Protein AF-0000000079301632 (afdb_homodimer)

Organism: Thermus brockianus (NCBI:txid56956)

Foldseek 3Di:
DEEEEEQDDPDVLSVVLQVVLQVVLCVVVVDHYHYAHCDDDPPHLLNRLLVCLVVQEAEYAYADAFCDPCNVPVNVVSNVVSCVVRVQHDYFYFDYLQLAVLVLVVVLVQCVVVVHEQLAEEEEEAADDPGVRRVVSQQVNQVSSCVSNVYHYHYAHQDDDDDHLVVRVVVCVVSVGQAYEYAHQDQADDPSVVVSVVPPPPGHYHYDGYDRPPCSSSVSRSLRRLQSVQVPCVPDNPPPPSDDLDPPPVHNQVSCLVVCQVCCCPVVNPDDSLRQEKEKEWEPEPQQVVLASVQQVVLLCVLCVVVPPSYHYDYDYHPPPHPFDRWMAIPPQQWIFGSDHSVCNVVCCVCPVVVVHDPPVGTDGHD/DEEEEEQDDPDVLSVVLQVVLQVVLCVVVVDHYHYAHCDDDPPHLLNRLLVCLVVQEAEYAYADAFCDPCNVPVNVVSNVVSCVVRVQHDYFYFDYLQLAVLVLVVVLVQCVVVVDEQLAEEEEEAADDPGVRRVVSQQVNQVSSCVSNVYHYHYAHQDDDDDHLVNRVVVCVVSVGQAYEYAHQDQADDPSVVVSVVPPPPHHYHYDGYDRPPCSSSVSRSLRRVCSVVVPCVVPNPPPPPPDLDPPPPHNQVVCLVVVCVCCCPVVNPDDSLRQEKEKEWEPEPQQVVLPSVQQLVLLCVLCVVVPPSYHYDYDYHPPPHPFDRWMAIPPQQWIFGSDHSVCNVVCCVCPVVVVHDPPVGTDGRD

Sequence (734 aa):
MILLVAHGSPDLRAQALAQGLRKGLARRLGVEVLLGFIEHQRPTLLESALALGERGGGVVLPLLLLGAGHLKADLPLALEAAQVRYPEARFLLARPLGTHPALVGLWAERLRRRGAGAEDGAILVLRGGTDPGANAEGAALARLLEERAGLPVVPAYAAKARPTPKEALLRLAGLRPKRVFLLPHLFFRGVVEERLLGRVQGLSLEVLPPLMGHPALLEALADRYREALEGGHAPCDTCRFRFPIGRFAPRREAQIAGLRALRHALFAPGRHPHGPFTHLLLCTGEACREGGALAFLRALEEGLRDLAPLVQLTPTPCLGRCGKGPILVAYPEGVVYGGLGPGDVLPLRRTHLEGGEVFTPKLLEVIMILLVAHGSPDLRAQALAQGLRKGLARRLGVEVLLGFIEHQRPTLLESALALGERGGGVVLPLLLLGAGHLKADLPLALEAAQVRYPEARFLLARPLGTHPALVGLWAERLRRRGAGAEDGAILVLRGGTDPGANAEGAALARLLEERAGLPVVPAYAAKARPTPKEALLRLAGLRPKRVFLLPHLFFRGVVEERLLGRVQGLSLEVLPPLMGHPALLEALADRYREALEGGHAPCDTCRFRFPIGRFAPRREAQIAGLRALRHALFAPGRHPHGPFTHLLLCTGEACREGGALAFLRALEEGLRDLAPLVQLTPTPCLGRCGKGPILVAYPEGVVYGGLGPGDVLPLRRTHLEGGEVFTPKLLEVI

Solvent-accessible surface area (backbone atoms only — not comparable to full-atom values): 36638 Å² total; per-residue (Å²): 77,32,37,38,33,34,56,53,49,88,46,66,64,56,51,50,49,53,51,48,49,37,53,50,48,22,67,73,68,72,40,59,53,44,61,17,12,74,37,84,38,81,50,32,35,49,58,34,31,36,53,35,17,75,68,47,23,29,37,34,38,44,63,35,63,51,64,33,63,56,62,69,48,55,50,53,51,29,47,47,53,17,25,65,76,22,13,46,17,15,47,27,74,26,62,48,46,54,50,33,63,43,58,44,49,48,53,34,49,53,40,49,77,70,65,57,42,65,59,26,32,33,36,36,34,33,58,48,43,88,39,57,23,23,48,12,47,46,29,17,36,20,41,43,34,19,66,73,49,50,25,55,39,36,42,16,14,67,35,75,42,78,43,33,59,67,56,29,47,31,24,46,50,42,67,61,44,72,36,36,35,37,40,39,66,33,62,58,90,52,72,54,61,59,54,52,64,71,67,55,80,88,58,57,70,45,77,50,78,39,51,56,91,43,65,42,58,56,51,42,51,50,48,30,50,50,32,42,74,66,63,53,69,47,64,55,61,52,40,81,69,54,71,75,77,59,67,90,39,76,69,64,66,55,48,56,49,50,55,54,41,49,54,28,16,47,73,34,20,36,29,29,68,57,57,76,50,34,41,34,40,34,23,55,18,74,63,13,40,75,48,37,22,62,60,24,48,54,37,44,56,64,74,44,54,83,42,53,81,23,41,43,82,41,66,26,50,67,78,81,59,78,91,42,30,13,36,36,34,34,31,61,54,26,37,29,31,29,58,54,42,56,82,43,43,63,59,37,40,53,33,26,69,71,57,71,33,82,49,63,96,32,56,68,48,21,98,79,32,38,39,35,32,56,54,50,86,48,65,64,56,52,50,49,53,50,49,50,39,53,50,48,23,67,74,69,71,40,58,54,46,62,17,12,73,38,83,40,82,52,32,36,49,59,34,33,38,54,35,16,76,69,45,24,29,39,34,39,45,63,34,62,50,63,32,64,57,62,68,47,54,49,54,52,29,47,47,53,18,27,68,76,23,22,51,19,10,51,20,74,28,63,47,46,54,48,32,61,41,58,44,48,49,53,35,49,54,38,49,78,70,64,59,44,63,57,25,33,34,36,38,34,31,57,49,44,87,37,58,24,24,49,12,47,46,31,18,36,22,42,42,34,20,66,73,49,50,26,56,39,37,41,17,16,66,36,75,41,78,42,33,60,67,55,30,48,31,25,47,50,41,66,61,43,72,36,36,36,39,39,39,66,33,63,58,87,52,73,55,61,58,54,51,64,71,66,55,78,89,59,56,71,45,76,51,79,38,52,55,91,44,66,42,56,56,51,42,51,52,49,30,51,52,33,34,73,66,52,55,71,64,63,58,55,52,40,77,84,60,65,73,83,57,72,89,46,75,68,67,64,55,56,55,47,48,54,52,43,49,54,30,19,64,67,24,16,25,32,39,68,58,57,76,52,33,42,34,38,32,23,54,18,73,64,13,40,77,48,37,22,62,61,23,48,55,37,42,55,64,74,43,53,85,42,57,82,22,41,43,82,41,68,26,52,66,77,82,60,79,92,43,32,12,36,36,34,34,32,61,64,26,37,28,31,29,57,55,43,55,83,42,42,64,58,38,39,54,34,27,70,69,56,70,34,82,48,64,95,31,55,70,48,34,99

Secondary structure (DSSP, 8-state):
-EEEEE---S-HHHHHHHHHHHHHHHHHHTS-EEEEESSSSSSBHHHHHHHHHHTTEEEEEEE-SS--HHHHTHHHHHHHHHHHH-TT-EEEEPP-STT-HHHHHHHHHHHHHTT--TT-EEEEEE---S-HHHHHHHHHHHHHHHHHHTS-EEEEESSSSSS-HHHHHHHHHTT--S-EEEEE-SSS--HHHHHHHHH--SS-EEEPP-STT-HHHHHHHHHHHHHHHHT-----TTSGGG----S-SSSHHHHHHHHHHHHHHHHSTTS---SS-EEEEEE-SHHHHHTTHHHHHHHHHHHTGGGTTTEEEEEES--S-TTSPSEEEEETTTEEEES--GGGHHHHIIIIIIT-S--GGGEEEE-/-EEEEE---S-HHHHHHHHHHHHHHHHHHTS-EEEEESSSSSSBHHHHHHHHHHTTEEEEEEE-SS--HHHHTHHHHHHHHHHHH-TT-EEEEPP-STT-HHHHHHHHHHHHHTT--TT-EEEEEE---S-HHHHHHHHHHHHHHHHHHTS-EEEEESSSSSS-HHHHHHHHHTT--S-EEEEE-SSS--HHHHHHHHH--SS-EEEPP-STT-HHHHHHHHHHHHHHHHT-----TTSSTT----S-SSSHHHHHHHHHHHHHHHHSTTS---SS-EEEEEE-SHHHHHTTHHHHHHHHHHHTGGGTTTEEEEEES--S-TTS-SEEEEETTTEEEES--GGGHHHHIIIIIIT-S--GGGEEEE-

Radius of gyration: 27.81 Å; Cα contacts (8 Å, |Δi|>4): 1573; chains: 2; bounding box: 55×85×60 Å

InterPro domains:
  IPR002762 Sirohydrochlorin cobaltochelatase CbiX-like [PF01903] (7-108)
  IPR002762 Sirohydrochlorin cobaltochelatase CbiX-like [PF01903] (127-221)
  IPR036249 Thioredoxin-like superfamily [SSF52833] (279-361)
  IPR050963 Sirohydrochlorin Cobaltochelatase/CbiX [PTHR33542] (2-231)

Nearest PDB structures (foldseek):
  5zta-assembly2_B  TM=8.804E-01  e=2.119E-14  Bacillus subtilis subsp. subtilis str. 168
  1f37-assembly1_B  TM=9.466E-01  e=3.932E-08  Aquifex aeolicus
  7p5h-assembly1_b  TM=7.061E-01  e=7.931E-05  Thermotoga maritima MSB8
  7p92-assembly1_B  TM=7.845E-01  e=3.181E-04  Thermotoga maritima MSB8
  2o20-assembly3_E  TM=4.662E-01  e=1.518E-02  Lactococcus lactis

Structure (mmCIF, N/CA/C/O backbone):
data_AF-0000000079301632-model_v1
#
loop_
_entity.id
_entity.type
_entity.pdbx_description
1 polymer 'Cobalamin biosynthesis protein CbiX'
#
loop_
_atom_site.group_PDB
_atom_site.id
_atom_site.type_symbol
_atom_site.label_atom_id
_atom_site.label_alt_id
_atom_site.label_comp_id
_atom_site.label_asym_id
_atom_site.label_entity_id
_atom_site.label_seq_id
_atom_site.pdbx_PDB_ins_code
_atom_site.Cartn_x
_atom_site.Cartn_y
_atom_site.Cartn_z
_atom_site.occupancy
_atom_site.B_iso_or_equiv
_atom_site.auth_seq_id
_atom_site.auth_comp_id
_atom_site.auth_asym_id
_atom_site.auth_atom_id
_atom_site.pdbx_PDB_model_num
ATOM 1 N N . MET A 1 1 ? -16.812 -17.484 1.86 1 92.69 1 MET A N 1
ATOM 2 C CA . MET A 1 1 ? -17 -17.219 3.281 1 92.69 1 MET A CA 1
ATOM 3 C C . MET A 1 1 ? -16.078 -16.078 3.734 1 92.69 1 MET A C 1
ATOM 5 O O . MET A 1 1 ? -15.07 -15.797 3.092 1 92.69 1 MET A O 1
ATOM 9 N N . ILE A 1 2 ? -16.547 -15.477 4.734 1 96.06 2 ILE A N 1
ATOM 10 C CA . ILE A 1 2 ? -15.805 -14.344 5.27 1 96.06 2 ILE A CA 1
ATOM 11 C C . ILE A 1 2 ? -15.508 -14.578 6.75 1 96.06 2 ILE A C 1
ATOM 13 O O . ILE A 1 2 ? -16.359 -15.086 7.488 1 96.06 2 ILE A O 1
ATOM 17 N N . LEU A 1 3 ? -14.336 -14.281 7.105 1 95.19 3 LEU A N 1
ATOM 18 C CA . LEU A 1 3 ? -14.023 -14.07 8.516 1 95.19 3 LEU A CA 1
ATOM 19 C C . LEU A 1 3 ? -13.852 -12.586 8.82 1 95.19 3 LEU A C 1
ATOM 21 O O . LEU A 1 3 ? -12.883 -11.969 8.375 1 95.19 3 LEU A O 1
ATOM 25 N N . LEU A 1 4 ? -14.812 -12.039 9.469 1 96.06 4 LEU A N 1
ATOM 26 C CA . LEU A 1 4 ? -14.719 -10.664 9.961 1 96.06 4 LEU A CA 1
ATOM 27 C C . LEU A 1 4 ? -13.961 -10.609 11.281 1 96.06 4 LEU A C 1
ATOM 29 O O . LEU A 1 4 ? -14.367 -11.234 12.266 1 96.06 4 LEU A O 1
ATOM 33 N N . VAL A 1 5 ? -12.867 -9.867 11.266 1 90.81 5 VAL A N 1
ATOM 34 C CA . VAL A 1 5 ? -11.992 -9.859 12.438 1 90.81 5 VAL A CA 1
ATOM 35 C C . VAL A 1 5 ? -12.102 -8.508 13.148 1 90.81 5 VAL A C 1
ATOM 37 O O . VAL A 1 5 ? -11.789 -7.469 12.562 1 90.81 5 VAL A O 1
ATOM 40 N N . ALA A 1 6 ? -12.523 -8.547 14.336 1 90 6 ALA A N 1
ATOM 41 C CA . ALA A 1 6 ? -12.633 -7.352 15.164 1 90 6 ALA A CA 1
ATOM 42 C C . ALA A 1 6 ? -11.648 -7.398 16.328 1 90 6 ALA A C 1
ATOM 44 O O . ALA A 1 6 ? -11.18 -8.477 16.703 1 90 6 ALA A O 1
ATOM 45 N N . HIS A 1 7 ? -11.281 -6.301 16.781 1 82.62 7 HIS A N 1
ATOM 46 C CA . HIS A 1 7 ? -10.344 -6.242 17.906 1 82.62 7 HIS A CA 1
ATOM 47 C C . HIS A 1 7 ? -10.914 -6.926 19.141 1 82.62 7 HIS A C 1
ATOM 49 O O . HIS A 1 7 ? -10.211 -7.656 19.828 1 82.62 7 HIS A O 1
ATOM 55 N N . GLY A 1 8 ? -12.148 -6.801 19.422 1 79.44 8 GLY A N 1
ATOM 56 C CA . GLY A 1 8 ? -12.805 -7.207 20.641 1 79.44 8 GLY A CA 1
ATOM 57 C C . GLY A 1 8 ? -12.789 -6.133 21.719 1 79.44 8 GLY A C 1
ATOM 58 O O . GLY A 1 8 ? -11.945 -5.23 21.688 1 79.44 8 GLY A O 1
ATOM 59 N N . SER A 1 9 ? -13.828 -6.09 22.547 1 80.25 9 SER A N 1
ATOM 60 C CA . SER A 1 9 ? -14 -5.109 23.609 1 80.25 9 SER A CA 1
ATOM 61 C C . SER A 1 9 ? -14.93 -5.637 24.703 1 80.25 9 SER A C 1
ATOM 63 O O . SER A 1 9 ? -15.875 -6.371 24.422 1 80.25 9 SER A O 1
ATOM 65 N N . PRO A 1 10 ? -14.547 -5.285 25.938 1 77.5 10 PRO A N 1
ATOM 66 C CA . PRO A 1 10 ? -15.508 -5.637 26.969 1 77.5 10 PRO A CA 1
ATOM 67 C C . PRO A 1 10 ? -16.828 -4.871 26.844 1 77.5 10 PRO A C 1
ATOM 69 O O . PRO A 1 10 ? -17.828 -5.238 27.469 1 77.5 10 PRO A O 1
ATOM 72 N N . ASP A 1 11 ? -16.828 -3.854 26 1 80.38 11 ASP A N 1
ATOM 73 C CA . ASP A 1 11 ? -18.016 -3.051 25.75 1 80.38 11 ASP A CA 1
ATOM 74 C C . ASP A 1 11 ? -19.016 -3.801 24.875 1 80.38 11 ASP A C 1
ATOM 76 O O . ASP A 1 11 ? -18.703 -4.148 23.734 1 80.38 11 ASP A O 1
ATOM 80 N N . LEU A 1 12 ? -20.25 -3.967 25.375 1 80.94 12 LEU A N 1
ATOM 81 C CA . LEU A 1 12 ? -21.281 -4.723 24.688 1 80.94 12 LEU A CA 1
ATOM 82 C C . LEU A 1 12 ? -21.672 -4.047 23.375 1 80.94 12 LEU A C 1
ATOM 84 O O . LEU A 1 12 ? -22.109 -4.715 22.438 1 80.94 12 LEU A O 1
ATOM 88 N N . ARG A 1 13 ? -21.516 -2.855 23.281 1 82.62 13 ARG A N 1
ATOM 89 C CA . ARG A 1 13 ? -21.844 -2.127 22.062 1 82.62 13 ARG A CA 1
ATOM 90 C C . ARG A 1 13 ? -20.922 -2.545 20.906 1 82.62 13 ARG A C 1
ATOM 92 O O . ARG A 1 13 ? -21.359 -2.625 19.766 1 82.62 13 ARG A O 1
ATOM 99 N N . ALA A 1 14 ? -19.688 -2.707 21.328 1 81.44 14 ALA A N 1
ATOM 100 C CA . ALA A 1 14 ? -18.719 -3.154 20.328 1 81.44 14 ALA A CA 1
ATOM 101 C C . ALA A 1 14 ? -19.094 -4.523 19.766 1 81.44 14 ALA A C 1
ATOM 103 O O . ALA A 1 14 ? -18.938 -4.777 18.578 1 81.44 14 ALA A O 1
ATOM 104 N N . GLN A 1 15 ? -19.547 -5.355 20.656 1 82.25 15 GLN A N 1
ATOM 105 C CA . GLN A 1 15 ? -19.969 -6.68 20.219 1 82.25 15 GLN A CA 1
ATOM 106 C C . GLN A 1 15 ? -21.172 -6.59 19.297 1 82.25 15 GLN A C 1
ATOM 108 O O . GLN A 1 15 ? -21.25 -7.301 18.297 1 82.25 15 GLN A O 1
ATOM 113 N N . ALA A 1 16 ? -22.109 -5.777 19.672 1 87.12 16 ALA A N 1
ATOM 114 C CA . ALA A 1 16 ? -23.297 -5.586 18.859 1 87.12 16 ALA A CA 1
ATOM 115 C C . ALA A 1 16 ? -22.938 -5.055 17.469 1 87.12 16 ALA A C 1
ATOM 117 O O . ALA A 1 16 ? -23.531 -5.473 16.469 1 87.12 16 ALA A O 1
ATOM 118 N N . LEU A 1 17 ? -22.047 -4.117 17.469 1 87.12 17 LEU A N 1
ATOM 119 C CA . LEU A 1 17 ? -21.609 -3.57 16.188 1 87.12 17 LEU A CA 1
ATOM 120 C C . LEU A 1 17 ? -21.031 -4.668 15.297 1 87.12 17 LEU A C 1
ATOM 122 O O . LEU A 1 17 ? -21.406 -4.785 14.133 1 87.12 17 LEU A O 1
ATOM 126 N N . ALA A 1 18 ? -20.125 -5.465 15.883 1 90.81 18 ALA A N 1
ATOM 127 C CA . ALA A 1 18 ? -19.5 -6.535 15.109 1 90.81 18 ALA A CA 1
ATOM 128 C C . ALA A 1 18 ? -20.547 -7.516 14.578 1 90.81 18 ALA A C 1
ATOM 130 O O . ALA A 1 18 ? -20.484 -7.91 13.414 1 90.81 18 ALA A O 1
ATOM 131 N N . GLN A 1 19 ? -21.484 -7.805 15.422 1 91.5 19 GLN A N 1
ATOM 132 C CA . GLN A 1 19 ? -22.547 -8.727 15.023 1 91.5 19 GLN A CA 1
ATOM 133 C C . GLN A 1 19 ? -23.438 -8.109 13.945 1 91.5 19 GLN A C 1
ATOM 135 O O . GLN A 1 19 ? -23.859 -8.789 13.008 1 91.5 19 GLN A O 1
ATOM 140 N N . GLY A 1 20 ? -23.75 -6.887 14.125 1 91.94 20 GLY A N 1
ATOM 141 C CA . GLY A 1 20 ? -24.531 -6.184 13.117 1 91.94 20 GLY A CA 1
ATOM 142 C C . GLY A 1 20 ? -23.859 -6.141 11.766 1 91.94 20 GLY A C 1
ATOM 143 O O . GLY A 1 20 ? -24.5 -6.375 10.734 1 91.94 20 GLY A O 1
ATOM 144 N N . LEU A 1 21 ? -22.594 -5.809 11.773 1 93.75 21 LEU A N 1
ATOM 145 C CA . LEU A 1 21 ? -21.844 -5.758 10.523 1 93.75 21 LEU A CA 1
ATOM 146 C C . LEU A 1 21 ? -21.734 -7.145 9.898 1 93.75 21 LEU A C 1
ATOM 148 O O . LEU A 1 21 ? -21.812 -7.281 8.672 1 93.75 21 LEU A O 1
ATOM 152 N N . ARG A 1 22 ? -21.531 -8.125 10.766 1 94.94 22 ARG A N 1
ATOM 153 C CA . ARG A 1 22 ? -21.516 -9.5 10.273 1 94.94 22 ARG A CA 1
ATOM 154 C C . ARG A 1 22 ? -22.812 -9.82 9.516 1 94.94 22 ARG A C 1
ATOM 156 O O . ARG A 1 22 ? -22.766 -10.312 8.383 1 94.94 22 ARG A O 1
ATOM 163 N N . LYS A 1 23 ? -23.938 -9.578 10.117 1 94.44 23 LYS A N 1
ATOM 164 C CA . LYS A 1 23 ? -25.234 -9.859 9.508 1 94.44 23 LYS A CA 1
ATOM 165 C C . LYS A 1 23 ? -25.453 -9.031 8.25 1 94.44 23 LYS A C 1
ATOM 167 O O . LYS A 1 23 ? -25.953 -9.531 7.246 1 94.44 23 LYS A O 1
ATOM 172 N N . GLY A 1 24 ? -25.078 -7.816 8.336 1 93.56 24 GLY A N 1
ATOM 173 C CA . GLY A 1 24 ? -25.203 -6.941 7.176 1 93.56 24 GLY A CA 1
ATOM 174 C C . GLY A 1 24 ? -24.375 -7.414 5.988 1 93.56 24 GLY A C 1
ATOM 175 O O . GLY A 1 24 ? -24.859 -7.395 4.852 1 93.56 24 GLY A O 1
ATOM 176 N N . LEU A 1 25 ? -23.141 -7.785 6.258 1 95.12 25 LEU A N 1
ATOM 177 C CA . LEU A 1 25 ? -22.266 -8.281 5.203 1 95.12 25 LEU A CA 1
ATOM 178 C C . LEU A 1 25 ? -22.828 -9.562 4.59 1 95.12 25 LEU A C 1
ATOM 180 O O . LEU A 1 25 ? -22.828 -9.719 3.367 1 95.12 25 LEU A O 1
ATOM 184 N N . ALA A 1 26 ? -23.312 -10.445 5.453 1 95.25 26 ALA A N 1
ATOM 185 C CA . ALA A 1 26 ? -23.891 -11.695 4.98 1 95.25 26 ALA A CA 1
ATOM 186 C C . ALA A 1 26 ? -25.062 -11.445 4.051 1 95.25 26 ALA A C 1
ATOM 188 O O . ALA A 1 26 ? -25.188 -12.07 2.994 1 95.25 26 ALA A O 1
ATOM 189 N N . ARG A 1 27 ? -25.891 -10.5 4.426 1 92.19 27 ARG A N 1
ATOM 190 C CA . ARG A 1 27 ? -27.078 -10.164 3.635 1 92.19 27 ARG A CA 1
ATOM 191 C C . ARG A 1 27 ? -26.672 -9.508 2.314 1 92.19 27 ARG A C 1
ATOM 193 O O . ARG A 1 27 ? -27.219 -9.859 1.261 1 92.19 27 ARG A O 1
ATOM 200 N N . ARG A 1 28 ? -25.719 -8.656 2.377 1 88.62 28 ARG A N 1
ATOM 201 C CA . ARG A 1 28 ? -25.328 -7.867 1.217 1 88.62 28 ARG A CA 1
ATOM 202 C C . ARG A 1 28 ? -24.562 -8.719 0.202 1 88.62 28 ARG A C 1
ATOM 204 O O . ARG A 1 28 ? -24.75 -8.555 -1.007 1 88.62 28 ARG A O 1
ATOM 211 N N . LEU A 1 29 ? -23.781 -9.594 0.735 1 92.44 29 LEU A N 1
ATOM 212 C CA . LEU A 1 29 ? -22.875 -10.312 -0.155 1 92.44 29 LEU A CA 1
ATOM 213 C C . LEU A 1 29 ? -23.375 -11.727 -0.416 1 92.44 29 LEU A C 1
ATOM 215 O O . LEU A 1 29 ? -22.891 -12.398 -1.334 1 92.44 29 LEU A O 1
ATOM 219 N N . GLY A 1 30 ? -24.344 -12.164 0.357 1 91.06 30 GLY A N 1
ATOM 220 C CA . GLY A 1 30 ? -24.891 -13.492 0.187 1 91.06 30 GLY A CA 1
ATOM 221 C C . GLY A 1 30 ? -23.906 -14.594 0.553 1 91.06 30 GLY A C 1
ATOM 222 O O . GLY A 1 30 ? -23.875 -15.641 -0.098 1 91.06 30 GLY A O 1
ATOM 223 N N . VAL A 1 31 ? -23.062 -14.289 1.485 1 93.31 31 VAL A N 1
ATOM 224 C CA . VAL A 1 31 ? -22.062 -15.266 1.91 1 93.31 31 VAL A CA 1
ATOM 225 C C . VAL A 1 31 ? -22.078 -15.398 3.432 1 93.31 31 VAL A C 1
ATOM 227 O O . VAL A 1 31 ? -22.562 -14.508 4.133 1 93.31 31 VAL A O 1
ATOM 230 N N . GLU A 1 32 ? -21.656 -16.5 3.912 1 95.75 32 GLU A N 1
ATOM 231 C CA . GLU A 1 32 ? -21.531 -16.703 5.355 1 95.75 32 GLU A CA 1
ATOM 232 C C . GLU A 1 32 ? -20.375 -15.883 5.93 1 95.75 32 GLU A C 1
ATOM 234 O O . GLU A 1 32 ? -19.312 -15.797 5.332 1 95.75 32 GLU A O 1
ATOM 239 N N . VAL A 1 33 ? -20.672 -15.289 7.094 1 97.44 33 VAL A N 1
ATOM 240 C CA . VAL A 1 33 ? -19.672 -14.453 7.742 1 97.44 33 VAL A CA 1
ATOM 241 C C . VAL A 1 33 ? -19.422 -14.945 9.164 1 97.44 33 VAL A C 1
ATOM 243 O O . VAL A 1 33 ? -20.359 -14.984 9.984 1 97.44 33 VAL A O 1
ATOM 246 N N . LEU A 1 34 ? -18.219 -15.367 9.406 1 96.94 34 LEU A N 1
ATOM 247 C CA . LEU A 1 34 ? -17.781 -15.68 10.766 1 96.94 34 LEU A CA 1
ATOM 248 C C . LEU A 1 34 ? -17.234 -14.438 11.453 1 96.94 34 LEU A C 1
ATOM 250 O O . LEU A 1 34 ? -16.828 -13.484 10.797 1 96.94 34 LEU A O 1
ATOM 254 N N . LEU A 1 35 ? -17.344 -14.492 12.758 1 95.88 35 LEU A N 1
ATOM 255 C CA . LEU A 1 35 ? -16.75 -13.43 13.562 1 95.88 35 LEU A CA 1
ATOM 256 C C . LEU A 1 35 ? -15.562 -13.961 14.367 1 95.88 35 LEU A C 1
ATOM 258 O O . LEU A 1 35 ? -15.617 -15.07 14.898 1 95.88 35 LEU A O 1
ATOM 262 N N . GLY A 1 36 ? -14.484 -13.258 14.344 1 91.88 36 GLY A N 1
ATOM 263 C CA . GLY A 1 36 ? -13.336 -13.531 15.188 1 91.88 36 GLY A CA 1
ATOM 264 C C . GLY A 1 36 ? -12.82 -12.305 15.906 1 91.88 36 GLY A C 1
ATOM 265 O O . GLY A 1 36 ? -12.797 -11.203 15.344 1 91.88 36 GLY A O 1
ATOM 266 N N . PHE A 1 37 ? -12.414 -12.508 17.172 1 86.75 37 PHE A N 1
ATOM 267 C CA . PHE A 1 37 ? -11.938 -11.391 17.984 1 86.75 37 PHE A CA 1
ATOM 268 C C . PHE A 1 37 ? -10.469 -11.562 18.344 1 86.75 37 PHE A C 1
ATOM 270 O O . PHE A 1 37 ? -10.031 -12.672 18.672 1 86.75 37 PHE A O 1
ATOM 277 N N . ILE A 1 38 ? -9.727 -10.508 18.203 1 77.44 38 ILE A N 1
ATOM 278 C CA . ILE A 1 38 ? -8.297 -10.539 18.5 1 77.44 38 ILE A CA 1
ATOM 279 C C . ILE A 1 38 ? -8.086 -10.68 20 1 77.44 38 ILE A C 1
ATOM 281 O O . ILE A 1 38 ? -7.223 -11.438 20.453 1 77.44 38 ILE A O 1
ATOM 285 N N . GLU A 1 39 ? -8.953 -9.914 20.766 1 75 39 GLU A N 1
ATOM 286 C CA . GLU A 1 39 ? -8.836 -9.953 22.219 1 75 39 GLU A CA 1
ATOM 287 C C . GLU A 1 39 ? -10.195 -9.75 22.891 1 75 39 GLU A C 1
ATOM 289 O O . GLU A 1 39 ? -11.148 -9.305 22.25 1 75 39 GLU A O 1
ATOM 294 N N . HIS A 1 40 ? -10.422 -10.219 24.141 1 76.56 40 HIS A N 1
ATOM 295 C CA . HIS A 1 40 ? -11.461 -9.859 25.094 1 76.56 40 HIS A CA 1
ATOM 296 C C . HIS A 1 40 ? -12.711 -10.711 24.891 1 76.56 40 HIS A C 1
ATOM 298 O O . HIS A 1 40 ? -13.531 -10.844 25.797 1 76.56 40 HIS A O 1
ATOM 304 N N . GLN A 1 41 ? -12.82 -11.188 23.625 1 82.38 41 GLN A N 1
ATOM 305 C CA . GLN A 1 41 ? -14.086 -11.859 23.344 1 82.38 41 GLN A CA 1
ATOM 306 C C . GLN A 1 41 ? -13.859 -13.148 22.562 1 82.38 41 GLN A C 1
ATOM 308 O O . GLN A 1 41 ? -12.773 -13.375 22.016 1 82.38 41 GLN A O 1
ATOM 313 N N . ARG A 1 42 ? -14.844 -14.023 22.703 1 85.5 42 ARG A N 1
ATOM 314 C CA . ARG A 1 42 ? -14.906 -15.219 21.875 1 85.5 42 ARG A CA 1
ATOM 315 C C . ARG A 1 42 ? -15.953 -15.07 20.781 1 85.5 42 ARG A C 1
ATOM 317 O O . ARG A 1 42 ? -16.922 -14.312 20.938 1 85.5 42 ARG A O 1
ATOM 324 N N . PRO A 1 43 ? -15.859 -15.781 19.641 1 91.19 43 PRO A N 1
ATOM 325 C CA . PRO A 1 43 ? -14.742 -16.672 19.312 1 91.19 43 PRO A CA 1
ATOM 326 C C . PRO A 1 43 ? -13.438 -15.906 19.062 1 91.19 43 PRO A C 1
ATOM 328 O O . PRO A 1 43 ? -13.461 -14.797 18.531 1 91.19 43 PRO A O 1
ATOM 331 N N . THR A 1 44 ? -12.344 -16.531 19.484 1 83.12 44 THR A N 1
ATOM 332 C CA . THR A 1 44 ? -11.039 -15.922 19.25 1 83.12 44 THR A CA 1
ATOM 333 C C . THR A 1 44 ? -10.688 -15.953 17.766 1 83.12 44 THR A C 1
ATOM 335 O O . THR A 1 44 ? -11.242 -16.75 17.016 1 83.12 44 THR A O 1
ATOM 338 N N . LEU A 1 45 ? -9.812 -15.039 17.422 1 84.31 45 LEU A N 1
ATOM 339 C CA . LEU A 1 45 ? -9.312 -15 16.047 1 84.31 45 LEU A CA 1
ATOM 340 C C . LEU A 1 45 ? -8.836 -16.375 15.602 1 84.31 45 LEU A C 1
ATOM 342 O O . LEU A 1 45 ? -9.164 -16.828 14.508 1 84.31 45 LEU A O 1
ATOM 346 N N . LEU A 1 46 ? -8.07 -17.031 16.5 1 81.69 46 LEU A N 1
ATOM 347 C CA . LEU A 1 46 ? -7.535 -18.344 16.141 1 81.69 46 LEU A CA 1
ATOM 348 C C . LEU A 1 46 ? -8.656 -19.359 15.945 1 81.69 46 LEU A C 1
ATOM 350 O O . LEU A 1 46 ? -8.672 -20.094 14.961 1 81.69 46 LEU A O 1
ATOM 354 N N . GLU A 1 47 ? -9.609 -19.438 16.844 1 82.31 47 GLU A N 1
ATOM 355 C CA . GLU A 1 47 ? -10.742 -20.344 16.734 1 82.31 47 GLU A CA 1
ATOM 356 C C . GLU A 1 47 ? -11.484 -20.141 15.422 1 82.31 47 GLU A C 1
ATOM 358 O O . GLU A 1 47 ? -11.805 -21.109 14.727 1 82.31 47 GLU A O 1
ATOM 363 N N . SER A 1 48 ? -11.734 -18.906 15.102 1 92.88 48 SER A N 1
ATOM 364 C CA . SER A 1 48 ? -12.484 -18.578 13.891 1 92.88 48 SER A CA 1
ATOM 365 C C . SER A 1 48 ? -11.648 -18.859 12.641 1 92.88 48 SER A C 1
ATOM 367 O O . SER A 1 48 ? -12.18 -19.266 11.609 1 92.88 48 SER A O 1
ATOM 369 N N . ALA A 1 49 ? -10.359 -18.594 12.727 1 85.38 49 ALA A N 1
ATOM 370 C CA . ALA A 1 49 ? -9.469 -18.906 11.617 1 85.38 49 ALA A CA 1
ATOM 371 C C . ALA A 1 49 ? -9.461 -20.406 11.328 1 85.38 49 ALA A C 1
ATOM 373 O O . ALA A 1 49 ? -9.5 -20.828 10.172 1 85.38 49 ALA A O 1
ATOM 374 N N . LEU A 1 50 ? -9.398 -21.188 12.391 1 85.38 50 LEU A N 1
ATOM 375 C CA . LEU A 1 50 ? -9.43 -22.641 12.25 1 85.38 50 LEU A CA 1
ATOM 376 C C . LEU A 1 50 ? -10.758 -23.094 11.664 1 85.38 50 LEU A C 1
ATOM 378 O O . LEU A 1 50 ? -10.789 -23.969 10.789 1 85.38 50 LEU A O 1
ATOM 382 N N . ALA A 1 51 ? -11.836 -22.531 12.164 1 92.12 51 ALA A N 1
ATOM 383 C CA . ALA A 1 51 ? -13.156 -22.859 11.633 1 92.12 51 ALA A CA 1
ATOM 384 C C . ALA A 1 51 ? -13.242 -22.531 10.148 1 92.12 51 ALA A C 1
ATOM 386 O O . ALA A 1 51 ? -13.82 -23.297 9.367 1 92.12 51 ALA A O 1
ATOM 387 N N . LEU A 1 52 ? -12.734 -21.391 9.766 1 94.06 52 LEU A N 1
ATOM 388 C CA . LEU A 1 52 ? -12.695 -20.984 8.367 1 94.06 52 LEU A CA 1
ATOM 389 C C . LEU A 1 52 ? -11.875 -21.953 7.539 1 94.06 52 LEU A C 1
ATOM 391 O O . LEU A 1 52 ? -12.273 -22.344 6.438 1 94.06 52 LEU A O 1
ATOM 395 N N . GLY A 1 53 ? -10.82 -22.297 8.141 1 87.81 53 GLY A N 1
ATOM 396 C CA . GLY A 1 53 ? -9.969 -23.266 7.484 1 87.81 53 GLY A CA 1
ATOM 397 C C . GLY A 1 53 ? -10.641 -24.609 7.27 1 87.81 53 GLY A C 1
ATOM 398 O O . GLY A 1 53 ? -10.492 -25.219 6.215 1 87.81 53 GLY A O 1
ATOM 399 N N . GLU A 1 54 ? -11.273 -25.016 8.328 1 90.81 54 GLU A N 1
ATOM 400 C CA . GLU A 1 54 ? -12 -26.281 8.258 1 90.81 54 GLU A CA 1
ATOM 401 C C . GLU A 1 54 ? -13 -26.281 7.109 1 90.81 54 GLU A C 1
ATOM 403 O O . GLU A 1 54 ? -13.266 -27.328 6.512 1 90.81 54 GLU A O 1
ATOM 408 N N . ARG A 1 55 ? -13.484 -25.125 6.797 1 93.12 55 ARG A N 1
ATOM 409 C CA . ARG A 1 55 ? -14.5 -24.969 5.762 1 93.12 55 ARG A CA 1
ATOM 410 C C . ARG A 1 55 ? -13.859 -24.656 4.414 1 93.12 55 ARG A C 1
ATOM 412 O O . ARG A 1 55 ? -14.555 -24.297 3.459 1 93.12 55 ARG A O 1
ATOM 419 N N . GLY A 1 56 ? -12.617 -24.656 4.348 1 90.75 56 GLY A N 1
ATOM 420 C CA . GLY A 1 56 ? -11.922 -24.484 3.08 1 90.75 56 GLY A CA 1
ATOM 421 C C . GLY A 1 56 ? -11.336 -23.109 2.9 1 90.75 56 GLY A C 1
ATOM 422 O O . GLY A 1 56 ? -10.781 -22.797 1.844 1 90.75 56 GLY A O 1
ATOM 423 N N . GLY A 1 57 ? -11.555 -22.281 3.783 1 90.5 57 GLY A N 1
ATOM 424 C CA . GLY A 1 57 ? -10.977 -20.953 3.723 1 90.5 57 GLY A CA 1
ATOM 425 C C . GLY A 1 57 ? -11.984 -19.875 3.369 1 90.5 57 GLY A C 1
ATOM 426 O O . GLY A 1 57 ? -13.195 -20.094 3.467 1 90.5 57 GLY A O 1
ATOM 427 N N . GLY A 1 58 ? -11.422 -18.688 3.088 1 88.62 58 GLY A N 1
ATOM 428 C CA . GLY A 1 58 ? -12.266 -17.547 2.764 1 88.62 58 GLY A CA 1
ATOM 429 C C . GLY A 1 58 ? -11.531 -16.219 2.877 1 88.62 58 GLY A C 1
ATOM 430 O O . GLY A 1 58 ? -10.305 -16.188 2.938 1 88.62 58 GLY A O 1
ATOM 431 N N . VAL A 1 59 ? -12.258 -15.156 2.748 1 87.62 59 VAL A N 1
ATOM 432 C CA . VAL A 1 59 ? -11.703 -13.812 2.859 1 87.62 59 VAL A CA 1
ATOM 433 C C . VAL A 1 59 ? -11.688 -13.383 4.324 1 87.62 59 VAL A C 1
ATOM 435 O O . VAL A 1 59 ? -12.68 -13.539 5.039 1 87.62 59 VAL A O 1
ATOM 438 N N . VAL A 1 60 ? -10.492 -12.961 4.715 1 87.69 60 VAL A N 1
ATOM 439 C CA . VAL A 1 60 ? -10.359 -12.406 6.059 1 87.69 60 VAL A CA 1
ATOM 440 C C . VAL A 1 60 ? -10.445 -10.883 6.004 1 87.69 60 VAL A C 1
ATOM 442 O O . VAL A 1 60 ? -9.594 -10.234 5.391 1 87.69 60 VAL A O 1
ATOM 445 N N . LEU A 1 61 ? -11.445 -10.375 6.602 1 91.12 61 LEU A N 1
ATOM 446 C CA . LEU A 1 61 ? -11.742 -8.945 6.555 1 91.12 61 LEU A CA 1
ATOM 447 C C . LEU A 1 61 ? -11.484 -8.289 7.91 1 91.12 61 LEU A C 1
ATOM 449 O O . LEU A 1 61 ? -12.25 -8.492 8.852 1 91.12 61 LEU A O 1
ATOM 453 N N . PRO A 1 62 ? -10.453 -7.48 7.93 1 87.81 62 PRO A N 1
ATOM 454 C CA . PRO A 1 62 ? -10.203 -6.793 9.195 1 87.81 62 PRO A CA 1
ATOM 455 C C . PRO A 1 62 ? -11.18 -5.645 9.445 1 87.81 62 PRO A C 1
ATOM 457 O O . PRO A 1 62 ? -11.305 -4.742 8.617 1 87.81 62 PRO A O 1
ATOM 460 N N . LEU A 1 63 ? -11.898 -5.73 10.539 1 90.94 63 LEU A N 1
ATOM 461 C CA . LEU A 1 63 ? -12.68 -4.594 11.016 1 90.94 63 LEU A CA 1
ATOM 462 C C . LEU A 1 63 ? -11.82 -3.666 11.867 1 90.94 63 LEU A C 1
ATOM 464 O O . LEU A 1 63 ? -12.055 -3.529 13.07 1 90.94 63 LEU A O 1
ATOM 468 N N . LEU A 1 64 ? -10.82 -3.141 11.227 1 83.38 64 LEU A N 1
ATOM 469 C CA . LEU A 1 64 ? -9.867 -2.207 11.82 1 83.38 64 LEU A CA 1
ATOM 470 C C . LEU A 1 64 ? -9.797 -0.917 11.016 1 83.38 64 LEU A C 1
ATOM 472 O O . LEU A 1 64 ? -9.711 -0.956 9.781 1 83.38 64 LEU A O 1
ATOM 476 N N . LEU A 1 65 ? -9.883 0.158 11.672 1 87.81 65 LEU A N 1
ATOM 477 C CA . LEU A 1 65 ? -9.914 1.44 10.977 1 87.81 65 LEU A CA 1
ATOM 478 C C . LEU A 1 65 ? -8.562 1.759 10.359 1 87.81 65 LEU A C 1
ATOM 480 O O . LEU A 1 65 ? -8.492 2.182 9.203 1 87.81 65 LEU A O 1
ATOM 484 N N . LEU A 1 66 ? -7.473 1.576 11.109 1 82.38 66 LEU A N 1
ATOM 485 C CA . LEU A 1 66 ? -6.125 1.807 10.602 1 82.38 66 LEU A CA 1
ATOM 486 C C . LEU A 1 66 ? -5.246 0.579 10.812 1 82.38 66 LEU A C 1
ATOM 488 O O . LEU A 1 66 ? -5.484 -0.208 11.734 1 82.38 66 LEU A O 1
ATOM 492 N N . GLY A 1 67 ? -4.348 0.359 9.844 1 65.69 67 GLY A N 1
ATOM 493 C CA . GLY A 1 67 ? -3.508 -0.83 9.852 1 65.69 67 GLY A CA 1
ATOM 494 C C . GLY A 1 67 ? -2.469 -0.821 10.953 1 65.69 67 GLY A C 1
ATOM 495 O O . GLY A 1 67 ? -1.327 -0.41 10.734 1 65.69 67 GLY A O 1
ATOM 496 N N . ALA A 1 68 ? -2.809 -1.104 12.18 1 61 68 ALA A N 1
ATOM 497 C CA . ALA A 1 68 ? -1.878 -1.088 13.305 1 61 68 ALA A CA 1
ATOM 498 C C . ALA A 1 68 ? -1.327 -2.484 13.586 1 61 68 ALA A C 1
ATOM 500 O O . ALA A 1 68 ? -1.528 -3.404 12.789 1 61 68 ALA A O 1
ATOM 501 N N . GLY A 1 69 ? -0.542 -2.557 14.578 1 51.44 69 GLY A N 1
ATOM 502 C CA . GLY A 1 69 ? 0.22 -3.723 15 1 51.44 69 GLY A CA 1
ATOM 503 C C . GLY A 1 69 ? -0.591 -5.004 14.977 1 51.44 69 GLY A C 1
ATOM 504 O O . GLY A 1 69 ? -0.114 -6.039 14.508 1 51.44 69 GLY A O 1
ATOM 505 N N . HIS A 1 70 ? -1.869 -4.98 15.32 1 52.34 70 HIS A N 1
ATOM 506 C CA . HIS A 1 70 ? -2.695 -6.18 15.352 1 52.34 70 HIS A CA 1
ATOM 507 C C . HIS A 1 70 ? -2.881 -6.754 13.945 1 52.34 70 HIS A C 1
ATOM 509 O O . HIS A 1 70 ? -2.891 -7.973 13.766 1 52.34 70 HIS A O 1
ATOM 515 N N . LEU A 1 71 ? -3.1 -5.887 13.078 1 56.59 71 LEU A N 1
ATOM 516 C CA . LEU A 1 71 ? -3.264 -6.312 11.695 1 56.59 71 LEU A CA 1
ATOM 517 C C . LEU A 1 71 ? -1.973 -6.922 11.156 1 56.59 71 LEU A C 1
ATOM 519 O O . LEU A 1 71 ? -2.008 -7.875 10.375 1 56.59 71 LEU A O 1
ATOM 523 N N . LYS A 1 72 ? -0.994 -6.426 11.711 1 50.97 72 LYS A N 1
ATOM 524 C CA . LYS A 1 72 ? 0.285 -6.762 11.086 1 50.97 72 LYS A CA 1
ATOM 525 C C . LYS A 1 72 ? 0.884 -8.023 11.703 1 50.97 72 LYS A C 1
ATOM 527 O O . LYS A 1 72 ? 1.652 -8.734 11.055 1 50.97 72 LYS A O 1
ATOM 532 N N . ALA A 1 73 ? 0.521 -8.305 12.922 1 52.62 73 ALA A N 1
ATOM 533 C CA . ALA A 1 73 ? 1.165 -9.43 13.602 1 52.62 73 ALA A CA 1
ATOM 534 C C . ALA A 1 73 ? 0.153 -10.523 13.938 1 52.62 73 ALA A C 1
ATOM 536 O O . ALA A 1 73 ? 0.302 -11.672 13.508 1 52.62 73 ALA A O 1
ATOM 537 N N . ASP A 1 74 ? -1 -10.219 14.523 1 59.19 74 ASP A N 1
ATOM 538 C CA . ASP A 1 74 ? -1.921 -11.211 15.07 1 59.19 74 ASP A CA 1
ATOM 539 C C . ASP A 1 74 ? -2.67 -11.938 13.961 1 59.19 74 ASP A C 1
ATOM 541 O O . ASP A 1 74 ? -2.816 -13.164 14 1 59.19 74 ASP A O 1
ATOM 545 N N . LEU A 1 75 ? -3.066 -11.172 13.023 1 69.31 75 LEU A N 1
ATOM 546 C CA . LEU A 1 75 ? -3.895 -11.742 11.961 1 69.31 75 LEU A CA 1
ATOM 547 C C . LEU A 1 75 ? -3.088 -12.711 11.102 1 69.31 75 LEU A C 1
ATOM 549 O O . LEU A 1 75 ? -3.486 -13.859 10.914 1 69.31 75 LEU A O 1
ATOM 553 N N . PRO A 1 76 ? -1.935 -12.289 10.711 1 61.81 76 PRO A N 1
ATOM 554 C CA . PRO A 1 76 ? -1.14 -13.234 9.914 1 61.81 76 PRO A CA 1
ATOM 555 C C . PRO A 1 76 ? -0.771 -14.492 10.688 1 61.81 76 PRO A C 1
ATOM 557 O O . PRO A 1 76 ? -0.771 -15.594 10.125 1 61.81 76 PRO A O 1
ATOM 560 N N . LEU A 1 77 ? -0.486 -14.367 11.969 1 59.12 77 LEU A N 1
ATOM 561 C CA . LEU A 1 77 ? -0.105 -15.516 12.789 1 59.12 77 LEU A CA 1
ATOM 562 C C . LEU A 1 77 ? -1.263 -16.5 12.914 1 59.12 77 LEU A C 1
ATOM 564 O O . LEU A 1 77 ? -1.066 -17.719 12.797 1 59.12 77 LEU A O 1
ATOM 568 N N . ALA A 1 78 ? -2.445 -16.031 13.203 1 69.25 78 ALA A N 1
ATOM 569 C CA . ALA A 1 78 ? -3.623 -16.891 13.305 1 69.25 78 ALA A CA 1
ATOM 570 C C . ALA A 1 78 ? -3.912 -17.578 11.977 1 69.25 78 ALA A C 1
ATOM 572 O O . ALA A 1 78 ? -4.266 -18.766 11.961 1 69.25 78 ALA A O 1
ATOM 573 N N . LEU A 1 79 ? -3.74 -16.828 10.93 1 72.25 79 LEU A N 1
ATOM 574 C CA . LEU A 1 79 ? -4.008 -17.391 9.609 1 72.25 79 LEU A CA 1
ATOM 575 C C . LEU A 1 79 ? -2.961 -18.438 9.242 1 72.25 79 LEU A C 1
ATOM 577 O O . LEU A 1 79 ? -3.281 -19.453 8.602 1 72.25 79 LEU A O 1
ATOM 581 N N . GLU A 1 80 ? -1.785 -18.156 9.711 1 64.31 80 GLU A N 1
ATOM 582 C CA . GLU A 1 80 ? -0.732 -19.141 9.492 1 64.31 80 GLU A CA 1
ATOM 583 C C . GLU A 1 80 ? -1.023 -20.422 10.258 1 64.31 80 GLU A C 1
ATOM 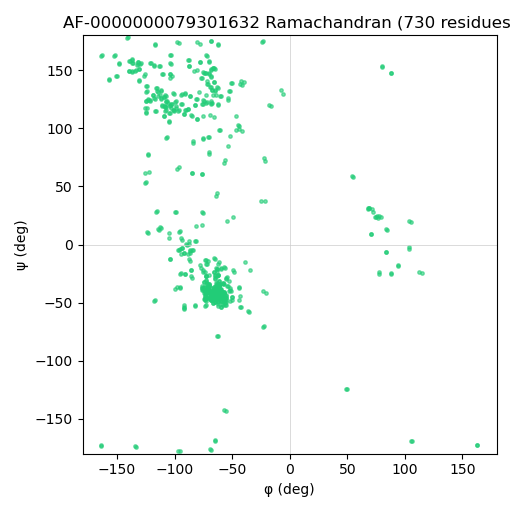585 O O . GLU A 1 80 ? -0.848 -21.531 9.719 1 64.31 80 GLU A O 1
ATOM 590 N N . ALA A 1 81 ? -1.398 -20.281 11.469 1 64.81 81 ALA A N 1
ATOM 591 C CA . ALA A 1 81 ? -1.757 -21.438 12.281 1 64.81 81 ALA A CA 1
ATOM 592 C C . ALA A 1 81 ? -2.885 -22.234 11.625 1 64.81 81 ALA A C 1
ATOM 594 O O . ALA A 1 81 ? -2.834 -23.469 11.57 1 64.81 81 ALA A O 1
ATOM 595 N N . ALA A 1 82 ? -3.875 -21.594 11.156 1 73.88 82 ALA A N 1
ATOM 596 C CA . ALA A 1 82 ? -4.992 -22.234 10.469 1 73.88 82 ALA A CA 1
ATOM 597 C C . ALA A 1 82 ? -4.527 -22.922 9.188 1 73.88 82 ALA A C 1
ATOM 599 O O . ALA A 1 82 ? -5 -24 8.844 1 73.88 82 ALA A O 1
ATOM 600 N N . GLN A 1 83 ? -3.584 -22.203 8.609 1 68.12 83 GLN A N 1
ATOM 601 C CA . GLN A 1 83 ? -3.057 -22.734 7.355 1 68.12 83 GLN A CA 1
ATOM 602 C C . GLN A 1 83 ? -2.291 -24.031 7.594 1 68.12 83 GLN A C 1
ATOM 604 O O . GLN A 1 83 ? -2.361 -24.953 6.785 1 68.12 83 GLN A O 1
ATOM 609 N N . VAL A 1 84 ? -1.591 -24.047 8.68 1 61.78 84 VAL A N 1
ATOM 610 C CA . VAL A 1 84 ? -0.849 -25.25 9.062 1 61.78 84 VAL A CA 1
ATOM 611 C C . VAL A 1 84 ? -1.819 -26.406 9.305 1 61.78 84 VAL A C 1
ATOM 613 O O . VAL A 1 84 ? -1.569 -27.531 8.883 1 61.78 84 VAL A O 1
ATOM 616 N N . ARG A 1 85 ? -2.854 -26.125 9.977 1 69.94 85 ARG A N 1
ATOM 617 C CA . ARG A 1 85 ? -3.836 -27.141 10.32 1 69.94 85 ARG A CA 1
ATOM 618 C C . ARG A 1 85 ? -4.645 -27.562 9.094 1 69.94 85 ARG A C 1
ATOM 620 O O . ARG A 1 85 ? -5.027 -28.719 8.961 1 69.94 85 ARG A O 1
ATOM 627 N N . TYR A 1 86 ? -4.941 -26.594 8.32 1 78.88 86 TYR A N 1
ATOM 628 C CA . TYR A 1 86 ? -5.727 -26.812 7.113 1 78.88 86 TYR A CA 1
ATOM 629 C C . TYR A 1 86 ? -4.98 -26.328 5.879 1 78.88 86 TYR A C 1
ATOM 631 O O . TYR A 1 86 ? -5.285 -25.25 5.344 1 78.88 86 TYR A O 1
ATOM 639 N N . PRO A 1 87 ? -4.117 -27 5.465 1 61.84 87 PRO A N 1
ATOM 640 C CA . PRO A 1 87 ? -3.199 -26.547 4.414 1 61.84 87 PRO A CA 1
ATOM 641 C C . PRO A 1 87 ? -3.912 -26.266 3.094 1 61.84 87 PRO A C 1
ATOM 643 O O . PRO A 1 87 ? -3.424 -25.469 2.287 1 61.84 87 PRO A O 1
ATOM 646 N N . GLU A 1 88 ? -5.086 -26.922 3.057 1 71.5 88 GLU A N 1
ATOM 647 C CA . GLU A 1 88 ? -5.812 -26.734 1.805 1 71.5 88 GLU A CA 1
ATOM 648 C C . GLU A 1 88 ? -6.691 -25.484 1.854 1 71.5 88 GLU A C 1
ATOM 650 O O . GLU A 1 88 ? -7.23 -25.062 0.833 1 71.5 88 GLU A O 1
ATOM 655 N N . ALA A 1 89 ? -6.848 -24.984 2.963 1 79.31 89 ALA A N 1
ATOM 656 C CA . ALA A 1 89 ? -7.684 -23.797 3.129 1 79.31 89 ALA A CA 1
ATOM 657 C C . ALA A 1 89 ? -7.027 -22.578 2.498 1 79.31 89 ALA A C 1
ATOM 659 O O . ALA A 1 89 ? -5.805 -22.438 2.523 1 79.31 89 ALA A O 1
ATOM 660 N N . ARG A 1 90 ? -7.824 -21.812 1.781 1 76.5 90 ARG A N 1
ATOM 661 C CA . ARG A 1 90 ? -7.344 -20.578 1.179 1 76.5 90 ARG A CA 1
ATOM 662 C C . ARG A 1 90 ? -7.832 -19.359 1.96 1 76.5 90 ARG A C 1
ATOM 664 O O . ARG A 1 90 ? -9.039 -19.125 2.049 1 76.5 90 ARG A O 1
ATOM 671 N N . PHE A 1 91 ? -6.812 -18.625 2.453 1 78.62 91 PHE A N 1
ATOM 672 C CA . PHE A 1 91 ? -7.145 -17.422 3.219 1 78.62 91 PHE A CA 1
ATOM 673 C C . PHE A 1 91 ? -6.75 -16.172 2.455 1 78.62 91 PHE A C 1
ATOM 675 O O . PHE A 1 91 ? -5.609 -16.047 1.999 1 78.62 91 PHE A O 1
ATOM 682 N N . LEU A 1 92 ? -7.633 -15.328 2.154 1 74.81 92 LEU A N 1
ATOM 683 C CA . LEU A 1 92 ? -7.379 -14.023 1.551 1 74.81 92 LEU A CA 1
ATOM 684 C C . LEU A 1 92 ? -7.535 -12.914 2.58 1 74.81 92 LEU A C 1
ATOM 686 O O . LEU A 1 92 ? -8.641 -12.656 3.068 1 74.81 92 LEU A O 1
ATOM 690 N N . LEU A 1 93 ? -6.375 -12.352 2.807 1 76.56 93 LEU A N 1
ATOM 691 C CA . LEU A 1 93 ? -6.434 -11.25 3.764 1 76.56 93 LEU A CA 1
ATOM 692 C C . LEU A 1 93 ? -6.734 -9.93 3.061 1 76.56 93 LEU A C 1
ATOM 694 O O . LEU A 1 93 ? -5.961 -9.484 2.213 1 76.56 93 LEU A O 1
ATOM 698 N N . ALA A 1 94 ? -7.836 -9.383 3.385 1 78.88 94 ALA A N 1
ATOM 699 C CA . ALA A 1 94 ? -8.219 -8.094 2.818 1 78.88 94 ALA A CA 1
ATOM 700 C C . ALA A 1 94 ? -7.48 -6.953 3.514 1 78.88 94 ALA A C 1
ATOM 702 O O . ALA A 1 94 ? -7.059 -7.086 4.664 1 78.88 94 ALA A O 1
ATOM 703 N N . ARG A 1 95 ? -7.359 -5.82 2.824 1 76.44 95 ARG A N 1
ATOM 704 C CA . ARG A 1 95 ? -6.82 -4.605 3.428 1 76.44 95 ARG A CA 1
ATOM 705 C C . ARG A 1 95 ? -7.754 -4.066 4.504 1 76.44 95 ARG A C 1
ATOM 707 O O . ARG A 1 95 ? -8.969 -4.262 4.434 1 76.44 95 ARG A O 1
ATOM 714 N N . PRO A 1 96 ? -7.16 -3.402 5.43 1 80.12 96 PRO A N 1
ATOM 715 C CA . PRO A 1 96 ? -8.031 -2.746 6.406 1 80.12 96 PRO A CA 1
ATOM 716 C C . PRO A 1 96 ? -8.836 -1.596 5.797 1 80.12 96 PRO A C 1
ATOM 718 O O . PRO A 1 96 ? -8.68 -1.293 4.609 1 80.12 96 PRO A O 1
ATOM 721 N N . LEU A 1 97 ? -9.711 -1.022 6.578 1 86.62 97 LEU A N 1
ATOM 722 C CA . LEU A 1 97 ? -10.547 0.066 6.086 1 86.62 97 LEU A CA 1
ATOM 723 C C . LEU A 1 97 ? -9.703 1.265 5.68 1 86.62 97 LEU A C 1
ATOM 725 O O . LEU A 1 97 ? -9.93 1.867 4.629 1 86.62 97 LEU A O 1
ATOM 729 N N . GLY A 1 98 ? -8.719 1.587 6.531 1 83.75 98 GLY A N 1
ATOM 730 C CA . GLY A 1 98 ? -7.715 2.58 6.184 1 83.75 98 GLY A CA 1
ATOM 731 C C . GLY A 1 98 ? -8.312 3.865 5.645 1 83.75 98 GLY A C 1
ATOM 732 O O . GLY A 1 98 ? -9.195 4.461 6.27 1 83.75 98 GLY A O 1
ATOM 733 N N . THR A 1 99 ? -7.871 4.266 4.434 1 84.88 99 THR A N 1
ATOM 734 C CA . THR A 1 99 ? -8.289 5.516 3.805 1 84.88 99 THR A CA 1
ATOM 735 C C . THR A 1 99 ? -9.391 5.262 2.779 1 84.88 99 THR A C 1
ATOM 737 O O . THR A 1 99 ? -9.516 5.996 1.798 1 84.88 99 THR A O 1
ATOM 740 N N . HIS A 1 100 ? -10.133 4.254 2.986 1 83.5 100 HIS A N 1
ATOM 741 C CA . HIS A 1 100 ? -11.172 3.885 2.035 1 83.5 100 HIS A CA 1
ATOM 742 C C . HIS A 1 100 ? -12.055 5.082 1.693 1 83.5 100 HIS A C 1
ATOM 744 O O . HIS A 1 100 ? -12.477 5.82 2.586 1 83.5 100 HIS A O 1
ATOM 750 N N . PRO A 1 101 ? -12.445 5.27 0.424 1 82.69 101 PRO A N 1
ATOM 751 C CA . PRO A 1 101 ? -13.203 6.441 -0.013 1 82.69 101 PRO A CA 1
ATOM 752 C C . PRO A 1 101 ? -14.562 6.559 0.674 1 82.69 101 PRO A C 1
ATOM 754 O O . PRO A 1 101 ? -15.055 7.668 0.896 1 82.69 101 PRO A O 1
ATOM 757 N N . ALA A 1 102 ? -15.148 5.418 1.009 1 83.12 102 ALA A N 1
ATOM 758 C CA . ALA A 1 102 ? -16.453 5.449 1.661 1 83.12 102 ALA A CA 1
ATOM 759 C C . ALA A 1 102 ? -16.391 6.172 3.004 1 83.12 102 ALA A C 1
ATOM 761 O O . ALA A 1 102 ? -17.328 6.852 3.404 1 83.12 102 ALA A O 1
ATOM 762 N N . LEU A 1 103 ? -15.273 6.027 3.689 1 90.19 103 LEU A N 1
ATOM 763 C CA . LEU A 1 103 ? -15.117 6.684 4.984 1 90.19 103 LEU A CA 1
ATOM 764 C C . LEU A 1 103 ? -14.836 8.172 4.809 1 90.19 103 LEU A C 1
ATOM 766 O O . LEU A 1 103 ? -15.312 8.992 5.59 1 90.19 103 LEU A O 1
ATOM 770 N N . VAL A 1 104 ? -14.023 8.5 3.75 1 89.19 104 VAL A N 1
ATOM 771 C CA . VAL A 1 104 ? -13.805 9.898 3.408 1 89.19 104 VAL A CA 1
ATOM 772 C C . VAL A 1 104 ? -15.141 10.562 3.061 1 89.19 104 VAL A C 1
ATOM 774 O O . VAL A 1 104 ? -15.438 11.656 3.539 1 89.19 104 VAL A O 1
ATOM 777 N N . GLY A 1 105 ? -15.93 9.812 2.268 1 86.81 105 GLY A N 1
ATOM 778 C CA . GLY A 1 105 ? -17.234 10.312 1.859 1 86.81 105 GLY A CA 1
ATOM 779 C C . GLY A 1 105 ? -18.188 10.523 3.023 1 86.81 105 GLY A C 1
ATOM 780 O O . GLY A 1 105 ? -18.938 11.5 3.051 1 86.81 105 GLY A O 1
ATOM 781 N N . LEU A 1 106 ? -18.141 9.641 3.943 1 92.12 106 LEU A N 1
ATOM 782 C CA . LEU A 1 106 ? -18.984 9.719 5.125 1 92.12 106 LEU A CA 1
ATOM 783 C C . LEU A 1 106 ? -18.75 11.023 5.883 1 92.12 106 LEU A C 1
ATOM 785 O O . LEU A 1 106 ? -19.688 11.75 6.199 1 92.12 106 LEU A O 1
ATOM 789 N N . TRP A 1 107 ? -17.562 11.328 6.184 1 95.75 107 TRP A N 1
ATOM 790 C CA . TRP A 1 107 ? -17.234 12.523 6.961 1 95.75 107 TRP A CA 1
ATOM 791 C C . TRP A 1 107 ? -17.531 13.789 6.168 1 95.75 107 TRP A C 1
ATOM 793 O O . TRP A 1 107 ? -18.047 14.773 6.719 1 95.75 107 TRP A O 1
ATOM 803 N N . ALA A 1 108 ? -17.188 13.758 4.832 1 92.69 108 ALA A N 1
ATOM 804 C CA . ALA A 1 108 ? -17.484 14.914 3.986 1 92.69 108 ALA A CA 1
ATOM 805 C C . ALA A 1 108 ? -18.984 15.211 3.975 1 92.69 108 ALA A C 1
ATOM 807 O O . ALA A 1 108 ? -19.391 16.375 4.059 1 92.69 108 ALA A O 1
ATOM 808 N N . GLU A 1 109 ? -19.781 14.164 3.908 1 93.56 109 GLU A N 1
ATOM 809 C CA . GLU A 1 109 ? -21.234 14.32 3.893 1 93.56 109 GLU A CA 1
ATOM 810 C C . GLU A 1 109 ? -21.734 14.859 5.223 1 93.56 109 GLU A C 1
ATOM 812 O O . GLU A 1 109 ? -22.609 15.742 5.25 1 93.56 109 GLU A O 1
ATOM 817 N N . ARG A 1 110 ? -21.219 14.359 6.305 1 96.69 110 ARG A N 1
ATOM 818 C CA . ARG A 1 110 ? -21.625 14.836 7.621 1 96.69 110 ARG A CA 1
ATOM 819 C C . ARG A 1 110 ? -21.297 16.312 7.793 1 96.69 110 ARG A C 1
ATOM 821 O O . ARG A 1 110 ? -22.109 17.078 8.328 1 96.69 110 ARG A O 1
ATOM 828 N N . LEU A 1 111 ? -20.141 16.688 7.367 1 97.5 111 LEU A N 1
ATOM 829 C CA . LEU A 1 111 ? -19.734 18.094 7.441 1 97.5 111 LEU A CA 1
ATOM 830 C C . LEU A 1 111 ? -20.641 18.969 6.59 1 97.5 111 LEU A C 1
ATOM 832 O O . LEU A 1 111 ? -21.078 20.031 7.031 1 97.5 111 LEU A O 1
ATOM 836 N N . ARG A 1 112 ? -20.953 18.469 5.406 1 95.69 112 ARG A N 1
ATOM 837 C CA . ARG A 1 112 ? -21.828 19.219 4.508 1 95.69 112 ARG A CA 1
ATOM 838 C C . ARG A 1 112 ? -23.203 19.406 5.125 1 95.69 112 ARG A C 1
ATOM 840 O O . ARG A 1 112 ? -23.781 20.5 5.062 1 95.69 112 ARG A O 1
ATOM 847 N N . ARG A 1 113 ? -23.75 18.391 5.695 1 96.19 113 ARG A N 1
ATOM 848 C CA . ARG A 1 113 ? -25.078 18.422 6.297 1 96.19 113 ARG A CA 1
ATOM 849 C C . ARG A 1 113 ? -25.125 19.422 7.457 1 96.19 113 ARG A C 1
ATOM 851 O O . ARG A 1 113 ? -26.188 19.969 7.77 1 96.19 113 ARG A O 1
ATOM 858 N N . ARG A 1 114 ? -23.922 19.656 8.078 1 96.25 114 ARG A N 1
ATOM 859 C CA . ARG A 1 114 ? -23.844 20.609 9.172 1 96.25 114 ARG A CA 1
ATOM 860 C C . ARG A 1 114 ? -23.547 22.016 8.656 1 96.25 114 ARG A C 1
ATOM 862 O O . ARG A 1 114 ? -23.359 22.953 9.445 1 96.25 114 ARG A O 1
ATOM 869 N N . GLY A 1 115 ? -23.406 22.156 7.355 1 96.19 115 GLY A N 1
ATOM 870 C CA . GLY A 1 115 ? -23.156 23.453 6.746 1 96.19 115 GLY A CA 1
ATOM 871 C C . GLY A 1 115 ? -21.719 23.922 6.879 1 96.19 115 GLY A C 1
ATOM 872 O O . GLY A 1 115 ? -21.453 25.125 6.918 1 96.19 115 GLY A O 1
ATOM 873 N N . ALA A 1 116 ? -20.781 23 7.039 1 96.38 116 ALA A N 1
ATOM 874 C CA . ALA A 1 116 ? -19.375 23.359 7.125 1 96.38 116 ALA A CA 1
ATOM 875 C C . ALA A 1 116 ? -18.875 23.953 5.809 1 96.38 116 ALA A C 1
ATOM 877 O O . ALA A 1 116 ? -19.25 23.484 4.73 1 96.38 116 ALA A O 1
ATOM 878 N N . GLY A 1 117 ? -18.047 25 5.914 1 94.81 117 GLY A N 1
ATOM 879 C CA . GLY A 1 117 ? -17.469 25.656 4.754 1 94.81 117 GLY A CA 1
ATOM 880 C C . GLY A 1 117 ? -15.984 25.922 4.906 1 94.81 117 GLY A C 1
ATOM 881 O O . GLY A 1 117 ? -15.375 25.516 5.898 1 94.81 117 GLY A O 1
ATOM 882 N N . ALA A 1 118 ? -15.438 26.625 3.967 1 94.31 118 ALA A N 1
ATOM 883 C CA . ALA A 1 118 ? -14 26.859 3.881 1 94.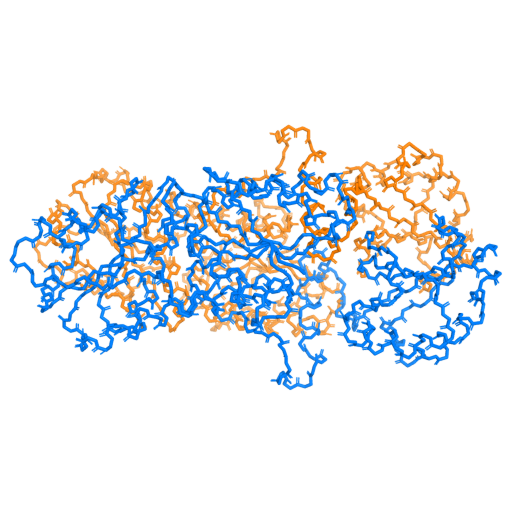31 118 ALA A CA 1
ATOM 884 C C . ALA A 1 118 ? -13.5 27.656 5.082 1 94.31 118 ALA A C 1
ATOM 886 O O . ALA A 1 118 ? -12.305 27.625 5.398 1 94.31 118 ALA A O 1
ATOM 887 N N . GLU A 1 119 ? -14.406 28.375 5.777 1 95.38 119 GLU A N 1
ATOM 888 C CA . GLU A 1 119 ? -14.031 29.203 6.91 1 95.38 119 GLU A CA 1
ATOM 889 C C . GLU A 1 119 ? -14.016 28.406 8.211 1 95.38 119 GLU A C 1
ATOM 891 O O . GLU A 1 119 ? -13.68 28.938 9.266 1 95.38 119 GLU A O 1
ATOM 896 N N . ASP A 1 120 ? -14.43 27.188 8.133 1 96.5 120 ASP A N 1
ATOM 897 C CA . ASP A 1 120 ? -14.438 26.297 9.289 1 96.5 120 ASP A CA 1
ATOM 898 C C . ASP A 1 120 ? -13.195 25.422 9.312 1 96.5 120 ASP A C 1
ATOM 900 O O . ASP A 1 120 ? -12.328 25.531 8.445 1 96.5 120 ASP A O 1
ATOM 904 N N . GLY A 1 121 ? -13.016 24.656 10.383 1 96 121 GLY A N 1
ATOM 905 C CA . GLY A 1 121 ? -11.977 23.641 10.516 1 96 121 GLY A CA 1
ATOM 906 C C . GLY A 1 121 ? -12.484 22.359 11.141 1 96 121 GLY A C 1
ATOM 907 O O . GLY A 1 121 ? -13.555 22.328 11.75 1 96 121 GLY A O 1
ATOM 908 N N . ALA A 1 122 ? -11.773 21.359 10.922 1 97.31 122 ALA A N 1
ATOM 909 C CA . ALA A 1 122 ? -12.156 20.078 11.508 1 97.31 122 ALA A CA 1
ATOM 910 C C . ALA A 1 122 ? -10.938 19.359 12.07 1 97.31 122 ALA A C 1
ATOM 912 O O . ALA A 1 122 ? -9.82 19.531 11.586 1 97.31 122 ALA A O 1
ATOM 913 N N . ILE A 1 123 ? -11.141 18.594 13.109 1 95 123 ILE A N 1
ATOM 914 C CA . ILE A 1 123 ? -10.141 17.719 13.703 1 95 123 ILE A CA 1
ATOM 915 C C . ILE A 1 123 ? -10.602 16.266 13.578 1 95 123 ILE A C 1
ATOM 917 O O . ILE A 1 123 ? -11.656 15.898 14.094 1 95 123 ILE A O 1
ATOM 921 N N . LEU A 1 124 ? -9.844 15.5 12.797 1 96.06 124 LEU A N 1
ATOM 922 C CA . LEU A 1 124 ? -10.086 14.07 12.711 1 96.06 124 LEU A CA 1
ATOM 923 C C . LEU A 1 124 ? -9.461 13.344 13.898 1 96.06 124 LEU A C 1
ATOM 925 O O . LEU A 1 124 ? -8.234 13.195 13.969 1 96.06 124 LEU A O 1
ATOM 929 N N . VAL A 1 125 ? -10.281 12.883 14.789 1 93.5 125 VAL A N 1
ATOM 930 C CA . VAL A 1 125 ? -9.781 12.273 16.016 1 93.5 125 VAL A CA 1
ATOM 931 C C . VAL A 1 125 ? -9.625 10.766 15.812 1 93.5 125 VAL A C 1
ATOM 933 O O . VAL A 1 125 ? -10.617 10.047 15.664 1 93.5 125 VAL A O 1
ATOM 936 N N . LEU A 1 126 ? -8.43 10.359 15.828 1 92.81 126 LEU A N 1
ATOM 937 C CA . LEU A 1 126 ? -8.055 8.961 15.656 1 92.81 126 LEU A CA 1
ATOM 938 C C . LEU A 1 126 ? -7.676 8.328 16.984 1 92.81 126 LEU A C 1
ATOM 940 O O . LEU A 1 126 ? -7.418 9.031 17.969 1 92.81 126 LEU A O 1
ATOM 944 N N . ARG A 1 127 ? -7.641 7.07 17.062 1 86.56 127 ARG A N 1
ATOM 945 C CA . ARG A 1 127 ? -7.281 6.398 18.312 1 86.56 127 ARG A CA 1
ATOM 946 C C . ARG A 1 127 ? -5.812 6.637 18.656 1 86.56 127 ARG A C 1
ATOM 948 O O . ARG A 1 127 ? -5.492 7.055 19.766 1 86.56 127 ARG A O 1
ATOM 955 N N . GLY A 1 128 ? -4.977 6.516 17.688 1 85.94 128 GLY A N 1
ATOM 956 C CA . GLY A 1 128 ? -3.541 6.594 17.906 1 85.94 128 GLY A CA 1
ATOM 957 C C . GLY A 1 128 ? -2.947 5.305 18.438 1 85.94 128 GLY A C 1
ATOM 958 O O . GLY A 1 128 ? -3.656 4.484 19.031 1 85.94 128 GLY A O 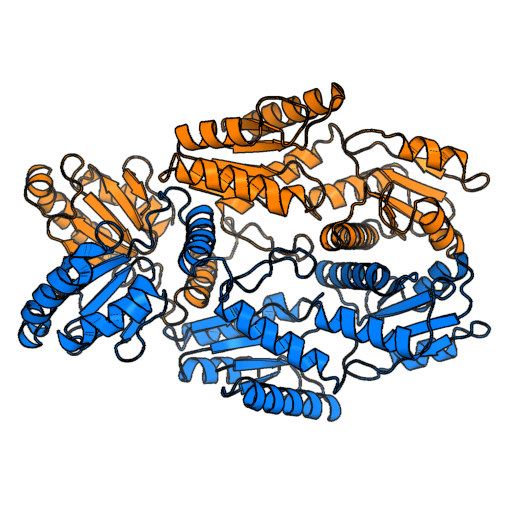1
ATOM 959 N N . GLY A 1 129 ? -1.723 5.066 18.188 1 77.12 129 GLY A N 1
ATOM 960 C CA . GLY A 1 129 ? -0.999 3.891 18.641 1 77.12 129 GLY A CA 1
ATOM 961 C C . GLY A 1 129 ? 0.507 4.035 18.531 1 77.12 129 GLY A C 1
ATOM 962 O O . GLY A 1 129 ? 1.013 5.129 18.266 1 77.12 129 GLY A O 1
ATOM 963 N N . THR A 1 130 ? 1.14 2.895 18.812 1 74.88 130 THR A N 1
ATOM 964 C CA . THR A 1 130 ? 2.598 2.908 18.781 1 74.88 130 THR A CA 1
ATOM 965 C C . THR A 1 130 ? 3.117 2.635 17.375 1 74.88 130 THR A C 1
ATOM 967 O O . THR A 1 130 ? 4.305 2.812 17.109 1 74.88 130 THR A O 1
ATOM 970 N N . ASP A 1 131 ? 2.258 2.301 16.484 1 73.88 131 ASP A N 1
ATOM 971 C CA . ASP A 1 131 ? 2.65 2.023 15.102 1 73.88 131 ASP A CA 1
ATOM 972 C C . ASP A 1 131 ? 2.713 3.309 14.281 1 73.88 131 ASP A C 1
ATOM 974 O O . ASP A 1 131 ? 1.678 3.902 13.969 1 73.88 131 ASP A O 1
ATOM 978 N N . PRO A 1 132 ? 3.873 3.746 13.875 1 78.88 132 PRO A N 1
ATOM 979 C CA . PRO A 1 132 ? 3.99 5.004 13.133 1 78.88 132 PRO A CA 1
ATOM 980 C C . PRO A 1 132 ? 3.279 4.957 11.781 1 78.88 132 PRO A C 1
ATOM 982 O O . PRO A 1 132 ? 2.771 5.977 11.312 1 78.88 132 PRO A O 1
ATOM 985 N N . GLY A 1 133 ? 3.324 3.791 11.172 1 79.81 133 GLY A N 1
ATOM 986 C CA . GLY A 1 133 ? 2.643 3.633 9.898 1 79.81 133 GLY A CA 1
ATOM 987 C C . GLY A 1 133 ? 1.147 3.867 9.992 1 79.81 133 GLY A C 1
ATOM 988 O O . GLY A 1 133 ? 0.564 4.531 9.133 1 79.81 133 GLY A O 1
ATOM 989 N N . ALA A 1 134 ? 0.549 3.303 11.031 1 80.75 134 ALA A N 1
ATOM 990 C CA . ALA A 1 134 ? -0.881 3.506 11.25 1 80.75 134 ALA A CA 1
ATOM 991 C C . ALA A 1 134 ? -1.192 4.977 11.516 1 80.75 134 ALA A C 1
ATOM 993 O O . ALA A 1 134 ? -2.176 5.512 10.992 1 80.75 134 ALA A O 1
ATOM 994 N N . ASN A 1 135 ? -0.381 5.641 12.344 1 86.75 135 ASN A N 1
ATOM 995 C CA . ASN A 1 135 ? -0.557 7.062 12.617 1 86.75 135 ASN A CA 1
ATOM 996 C C . ASN A 1 135 ? -0.425 7.898 11.344 1 86.75 135 ASN A C 1
ATOM 998 O O . ASN A 1 135 ? -1.181 8.852 11.141 1 86.75 135 ASN A O 1
ATOM 1002 N N . ALA A 1 136 ? 0.526 7.516 10.547 1 87.75 136 ALA A N 1
ATOM 1003 C CA . ALA A 1 136 ? 0.731 8.203 9.281 1 87.75 136 ALA A CA 1
ATOM 1004 C C . ALA A 1 136 ? -0.462 8.016 8.352 1 87.75 136 ALA A C 1
ATOM 1006 O O . ALA A 1 136 ? -0.846 8.93 7.621 1 87.75 136 ALA A O 1
ATOM 1007 N N . GLU A 1 137 ? -0.988 6.855 8.391 1 87.75 137 GLU A N 1
ATOM 1008 C CA . GLU A 1 137 ? -2.193 6.594 7.605 1 87.75 137 GLU A CA 1
ATOM 1009 C C . GLU A 1 137 ? -3.344 7.496 8.047 1 87.75 137 GLU A C 1
ATOM 1011 O O . GLU A 1 137 ? -4.137 7.949 7.219 1 87.75 137 GLU A O 1
ATOM 1016 N N . GLY A 1 138 ? -3.414 7.656 9.32 1 91.88 138 GLY A N 1
ATOM 1017 C CA . GLY A 1 138 ? -4.395 8.594 9.836 1 91.88 138 GLY A CA 1
ATOM 1018 C C . GLY A 1 138 ? -4.215 10 9.305 1 91.88 138 GLY A C 1
ATOM 1019 O O . GLY A 1 138 ? -5.191 10.672 8.961 1 91.88 138 GLY A O 1
ATOM 1020 N N . ALA A 1 139 ? -3.023 10.438 9.25 1 93.75 139 ALA A N 1
ATOM 1021 C CA . ALA A 1 139 ? -2.719 11.75 8.688 1 93.75 139 ALA A CA 1
ATOM 1022 C C . ALA A 1 139 ? -3.107 11.812 7.215 1 93.75 139 ALA A C 1
ATOM 1024 O O . ALA A 1 139 ? -3.627 12.836 6.75 1 93.75 139 ALA A O 1
ATOM 1025 N N . ALA A 1 140 ? -2.799 10.742 6.531 1 90.81 140 ALA A N 1
ATOM 1026 C CA . ALA A 1 140 ? -3.197 10.68 5.129 1 90.81 140 ALA A CA 1
ATOM 1027 C C . ALA A 1 140 ? -4.715 10.773 4.984 1 90.81 140 ALA A C 1
ATOM 1029 O O . ALA A 1 140 ? -5.215 11.461 4.086 1 90.81 140 ALA A O 1
ATOM 1030 N N . LEU A 1 141 ? -5.41 10.125 5.828 1 91.94 141 LEU A N 1
ATOM 1031 C CA . LEU A 1 141 ? -6.867 10.172 5.812 1 91.94 141 LEU A CA 1
ATOM 1032 C C . LEU A 1 141 ? -7.371 11.594 6.039 1 91.94 141 LEU A C 1
ATOM 1034 O O . LEU A 1 141 ? -8.273 12.055 5.34 1 91.94 141 LEU A O 1
ATOM 1038 N N . ALA A 1 142 ? -6.82 12.242 6.996 1 96.44 142 ALA A N 1
ATOM 1039 C CA . ALA A 1 142 ? -7.199 13.625 7.27 1 96.44 142 ALA A CA 1
ATOM 1040 C C . ALA A 1 142 ? -6.98 14.508 6.043 1 96.44 142 ALA A C 1
ATOM 1042 O O . ALA A 1 142 ? -7.812 15.367 5.734 1 96.44 142 ALA A O 1
ATOM 1043 N N . ARG A 1 143 ? -5.891 14.281 5.383 1 93.19 143 ARG A N 1
ATOM 1044 C CA . ARG A 1 143 ? -5.59 15.094 4.207 1 93.19 143 ARG A CA 1
ATOM 1045 C C . ARG A 1 143 ? -6.586 14.82 3.084 1 93.19 143 ARG A C 1
ATOM 1047 O O . ARG A 1 143 ? -6.98 15.734 2.359 1 93.19 143 ARG A O 1
ATOM 1054 N N . LEU A 1 144 ? -6.883 13.555 2.877 1 90.12 144 LEU A N 1
ATOM 1055 C CA . LEU A 1 144 ? -7.895 13.219 1.882 1 90.12 144 LEU A CA 1
ATOM 1056 C C . LEU A 1 144 ? -9.219 13.898 2.201 1 90.12 144 LEU A C 1
ATOM 1058 O O . LEU A 1 144 ? -9.891 14.406 1.303 1 90.12 144 LEU A O 1
ATOM 1062 N N . LEU A 1 145 ? -9.562 13.914 3.461 1 93.69 145 LEU A N 1
ATOM 1063 C CA . LEU A 1 145 ? -10.797 14.555 3.902 1 93.69 145 LEU A CA 1
ATOM 1064 C C . LEU A 1 145 ? -10.742 16.062 3.66 1 93.69 145 LEU A C 1
ATOM 1066 O O . LEU A 1 145 ? -11.742 16.656 3.248 1 93.69 145 LEU A O 1
ATOM 1070 N N . GLU A 1 146 ? -9.617 16.609 3.955 1 95.12 146 GLU A N 1
ATOM 1071 C CA . GLU A 1 146 ? -9.43 18.047 3.713 1 95.12 146 GLU A CA 1
ATOM 1072 C C . GLU A 1 146 ? -9.719 18.391 2.258 1 95.12 146 GLU A C 1
ATOM 1074 O O . GLU A 1 146 ? -10.391 19.391 1.98 1 95.12 146 GLU A O 1
ATOM 1079 N N . GLU A 1 147 ? -9.234 17.594 1.368 1 87.88 147 GLU A N 1
ATOM 1080 C CA . GLU A 1 147 ? -9.438 17.844 -0.057 1 87.88 147 GLU A CA 1
ATOM 1081 C C . GLU A 1 147 ? -10.898 17.656 -0.447 1 87.88 147 GLU A C 1
ATOM 1083 O O . GLU A 1 147 ? -11.453 18.469 -1.193 1 87.88 147 GLU A O 1
ATOM 1088 N N . ARG A 1 148 ? -11.516 16.688 0.046 1 88 148 ARG A N 1
ATOM 1089 C CA . ARG A 1 148 ? -12.898 16.359 -0.319 1 88 148 ARG A CA 1
ATOM 1090 C C . ARG A 1 148 ? -13.867 17.359 0.303 1 88 148 ARG A C 1
ATOM 1092 O O . ARG A 1 148 ? -14.836 17.781 -0.341 1 88 148 ARG A O 1
ATOM 1099 N N . ALA A 1 149 ? -13.656 17.766 1.557 1 93.56 149 ALA A N 1
ATOM 1100 C CA . ALA A 1 149 ? -14.586 18.609 2.309 1 93.56 149 ALA A CA 1
ATOM 1101 C C . ALA A 1 149 ? -14.344 20.078 2.023 1 93.56 149 ALA A C 1
ATOM 1103 O O . ALA A 1 149 ? -15.203 20.922 2.285 1 93.56 149 ALA A O 1
ATOM 1104 N N . GLY A 1 150 ? -13.141 20.406 1.568 1 92.31 150 GLY A N 1
ATOM 1105 C CA . GLY A 1 150 ? -12.844 21.781 1.202 1 92.31 150 GLY A CA 1
ATOM 1106 C C . GLY A 1 150 ? -12.609 22.688 2.4 1 92.31 150 GLY A C 1
ATOM 1107 O O . GLY A 1 150 ? -12.914 23.875 2.355 1 92.31 150 GLY A O 1
ATOM 1108 N N . LEU A 1 151 ? -12.25 22.188 3.506 1 96.38 151 LEU A N 1
ATOM 1109 C CA . LEU A 1 151 ? -11.875 22.922 4.707 1 96.38 151 LEU A CA 1
ATOM 1110 C C . LEU A 1 151 ? -10.672 22.281 5.387 1 96.38 151 LEU A C 1
ATOM 1112 O O . LEU A 1 151 ? -10.375 21.109 5.156 1 96.38 151 LEU A O 1
ATOM 1116 N N . PRO A 1 152 ? -9.922 23.047 6.215 1 96.94 152 PRO A N 1
ATOM 1117 C CA . PRO A 1 152 ? -8.766 22.469 6.906 1 96.94 152 PRO A CA 1
ATOM 1118 C C . PRO A 1 152 ? -9.148 21.312 7.832 1 96.94 152 PRO A C 1
ATOM 1120 O O . PRO A 1 152 ? -10.102 21.422 8.609 1 96.94 152 PRO A O 1
ATOM 1123 N N . VAL A 1 153 ? -8.484 20.219 7.672 1 97.38 153 VAL A N 1
ATOM 1124 C CA . VAL A 1 153 ? -8.656 19.062 8.547 1 97.38 153 VAL A CA 1
ATOM 1125 C C . VAL A 1 153 ? -7.309 18.656 9.141 1 97.38 153 VAL A C 1
ATOM 1127 O O . VAL A 1 153 ? -6.348 18.422 8.398 1 97.38 153 VAL A O 1
ATOM 1130 N N . VAL A 1 154 ? -7.227 18.609 10.43 1 96.75 154 VAL A N 1
ATOM 1131 C CA . VAL A 1 154 ? -6 18.234 11.117 1 96.75 154 VAL A CA 1
ATOM 1132 C C . VAL A 1 154 ? -6.215 16.922 11.875 1 96.75 154 VAL A C 1
ATOM 1134 O O . VAL A 1 154 ? -7.242 16.75 12.531 1 96.75 154 VAL A O 1
ATOM 1137 N N . PRO A 1 155 ? -5.242 15.969 11.688 1 96.56 155 PRO A N 1
ATOM 1138 C CA . PRO A 1 155 ? -5.367 14.742 12.484 1 96.56 155 PRO A CA 1
ATOM 1139 C C . PRO A 1 155 ? -5.02 14.953 13.953 1 96.56 155 PRO A C 1
ATOM 1141 O O . PRO A 1 155 ? -4.199 15.82 14.281 1 96.56 155 PRO A O 1
ATOM 1144 N N . ALA A 1 156 ? -5.652 14.242 14.812 1 94.25 156 ALA A N 1
ATOM 1145 C CA . ALA A 1 156 ? -5.348 14.164 16.234 1 94.25 156 ALA A CA 1
ATOM 1146 C C . ALA A 1 156 ? -5.469 12.727 16.75 1 94.25 156 ALA A C 1
ATOM 1148 O O . ALA A 1 156 ? -6.254 11.938 16.219 1 94.25 156 ALA A O 1
ATOM 1149 N N . TYR A 1 157 ? -4.711 12.422 17.703 1 91.81 157 TYR A N 1
ATOM 1150 C CA . TYR A 1 157 ? -4.688 11.078 18.25 1 91.81 157 TYR A CA 1
ATOM 1151 C C . TYR A 1 157 ? -5.09 11.078 19.719 1 91.81 157 TYR A C 1
ATOM 1153 O O . TYR A 1 157 ? -4.52 11.82 20.531 1 91.81 157 TYR A O 1
ATOM 1161 N N . ALA A 1 158 ? -6.008 10.25 20.016 1 88 158 ALA A N 1
ATOM 1162 C CA . ALA A 1 158 ? -6.594 10.203 21.359 1 88 158 ALA A CA 1
ATOM 1163 C C . ALA A 1 158 ? -5.617 9.602 22.359 1 88 158 ALA A C 1
ATOM 1165 O O . ALA A 1 158 ? -5.633 9.961 23.547 1 88 158 ALA A O 1
ATOM 1166 N N . ALA A 1 159 ? -4.828 8.711 21.844 1 82.88 159 ALA A N 1
ATOM 1167 C CA . ALA A 1 159 ? -3.91 8.055 22.766 1 82.88 159 ALA A CA 1
ATOM 1168 C C . ALA A 1 159 ? -2.623 7.641 22.062 1 82.88 159 ALA A C 1
ATOM 1170 O O . ALA A 1 159 ? -2.643 7.301 20.875 1 82.88 159 ALA A O 1
ATOM 1171 N N . LYS A 1 160 ? -1.542 7.707 22.734 1 82.88 160 LYS A N 1
ATOM 1172 C CA . LYS A 1 160 ? -0.269 7.051 22.453 1 82.88 160 LYS A CA 1
ATOM 1173 C C . LYS A 1 160 ? 0.407 7.672 21.234 1 82.88 160 LYS A C 1
ATOM 1175 O O . LYS A 1 160 ? 1.343 7.098 20.672 1 82.88 160 LYS A O 1
ATOM 1180 N N . ALA A 1 161 ? -0.117 8.789 20.734 1 87.75 161 ALA A N 1
ATOM 1181 C CA . ALA A 1 161 ? 0.507 9.477 19.594 1 87.75 161 ALA A CA 1
ATOM 1182 C C . ALA A 1 161 ? 0.193 10.969 19.625 1 87.75 161 ALA A C 1
ATOM 1184 O O . ALA A 1 161 ? -0.626 11.422 20.422 1 87.75 161 ALA A O 1
ATOM 1185 N N . ARG A 1 162 ? 0.92 11.703 18.938 1 91.31 162 ARG A N 1
ATOM 1186 C CA . ARG A 1 162 ? 0.73 13.141 18.75 1 91.31 162 ARG A CA 1
ATOM 1187 C C . ARG A 1 162 ? 0.473 13.461 17.281 1 91.31 162 ARG A C 1
ATOM 1189 O O . ARG A 1 162 ? 0.874 12.703 16.391 1 91.31 162 ARG A O 1
ATOM 1196 N N . PRO A 1 163 ? -0.231 14.602 16.984 1 93.5 163 PRO A N 1
ATOM 1197 C CA . PRO A 1 163 ? -0.712 15.609 17.938 1 93.5 163 PRO A CA 1
ATOM 1198 C C . PRO A 1 163 ? -1.924 15.133 18.734 1 93.5 163 PRO A C 1
ATOM 1200 O O . PRO A 1 163 ? -2.756 14.383 18.219 1 93.5 163 PRO A O 1
ATOM 1203 N N . THR A 1 164 ? -2.006 15.594 19.953 1 90.31 164 THR A N 1
ATOM 1204 C CA . THR A 1 164 ? -3.209 15.422 20.75 1 90.31 164 THR A CA 1
ATOM 1205 C C . THR A 1 164 ? -4.336 16.312 20.234 1 90.31 164 THR A C 1
ATOM 1207 O O . THR A 1 164 ? -4.094 17.25 19.469 1 90.31 164 THR A O 1
ATOM 1210 N N . PRO A 1 165 ? -5.59 16.031 20.609 1 89.12 165 PRO A N 1
ATOM 1211 C CA . PRO A 1 165 ? -6.688 16.922 20.203 1 89.12 165 PRO A CA 1
ATOM 1212 C C . PRO A 1 165 ? -6.438 18.375 20.594 1 89.12 165 PRO A C 1
ATOM 1214 O O . PRO A 1 165 ? -6.777 19.281 19.828 1 89.12 165 PRO A O 1
ATOM 1217 N N . LYS A 1 166 ? -5.82 18.594 21.719 1 86.88 166 LYS A N 1
ATOM 1218 C CA . LYS A 1 166 ? -5.484 19.953 22.125 1 86.88 166 LYS A CA 1
ATOM 1219 C C . LYS A 1 166 ? -4.477 20.578 21.172 1 86.88 166 LYS A C 1
ATOM 1221 O O . LYS A 1 166 ? -4.641 21.719 20.75 1 86.88 166 LYS A O 1
ATOM 1226 N N . GLU A 1 167 ? -3.396 19.844 20.891 1 89.62 167 GLU A N 1
ATOM 1227 C CA . GLU A 1 167 ? -2.383 20.344 19.953 1 89.62 167 GLU A CA 1
ATOM 1228 C C . GLU A 1 167 ? -2.979 20.594 18.578 1 89.62 167 GLU A C 1
ATOM 1230 O O . GLU A 1 167 ? -2.615 21.578 17.906 1 89.62 167 GLU A O 1
ATOM 1235 N N . ALA A 1 168 ? -3.879 19.688 18.141 1 93.19 168 ALA A N 1
ATOM 1236 C CA . ALA A 1 168 ? -4.551 19.875 16.844 1 93.19 168 ALA A CA 1
ATOM 1237 C C . ALA A 1 168 ? -5.402 21.141 16.844 1 93.19 168 ALA A C 1
ATOM 1239 O O . ALA A 1 168 ? -5.449 21.859 15.844 1 93.19 168 ALA A O 1
ATOM 1240 N N . LEU A 1 169 ? -6.086 21.391 17.922 1 90.62 169 LEU A N 1
ATOM 1241 C CA . LEU A 1 169 ? -6.883 22.609 18.062 1 90.62 169 LEU A CA 1
ATOM 1242 C C . LEU A 1 169 ? -6.004 23.859 17.953 1 90.62 169 LEU A C 1
ATOM 1244 O O . LEU A 1 169 ? -6.379 24.828 17.297 1 90.62 169 LEU A O 1
ATOM 1248 N N . LEU A 1 170 ? -4.867 23.859 18.641 1 89.88 170 LEU A N 1
ATOM 1249 C CA . LEU A 1 170 ? -3.936 24.969 18.562 1 89.88 170 LEU A CA 1
ATOM 1250 C C . LEU A 1 170 ? -3.443 25.188 17.141 1 89.88 170 LEU A C 1
ATOM 1252 O O . LEU A 1 170 ? -3.314 26.312 16.688 1 89.88 170 LEU A O 1
ATOM 1256 N N . ARG A 1 171 ? -3.209 24.094 16.422 1 92 171 ARG A N 1
ATOM 1257 C CA . ARG A 1 171 ? -2.779 24.172 15.023 1 92 171 ARG A CA 1
ATOM 1258 C C . ARG A 1 171 ? -3.855 24.828 14.156 1 92 171 ARG A C 1
ATOM 1260 O O . ARG A 1 171 ? -3.549 25.625 13.281 1 92 171 ARG A O 1
ATOM 1267 N N . LEU A 1 172 ? -5.082 24.453 14.445 1 92 172 LEU A N 1
ATOM 1268 C CA . LEU A 1 172 ? -6.188 24.984 13.656 1 92 172 LEU A CA 1
ATOM 1269 C C . LEU A 1 172 ? -6.469 26.438 14.031 1 92 172 LEU A C 1
ATOM 1271 O O . LEU A 1 172 ? -6.918 27.234 13.195 1 92 172 LEU A O 1
ATOM 1275 N N . ALA A 1 173 ? -6.246 26.766 15.305 1 88.69 173 ALA A N 1
ATOM 1276 C CA . ALA A 1 173 ? -6.559 28.094 15.82 1 88.69 173 ALA A CA 1
ATOM 1277 C C . ALA A 1 173 ? -5.82 29.172 15.031 1 88.69 173 ALA A C 1
ATOM 1279 O O . ALA A 1 173 ? -6.34 30.281 14.844 1 88.69 173 ALA A O 1
ATOM 1280 N N . GLY A 1 174 ? -4.586 28.797 14.578 1 86.5 174 GLY A N 1
ATOM 1281 C CA . GLY A 1 174 ? -3.809 29.75 13.797 1 86.5 174 GLY A CA 1
ATOM 1282 C C . GLY A 1 174 ? -4.508 30.188 12.523 1 86.5 174 GLY A C 1
ATOM 1283 O O . GLY A 1 174 ? -4.211 31.25 11.984 1 86.5 174 GLY A O 1
ATOM 1284 N N . LEU A 1 175 ? -5.469 29.359 12.086 1 91 175 LEU A N 1
ATOM 1285 C CA . LEU A 1 175 ? -6.211 29.672 10.867 1 91 175 LEU A CA 1
ATOM 1286 C C . LEU A 1 175 ? -7.469 30.469 11.188 1 91 175 LEU A C 1
ATOM 1288 O O . LEU A 1 175 ? -8.164 30.922 10.281 1 91 175 LEU A O 1
ATOM 1292 N N . ARG A 1 176 ? -7.766 30.625 12.469 1 90.75 176 ARG A N 1
ATOM 1293 C CA . ARG A 1 176 ? -8.914 31.391 12.961 1 90.75 176 ARG A CA 1
ATOM 1294 C C . ARG A 1 176 ? -10.211 30.891 12.336 1 90.75 176 ARG A C 1
ATOM 1296 O O . ARG A 1 176 ? -10.977 31.672 11.766 1 90.75 176 ARG A O 1
ATOM 1303 N N . PRO A 1 177 ? -10.523 29.625 12.508 1 93.06 177 PRO A N 1
ATOM 1304 C CA . PRO A 1 177 ? -11.766 29.078 11.953 1 93.06 177 PRO A CA 1
ATOM 1305 C C . PRO A 1 177 ? -13.008 29.641 12.641 1 93.06 177 PRO A C 1
ATOM 1307 O O . PRO A 1 177 ? -12.977 29.953 13.828 1 93.06 177 PRO A O 1
ATOM 1310 N N . LYS A 1 178 ? -14.117 29.719 11.922 1 93.25 178 LYS A N 1
ATOM 1311 C CA . LYS A 1 178 ? -15.398 30.125 12.492 1 93.25 178 LYS A CA 1
ATOM 1312 C C . LYS A 1 178 ? -15.938 29.062 13.453 1 93.25 178 LYS A C 1
ATOM 1314 O O . LYS A 1 178 ? -16.438 29.391 14.531 1 93.25 178 LYS A O 1
ATOM 1319 N N . ARG A 1 179 ? -15.922 27.922 13.078 1 94.31 179 ARG A N 1
ATOM 1320 C CA . ARG A 1 179 ? -16.312 26.75 13.859 1 94.31 179 ARG A CA 1
ATOM 1321 C C . ARG A 1 179 ? -15.297 25.625 13.703 1 94.31 179 ARG A C 1
ATOM 1323 O O . ARG A 1 179 ? -14.586 25.547 12.695 1 94.31 179 ARG A O 1
ATOM 1330 N N . VAL A 1 180 ? -15.172 24.844 14.727 1 93.75 180 VAL A N 1
ATOM 1331 C CA . VAL A 1 180 ? -14.328 23.656 14.672 1 93.75 180 VAL A CA 1
ATOM 1332 C C . VAL A 1 180 ? -15.18 22.406 14.883 1 93.75 180 VAL A C 1
ATOM 1334 O O . VAL A 1 180 ? -15.945 22.328 15.844 1 93.75 180 VAL A O 1
ATOM 1337 N N . PHE A 1 181 ? -15.094 21.484 13.984 1 94.31 181 PHE A N 1
ATOM 1338 C CA . PHE A 1 181 ? -15.797 20.219 14.078 1 94.31 181 PHE A CA 1
ATOM 1339 C C . PHE A 1 181 ? -14.859 19.109 14.539 1 94.31 181 PHE A C 1
ATOM 1341 O O . PHE A 1 181 ? -13.75 18.969 14.023 1 94.31 181 PHE A O 1
ATOM 1348 N N . LEU A 1 182 ? -15.258 18.359 15.523 1 92.81 182 LEU A N 1
ATOM 1349 C CA . LEU A 1 182 ? -14.539 17.141 15.914 1 92.81 182 LEU A CA 1
ATOM 1350 C C . LEU A 1 182 ? -15.148 15.922 15.242 1 92.81 182 LEU A C 1
ATOM 1352 O O . LEU A 1 182 ? -16.344 15.68 15.352 1 92.81 182 LEU A O 1
ATOM 1356 N N . LEU A 1 183 ? -14.367 15.234 14.492 1 94.94 183 LEU A N 1
ATOM 1357 C CA . LEU A 1 183 ? -14.766 14.031 13.766 1 94.94 183 LEU A CA 1
ATOM 1358 C C . LEU A 1 183 ? -14.18 12.789 14.414 1 94.94 183 LEU A C 1
ATOM 1360 O O . LEU A 1 183 ? -13.078 12.359 14.07 1 94.94 183 LEU A O 1
ATOM 1364 N N . PRO A 1 184 ? -14.93 12.156 15.344 1 92.94 184 PRO A N 1
ATOM 1365 C CA . PRO A 1 184 ? -14.406 10.945 15.977 1 92.94 184 PRO A CA 1
ATOM 1366 C C . PRO A 1 184 ? -14.367 9.75 15.031 1 92.94 184 PRO A C 1
ATOM 1368 O O . PRO A 1 184 ? -15.359 9.047 14.867 1 92.94 184 PRO A O 1
ATOM 1371 N N . HIS A 1 185 ? -13.195 9.617 14.398 1 93.25 185 HIS A N 1
ATOM 1372 C CA . HIS A 1 185 ? -12.977 8.453 13.547 1 93.25 185 HIS A CA 1
ATOM 1373 C C . HIS A 1 185 ? -12.711 7.207 14.375 1 93.25 185 HIS A C 1
ATOM 1375 O O . HIS A 1 185 ? -11.625 6.625 14.297 1 93.25 185 HIS A O 1
ATOM 1381 N N . LEU A 1 186 ? -13.664 6.879 15.148 1 89.69 186 LEU A N 1
ATOM 1382 C CA . LEU A 1 186 ? -13.758 5.773 16.094 1 89.69 186 LEU A CA 1
ATOM 1383 C C . LEU A 1 186 ? -15.07 5.027 15.938 1 89.69 186 LEU A C 1
ATOM 1385 O O . LEU A 1 186 ? -16.047 5.586 15.445 1 89.69 186 LEU A O 1
ATOM 1389 N N . PHE A 1 187 ? -15.031 3.771 16.344 1 87.94 187 PHE A N 1
ATOM 1390 C CA . PHE A 1 187 ? -16.281 3.027 16.25 1 87.94 187 PHE A CA 1
ATOM 1391 C C . PHE A 1 187 ? -17.297 3.52 17.266 1 87.94 187 PHE A C 1
ATOM 1393 O O . PHE A 1 187 ? -18.484 3.584 17 1 87.94 187 PHE A O 1
ATOM 1400 N N . PHE A 1 188 ? -16.812 3.82 18.453 1 80.38 188 PHE A N 1
ATOM 1401 C CA . PHE A 1 188 ? -17.703 4.207 19.531 1 80.38 188 PHE A CA 1
ATOM 1402 C C . PHE A 1 188 ? -17.203 5.477 20.219 1 80.38 188 PHE A C 1
ATOM 1404 O O . PHE A 1 188 ? -16.047 5.844 20.078 1 80.38 188 PHE A O 1
ATOM 1411 N N . ARG A 1 189 ? -18.219 6.074 20.812 1 70.19 189 ARG A N 1
ATOM 1412 C CA . ARG A 1 189 ? -17.844 7.23 21.641 1 70.19 189 ARG A CA 1
ATOM 1413 C C . ARG A 1 189 ? -16.938 6.824 22.781 1 70.19 189 ARG A C 1
ATOM 1415 O O . ARG A 1 189 ? -17.109 5.766 23.391 1 70.19 189 ARG A O 1
ATOM 1422 N N . GLY A 1 190 ? -15.688 7.391 22.844 1 61.31 190 GLY A N 1
ATOM 1423 C CA . GLY A 1 190 ? -14.82 7.066 23.969 1 61.31 190 GLY A CA 1
ATOM 1424 C C . GLY A 1 190 ? -14.492 8.266 24.828 1 61.31 190 GLY A C 1
ATOM 1425 O O . GLY A 1 190 ? -15.016 9.359 24.609 1 61.31 190 GLY A O 1
ATOM 1426 N N . VAL A 1 191 ? -13.859 7.98 25.906 1 53.88 191 VAL A N 1
ATOM 1427 C CA . VAL A 1 191 ? -13.43 8.922 26.938 1 53.88 191 VAL A CA 1
ATOM 1428 C C . VAL A 1 191 ? -12.703 10.102 26.297 1 53.88 191 VAL A C 1
ATOM 1430 O O . VAL A 1 191 ? -12.758 11.219 26.797 1 53.88 191 VAL A O 1
ATOM 1433 N N . VAL A 1 192 ? -12.219 9.898 25.156 1 54.28 192 VAL A N 1
ATOM 1434 C CA . VAL A 1 192 ? -11.367 10.922 24.562 1 54.28 192 VAL A CA 1
ATOM 1435 C C . VAL A 1 192 ? -12.211 12.125 24.156 1 54.28 192 VAL A C 1
ATOM 1437 O O . VAL A 1 192 ? -11.828 13.273 24.406 1 54.28 192 VAL A O 1
ATOM 1440 N N . GLU A 1 193 ? -13.352 11.82 23.547 1 58.25 193 GLU A N 1
ATOM 1441 C CA . GLU A 1 193 ? -14.242 12.906 23.125 1 58.25 193 GLU A CA 1
ATOM 1442 C C . GLU A 1 193 ? -14.648 13.766 24.328 1 58.25 193 GLU A C 1
ATOM 1444 O O . GLU A 1 193 ? -14.68 14.992 24.234 1 58.25 193 GLU A O 1
ATOM 1449 N N . GLU A 1 194 ? -14.898 13.055 25.328 1 58.31 194 GLU A N 1
ATOM 1450 C CA . GLU A 1 194 ? -15.391 13.766 26.5 1 58.31 194 GLU A CA 1
ATOM 1451 C C . GLU A 1 194 ? -14.32 14.695 27.078 1 58.31 194 GLU A C 1
ATOM 1453 O O . GLU A 1 194 ? -14.625 15.812 27.5 1 58.31 194 GLU A O 1
ATOM 1458 N N . ARG A 1 195 ? -13.141 14.266 27.031 1 57.47 195 ARG A N 1
ATOM 1459 C CA . ARG A 1 195 ? -12.047 15.062 27.578 1 57.47 195 ARG A CA 1
ATOM 1460 C C . ARG A 1 195 ? -11.75 16.281 26.703 1 57.47 195 ARG A C 1
ATOM 1462 O O . ARG A 1 195 ? -11.414 17.344 27.219 1 57.47 195 ARG A O 1
ATOM 1469 N N . LEU A 1 196 ? -11.945 16.078 25.516 1 58.41 196 LEU A N 1
ATOM 1470 C CA . LEU A 1 196 ? -11.656 17.172 24.578 1 58.41 196 LEU A CA 1
ATOM 1471 C C . LEU A 1 196 ? -12.68 18.281 24.719 1 58.41 196 LEU A C 1
ATOM 1473 O O . LEU A 1 196 ? -12.32 19.469 24.688 1 58.41 196 LEU A O 1
ATOM 1477 N N . LEU A 1 197 ? -13.891 17.891 24.938 1 57.59 197 LEU A N 1
ATOM 1478 C CA . LEU A 1 197 ? -14.961 18.875 25.078 1 57.59 197 LEU A CA 1
ATOM 1479 C C . LEU A 1 197 ? -14.742 19.75 26.297 1 57.59 197 LEU A C 1
ATOM 1481 O O . LEU A 1 197 ? -15.039 20.953 26.281 1 57.59 197 LEU A O 1
ATOM 1485 N N . GLY A 1 198 ? -14.172 19.188 27.328 1 56.59 198 GLY A N 1
ATOM 1486 C CA . GLY A 1 198 ? -13.992 19.953 28.547 1 56.59 198 GLY A CA 1
ATOM 1487 C C . GLY A 1 198 ? -12.898 21 28.438 1 56.59 198 GLY A C 1
ATOM 1488 O O . GLY A 1 198 ? -12.961 22.047 29.094 1 56.59 198 GLY A O 1
ATOM 1489 N N . ARG A 1 199 ? -11.906 20.812 27.594 1 54.56 199 ARG A N 1
ATOM 1490 C CA . ARG A 1 199 ? -10.711 21.656 27.625 1 54.56 199 ARG A CA 1
ATOM 1491 C C . ARG A 1 199 ? -10.82 22.812 26.656 1 54.56 199 ARG A C 1
ATOM 1493 O O . ARG A 1 199 ? -10.102 23.812 26.781 1 54.56 199 ARG A O 1
ATOM 1500 N N . VAL A 1 200 ? -11.539 22.734 25.688 1 55.06 200 VAL A N 1
ATOM 1501 C CA . VAL A 1 200 ? -11.406 23.781 24.672 1 55.06 200 VAL A CA 1
ATOM 1502 C C . VAL A 1 200 ? -12.492 24.844 24.891 1 55.06 200 VAL A C 1
ATOM 1504 O O . VAL A 1 200 ? -13.555 24.781 24.266 1 55.06 200 VAL A O 1
ATOM 1507 N N . GLN A 1 201 ? -12.523 25.625 26.016 1 55.31 201 GLN A N 1
ATOM 1508 C CA . GLN A 1 201 ? -13.406 26.75 26.328 1 55.31 201 GLN A CA 1
ATOM 1509 C C . GLN A 1 201 ? -13.117 27.938 25.422 1 55.31 201 GLN A C 1
ATOM 1511 O O . GLN A 1 201 ? -11.953 28.266 25.172 1 55.31 201 GLN A O 1
ATOM 1516 N N . GLY A 1 202 ? -14.078 28.5 24.609 1 61.28 202 GLY A N 1
ATOM 1517 C CA . GLY A 1 202 ? -14.109 29.719 23.812 1 61.28 202 GLY A CA 1
ATOM 1518 C C . GLY A 1 202 ? -14.203 29.453 22.328 1 61.28 202 GLY A C 1
ATOM 1519 O O . GLY A 1 202 ? -14.445 30.375 21.547 1 61.28 202 GLY A O 1
ATOM 1520 N N . LEU A 1 203 ? -13.727 28.234 21.922 1 69.31 203 LEU A N 1
ATOM 1521 C CA . LEU A 1 203 ? -13.93 27.906 20.516 1 69.31 203 LEU A CA 1
ATOM 1522 C C . LEU A 1 203 ? -15.25 27.172 20.312 1 69.31 203 LEU A C 1
ATOM 1524 O O . LEU A 1 203 ? -15.695 26.438 21.188 1 69.31 203 LEU A O 1
ATOM 1528 N N . SER A 1 204 ? -16.062 27.656 19.328 1 81.25 204 SER A N 1
ATOM 1529 C CA . SER A 1 204 ? -17.266 26.922 18.953 1 81.25 204 SER A CA 1
ATOM 1530 C C . SER A 1 204 ? -16.938 25.531 18.422 1 81.25 204 SER A C 1
ATOM 1532 O O . SER A 1 204 ? -16.391 25.391 17.312 1 81.25 204 SER A O 1
ATOM 1534 N N . LEU A 1 205 ? -17.062 24.547 19.297 1 86.5 205 LEU A N 1
ATOM 1535 C CA . LEU A 1 205 ? -16.703 23.172 18.969 1 86.5 205 LEU A CA 1
ATOM 1536 C C . LEU A 1 205 ? -17.953 22.312 18.812 1 86.5 205 LEU A C 1
ATOM 1538 O O . LEU A 1 205 ? -18.891 22.406 19.625 1 86.5 205 LEU A O 1
ATOM 1542 N N . GLU A 1 206 ? -18.125 21.688 17.703 1 88.69 206 GLU A N 1
ATOM 1543 C CA . GLU A 1 206 ? -19.203 20.719 17.469 1 88.69 206 GLU A CA 1
ATOM 1544 C C . GLU A 1 206 ? -18.641 19.312 17.297 1 88.69 206 GLU A C 1
ATOM 1546 O O . GLU A 1 206 ? -17.734 19.094 16.484 1 88.69 206 GLU A O 1
ATOM 1551 N N . VAL A 1 207 ? -19.172 18.375 18.031 1 89.06 207 VAL A N 1
ATOM 1552 C CA . VAL A 1 207 ? -18.734 16.984 17.938 1 89.06 207 VAL A CA 1
ATOM 1553 C C . VAL A 1 207 ? -19.703 16.188 17.078 1 89.06 207 VAL A C 1
ATOM 1555 O O . VAL A 1 207 ? -20.906 16.188 17.344 1 89.06 207 VAL A O 1
ATOM 1558 N N . LEU A 1 208 ? -19.25 15.555 16.016 1 91.5 208 LEU A N 1
ATOM 1559 C CA . LEU A 1 208 ? -20.062 14.703 15.164 1 91.5 208 LEU A CA 1
ATOM 1560 C C . LEU A 1 208 ? -20.094 13.273 15.688 1 91.5 208 LEU A C 1
ATOM 1562 O O . LEU A 1 208 ? -19.219 12.867 16.453 1 91.5 208 LEU A O 1
ATOM 1566 N N . PRO A 1 209 ? -21.078 12.484 15.32 1 89.56 209 PRO A N 1
ATOM 1567 C CA . PRO A 1 209 ? -21.172 11.109 15.812 1 89.56 209 PRO A CA 1
ATOM 1568 C C . PRO A 1 209 ? -20.094 10.195 15.234 1 89.56 209 PRO A C 1
ATOM 1570 O O . PRO A 1 209 ? -19.703 10.367 14.078 1 89.56 209 PRO A O 1
ATOM 1573 N N . PRO A 1 210 ? -19.688 9.234 16.062 1 90.94 210 PRO A N 1
ATOM 1574 C CA . PRO A 1 210 ? -18.672 8.297 15.562 1 90.94 210 PRO A CA 1
ATOM 1575 C C . PRO A 1 210 ? -19.203 7.367 14.477 1 90.94 210 PRO A C 1
ATOM 1577 O O . PRO A 1 210 ? -20.328 7.551 14 1 90.94 210 PRO A O 1
ATOM 1580 N N . LEU A 1 211 ? -18.391 6.43 14.023 1 91.38 211 LEU A N 1
ATOM 1581 C CA . LEU A 1 211 ? -18.641 5.664 12.805 1 91.38 211 LEU A CA 1
ATOM 1582 C C . LEU A 1 211 ? -19.688 4.586 13.039 1 91.38 211 LEU A C 1
ATOM 1584 O O . LEU A 1 211 ? -20.297 4.086 12.094 1 91.38 211 LEU A O 1
ATOM 1588 N N . MET A 1 212 ? -19.906 4.219 14.297 1 82.69 212 MET A N 1
ATOM 1589 C CA . MET A 1 212 ? -20.703 3.035 14.594 1 82.69 212 MET A CA 1
ATOM 1590 C C . MET A 1 212 ? -22.062 3.096 13.891 1 82.69 212 MET A C 1
ATOM 1592 O O . MET A 1 212 ? -22.734 4.129 13.914 1 82.69 212 MET A O 1
ATOM 1596 N N . GLY A 1 213 ? -22.422 2.016 13.242 1 76.5 213 GLY A N 1
ATOM 1597 C CA . GLY A 1 213 ? -23.75 1.834 12.688 1 76.5 213 GLY A CA 1
ATOM 1598 C C . GLY A 1 213 ? -23.922 2.479 11.32 1 76.5 213 GLY A C 1
ATOM 1599 O O . GLY A 1 213 ? -25 2.41 10.727 1 76.5 213 GLY A O 1
ATOM 1600 N N . HIS A 1 214 ? -22.922 3.223 10.852 1 86.25 214 HIS A N 1
ATOM 1601 C CA . HIS A 1 214 ? -23.109 3.9 9.57 1 86.25 214 HIS A CA 1
ATOM 1602 C C . HIS A 1 214 ? -22.953 2.93 8.406 1 86.25 214 HIS A C 1
ATOM 1604 O O . HIS A 1 214 ? -22.062 2.074 8.422 1 86.25 214 HIS A O 1
ATOM 1610 N N . PRO A 1 215 ? -23.703 3.068 7.367 1 90.44 215 PRO A N 1
ATOM 1611 C CA . PRO A 1 215 ? -23.688 2.15 6.227 1 90.44 215 PRO A CA 1
ATOM 1612 C C . PRO A 1 215 ? -22.359 2.191 5.469 1 90.44 215 PRO A C 1
ATOM 1614 O O . PRO A 1 215 ? -22 1.232 4.777 1 90.44 215 PRO A O 1
ATOM 1617 N N . ALA A 1 216 ? -21.672 3.291 5.594 1 90 216 ALA A N 1
ATOM 1618 C CA . ALA A 1 216 ? -20.391 3.428 4.918 1 90 216 ALA A CA 1
ATOM 1619 C C . ALA A 1 216 ? -19.422 2.328 5.348 1 90 216 ALA A C 1
ATOM 1621 O O . ALA A 1 216 ? -18.562 1.902 4.566 1 90 216 ALA A O 1
ATOM 1622 N N . LEU A 1 217 ? -19.547 1.912 6.594 1 92.69 217 LEU A N 1
ATOM 1623 C CA . LEU A 1 217 ? -18.688 0.838 7.082 1 92.69 217 LEU A CA 1
ATOM 1624 C C . LEU A 1 217 ? -18.938 -0.455 6.316 1 92.69 217 LEU A C 1
ATOM 1626 O O . LEU A 1 217 ? -18 -1.133 5.895 1 92.69 217 LEU A O 1
ATOM 1630 N N . LEU A 1 218 ? -20.188 -0.75 6.16 1 92.69 218 LEU A N 1
ATOM 1631 C CA . LEU A 1 218 ? -20.562 -1.951 5.422 1 92.69 218 LEU A CA 1
ATOM 1632 C C . LEU A 1 218 ? -20.094 -1.864 3.973 1 92.69 218 LEU A C 1
ATOM 1634 O O . LEU A 1 218 ? -19.609 -2.85 3.412 1 92.69 218 LEU A O 1
ATOM 1638 N N . GLU A 1 219 ? -20.266 -0.723 3.41 1 86.19 219 GLU A N 1
ATOM 1639 C CA . GLU A 1 219 ? -19.812 -0.492 2.041 1 86.19 219 GLU A CA 1
ATOM 1640 C C . GLU A 1 219 ? -18.312 -0.708 1.906 1 86.19 219 GLU A C 1
ATOM 1642 O O . GLU A 1 219 ? -17.859 -1.396 0.99 1 86.19 219 GLU A O 1
ATOM 1647 N N . ALA A 1 220 ? -17.562 -0.104 2.818 1 89.5 220 ALA A N 1
ATOM 1648 C CA . ALA A 1 220 ? -16.109 -0.224 2.791 1 89.5 220 ALA A CA 1
ATOM 1649 C C . ALA A 1 220 ? -15.68 -1.68 2.943 1 89.5 220 ALA A C 1
ATOM 1651 O O . ALA A 1 220 ? -14.797 -2.148 2.225 1 89.5 220 ALA A O 1
ATOM 1652 N N . LEU A 1 221 ? -16.344 -2.361 3.846 1 92.31 221 LEU A N 1
ATOM 1653 C CA . LEU A 1 221 ? -16 -3.76 4.082 1 92.31 221 LEU A CA 1
ATOM 1654 C C . LEU A 1 221 ? -16.328 -4.613 2.859 1 92.31 221 LEU A C 1
ATOM 1656 O O . LEU A 1 221 ? -15.539 -5.477 2.475 1 92.31 221 LEU A O 1
ATOM 1660 N N . ALA A 1 222 ? -17.453 -4.398 2.268 1 88.31 222 ALA A N 1
ATOM 1661 C CA . ALA A 1 222 ? -17.844 -5.133 1.068 1 88.31 222 ALA A CA 1
ATOM 1662 C C . ALA A 1 222 ? -16.859 -4.887 -0.071 1 88.31 222 ALA A C 1
ATOM 1664 O O . ALA A 1 222 ? -16.5 -5.812 -0.8 1 88.31 222 ALA A O 1
ATOM 1665 N N . ASP A 1 223 ? -16.453 -3.658 -0.193 1 82.12 223 ASP A N 1
ATOM 1666 C CA . ASP A 1 223 ? -15.484 -3.312 -1.226 1 82.12 223 ASP A CA 1
ATOM 1667 C C . ASP A 1 223 ? -14.156 -4.023 -0.988 1 82.12 223 ASP A C 1
ATOM 1669 O O . ASP A 1 223 ? -13.547 -4.543 -1.927 1 82.12 223 ASP A O 1
ATOM 1673 N N . ARG A 1 224 ? -13.734 -4.004 0.284 1 85.69 224 ARG A N 1
ATOM 1674 C CA . ARG A 1 224 ? -12.484 -4.68 0.625 1 85.69 224 ARG A CA 1
ATOM 1675 C C . ARG A 1 224 ? -12.57 -6.176 0.332 1 85.69 224 ARG A C 1
ATOM 1677 O O . ARG A 1 224 ? -11.594 -6.789 -0.089 1 85.69 224 ARG A O 1
ATOM 1684 N N . TYR A 1 225 ? -13.734 -6.73 0.533 1 87.56 225 TYR A N 1
ATOM 1685 C CA . TYR A 1 225 ? -13.969 -8.133 0.203 1 87.56 225 TYR A CA 1
ATOM 1686 C C . TYR A 1 225 ? -13.781 -8.375 -1.29 1 87.56 225 TYR A C 1
ATOM 1688 O O . TYR A 1 225 ? -13.055 -9.289 -1.689 1 87.56 225 TYR A O 1
ATOM 1696 N N . ARG A 1 226 ? -14.414 -7.535 -2.043 1 75.31 226 ARG A N 1
ATOM 1697 C CA . ARG A 1 226 ? -14.344 -7.68 -3.494 1 75.31 226 ARG A CA 1
ATOM 1698 C C . ARG A 1 226 ? -12.922 -7.473 -3.996 1 75.31 226 ARG A C 1
ATOM 1700 O O . ARG A 1 226 ? -12.461 -8.188 -4.887 1 75.31 226 ARG A O 1
ATOM 1707 N N . GLU A 1 227 ? -12.281 -6.48 -3.332 1 71.62 227 GLU A N 1
ATOM 1708 C CA . GLU A 1 227 ? -10.891 -6.219 -3.695 1 71.62 227 GLU A CA 1
ATOM 1709 C C . GLU A 1 227 ? -10.023 -7.445 -3.439 1 71.62 227 GLU A C 1
ATOM 1711 O O . GLU A 1 227 ? -9.141 -7.77 -4.242 1 71.62 227 GLU A O 1
ATOM 1716 N N . ALA A 1 228 ? -10.25 -8.023 -2.273 1 73.75 228 ALA A N 1
ATOM 1717 C CA . ALA A 1 228 ? -9.469 -9.203 -1.905 1 73.75 228 ALA A CA 1
ATOM 1718 C C . ALA A 1 228 ? -9.672 -10.336 -2.904 1 73.75 228 ALA A C 1
ATOM 1720 O O . ALA A 1 228 ? -8.727 -11.047 -3.256 1 73.75 228 ALA A O 1
ATOM 1721 N N . LEU A 1 229 ? -10.898 -10.461 -3.334 1 69.19 229 LEU A N 1
ATOM 1722 C CA . LEU A 1 229 ? -11.234 -11.531 -4.273 1 69.19 229 LEU A CA 1
ATOM 1723 C C . LEU A 1 229 ? -10.625 -11.258 -5.645 1 69.19 229 LEU A C 1
ATOM 1725 O O . LEU A 1 229 ? -10.234 -12.188 -6.352 1 69.19 229 LEU A O 1
ATOM 1729 N N . GLU A 1 230 ? -10.578 -9.914 -5.992 1 55.44 230 GLU A N 1
ATOM 1730 C CA . GLU A 1 230 ? -10.117 -9.523 -7.32 1 55.44 230 GLU A CA 1
ATOM 1731 C C . GLU A 1 230 ? -8.594 -9.5 -7.391 1 55.44 230 GLU A C 1
ATOM 1733 O O . GLU A 1 230 ? -8.023 -9.359 -8.477 1 55.44 230 GLU A O 1
ATOM 1738 N N . GLY A 1 231 ? -7.965 -9.852 -6.41 1 49.5 231 GLY A N 1
ATOM 1739 C CA . GLY A 1 231 ? -6.512 -9.867 -6.422 1 49.5 231 GLY A CA 1
ATOM 1740 C C . GLY A 1 231 ? -5.902 -8.484 -6.266 1 49.5 231 GLY A C 1
ATOM 1741 O O . GLY A 1 231 ? -4.695 -8.312 -6.461 1 49.5 231 GLY A O 1
ATOM 1742 N N . GLY A 1 232 ? -6.633 -7.426 -6.613 1 39.12 232 GLY A N 1
ATOM 1743 C CA . GLY A 1 232 ? -6.148 -6.062 -6.715 1 39.12 232 GLY A CA 1
ATOM 1744 C C . GLY A 1 232 ? -5.535 -5.547 -5.426 1 39.12 232 GLY A C 1
ATOM 1745 O O . GLY A 1 232 ? -6.207 -5.488 -4.395 1 39.12 232 GLY A O 1
ATOM 1746 N N . HIS A 1 233 ? -4.418 -6.086 -5.105 1 34.91 233 HIS A N 1
ATOM 1747 C CA . HIS A 1 233 ? -3.842 -5.363 -3.975 1 34.91 233 HIS A CA 1
ATOM 1748 C C . HIS A 1 233 ? -3.506 -3.926 -4.352 1 34.91 233 HIS A C 1
ATOM 1750 O O . HIS A 1 233 ? -2.4 -3.643 -4.816 1 34.91 233 HIS A O 1
ATOM 1756 N N . ALA A 1 234 ? -4.355 -3.156 -5.125 1 33 234 ALA A N 1
ATOM 1757 C CA . ALA A 1 234 ? -3.756 -1.835 -5.293 1 33 234 ALA A CA 1
ATOM 1758 C C . ALA A 1 234 ? -3.355 -1.241 -3.943 1 33 234 ALA A C 1
ATOM 1760 O O . ALA A 1 234 ? -4.184 -1.133 -3.035 1 33 234 ALA A O 1
ATOM 1761 N N . PRO A 1 235 ? -2.312 -1.366 -3.535 1 31.42 235 PRO A N 1
ATOM 1762 C CA . PRO A 1 235 ? -2.057 -0.98 -2.146 1 31.42 235 PRO A CA 1
ATOM 1763 C C . PRO A 1 235 ? -2.732 0.335 -1.766 1 31.42 235 PRO A C 1
ATOM 1765 O O . PRO A 1 235 ? -3.258 0.465 -0.657 1 31.42 235 PRO A O 1
ATOM 1768 N N . CYS A 1 236 ? -2.557 1.352 -2.434 1 31.81 236 CYS A N 1
ATOM 1769 C CA . CYS A 1 236 ? -2.742 2.662 -1.819 1 31.81 236 CYS A CA 1
ATOM 1770 C C . CYS A 1 236 ? -4.211 3.07 -1.836 1 31.81 236 CYS A C 1
ATOM 1772 O O . CYS A 1 236 ? -4.844 3.082 -2.893 1 31.81 236 CYS A O 1
ATOM 1774 N N . ASP A 1 237 ? -5.215 2.867 -0.967 1 29.3 237 ASP A N 1
ATOM 1775 C CA . ASP A 1 237 ? -6.539 3.484 -1.005 1 29.3 237 ASP A CA 1
ATOM 1776 C C . ASP A 1 237 ? -6.512 4.793 -1.794 1 29.3 237 ASP A C 1
ATOM 1778 O O . ASP A 1 237 ? -7.492 5.148 -2.445 1 29.3 237 ASP A O 1
ATOM 1782 N N . THR A 1 238 ? -5.926 5.922 -1.395 1 26.72 238 THR A N 1
ATOM 1783 C CA . THR A 1 238 ? -6 7.184 -2.121 1 26.72 238 THR A CA 1
ATOM 1784 C C . THR A 1 238 ? -5.375 7.047 -3.508 1 26.72 238 THR A C 1
ATOM 1786 O O . THR A 1 238 ? -5.234 8.039 -4.23 1 26.72 238 THR A O 1
ATOM 1789 N N . CYS A 1 239 ? -4.691 6.184 -3.848 1 27.64 239 CYS A N 1
ATOM 1790 C CA . CYS A 1 239 ? -4.203 6.074 -5.219 1 27.64 239 CYS A CA 1
ATOM 1791 C C . CYS A 1 239 ? -5.273 5.504 -6.137 1 27.64 239 CYS A C 1
ATOM 1793 O O . CYS A 1 239 ? -6.062 4.652 -5.727 1 27.64 239 CYS A O 1
ATOM 1795 N N . ARG A 1 240 ? -5.715 6.008 -7.43 1 25.81 240 ARG A N 1
ATOM 1796 C CA . ARG A 1 240 ? -6.508 5.578 -8.578 1 25.81 240 ARG A CA 1
ATOM 1797 C C . ARG A 1 240 ? -6.254 4.113 -8.898 1 25.81 240 ARG A C 1
ATOM 1799 O O . ARG A 1 240 ? -6.84 3.568 -9.836 1 25.81 240 ARG A O 1
ATOM 1806 N N . PHE A 1 241 ? -5.297 3.412 -8.469 1 24.83 241 PHE A N 1
ATOM 1807 C CA . PHE A 1 241 ? -5.293 2.162 -9.219 1 24.83 241 PHE A CA 1
ATOM 1808 C C . PHE A 1 241 ? -6.312 1.183 -8.641 1 24.83 241 PHE A C 1
ATOM 1810 O O . PHE A 1 241 ? -6.207 -0.027 -8.859 1 24.83 241 PHE A O 1
ATOM 1817 N N . ARG A 1 242 ? -7.23 1.623 -7.844 1 25.89 242 ARG A N 1
ATOM 1818 C CA . ARG A 1 242 ? -8.008 0.514 -7.301 1 25.89 242 ARG A CA 1
ATOM 1819 C C . ARG A 1 242 ? -9.016 0 -8.328 1 25.89 242 ARG A C 1
ATOM 1821 O O . ARG A 1 242 ? -9.898 -0.792 -7.992 1 25.89 242 ARG A O 1
ATOM 1828 N N . PHE A 1 243 ? -9.414 0.744 -9.484 1 24.3 243 PHE A N 1
ATOM 1829 C CA . PHE A 1 243 ? -10.719 0.389 -10.039 1 24.3 243 PHE A CA 1
ATOM 1830 C C . PHE A 1 243 ? -10.898 -1.124 -10.07 1 24.3 243 PHE A C 1
ATOM 1832 O O . PHE A 1 243 ? -9.922 -1.871 -10.141 1 24.3 243 PHE A O 1
ATOM 1839 N N . PRO A 1 244 ? -12.062 -1.485 -9.711 1 24.41 244 PRO A N 1
ATOM 1840 C CA . PRO A 1 244 ? -12.594 -2.822 -9.977 1 24.41 244 PRO A CA 1
ATOM 1841 C C . PRO A 1 244 ? -12.32 -3.295 -11.406 1 24.41 244 PRO A C 1
ATOM 1843 O O . PRO A 1 244 ? -12.508 -2.535 -12.359 1 24.41 244 PRO A O 1
ATOM 1846 N N . ILE A 1 245 ? -11.461 -4.102 -11.773 1 26.33 245 ILE A N 1
ATOM 1847 C CA . ILE A 1 245 ? -11.383 -4.621 -13.141 1 26.33 245 ILE A CA 1
ATOM 1848 C C . ILE A 1 245 ? -12.727 -5.223 -13.539 1 26.33 245 ILE A C 1
ATOM 1850 O O . ILE A 1 245 ? -12.867 -6.445 -13.609 1 26.33 245 ILE A O 1
ATOM 1854 N N . GLY A 1 246 ? -13.828 -4.891 -12.898 1 23.75 246 GLY A N 1
ATOM 1855 C CA . GLY A 1 246 ? -14.961 -5.594 -13.469 1 23.75 246 GLY A CA 1
ATOM 1856 C C . GLY A 1 246 ? -15.133 -5.336 -14.953 1 23.75 246 GLY A C 1
ATOM 1857 O O . GLY A 1 246 ? -14.305 -4.672 -15.578 1 23.75 246 GLY A O 1
ATOM 1858 N N . ARG A 1 247 ? -16.391 -5.238 -15.391 1 23.55 247 ARG A N 1
ATOM 1859 C CA . ARG A 1 247 ? -17 -5.375 -16.703 1 23.55 247 ARG A CA 1
ATOM 1860 C C . ARG A 1 247 ? -16.484 -4.301 -17.672 1 23.55 247 ARG A C 1
ATOM 1862 O O . ARG A 1 247 ? -16.422 -4.52 -18.875 1 23.55 247 ARG A O 1
ATOM 1869 N N . PHE A 1 248 ? -16.969 -3.053 -17.609 1 22.23 248 PHE A N 1
ATOM 1870 C CA . PHE A 1 248 ? -17.047 -2.145 -18.75 1 22.23 248 PHE A CA 1
ATOM 1871 C C . PHE A 1 248 ? -15.672 -1.57 -19.062 1 22.23 248 PHE A C 1
ATOM 1873 O O . PHE A 1 248 ? -15.398 -0.402 -18.781 1 22.23 248 PHE A O 1
ATOM 1880 N N . ALA A 1 249 ? -14.562 -2.365 -18.719 1 24.55 249 ALA A N 1
ATOM 1881 C CA . ALA A 1 249 ? -13.312 -2.311 -19.469 1 24.55 249 ALA A CA 1
ATOM 1882 C C . ALA A 1 249 ? -13.586 -2.299 -20.969 1 24.55 249 ALA A C 1
ATOM 1884 O O . ALA A 1 249 ? -14.5 -2.982 -21.453 1 24.55 249 ALA A O 1
ATOM 1885 N N . PRO A 1 250 ? -13.578 -1.351 -21.844 1 25.95 250 PRO A N 1
ATOM 1886 C CA . PRO A 1 250 ? -13.82 -2.008 -23.125 1 25.95 250 PRO A CA 1
ATOM 1887 C C . PRO A 1 250 ? -13.445 -3.488 -23.109 1 25.95 250 PRO A C 1
ATOM 1889 O O . PRO A 1 250 ? -12.672 -3.926 -22.25 1 25.95 250 PRO A O 1
ATOM 1892 N N . ARG A 1 251 ? -13.57 -4.566 -24.047 1 23.28 251 ARG A N 1
ATOM 1893 C CA . ARG A 1 251 ? -13.828 -5.973 -23.75 1 23.28 251 ARG A CA 1
ATOM 1894 C C . ARG A 1 251 ? -13.008 -6.445 -22.547 1 23.28 251 ARG A C 1
ATOM 1896 O O . ARG A 1 251 ? -11.953 -5.887 -22.25 1 23.28 251 ARG A O 1
ATOM 1903 N N . ARG A 1 252 ? -13.617 -7.355 -21.578 1 25.41 252 ARG A N 1
ATOM 1904 C CA . ARG A 1 252 ? -13.273 -8.25 -20.484 1 25.41 252 ARG A CA 1
ATOM 1905 C C . ARG A 1 252 ? -11.828 -8.719 -20.578 1 25.41 252 ARG A C 1
ATOM 1907 O O . ARG A 1 252 ? -11.172 -8.945 -19.562 1 25.41 252 ARG A O 1
ATOM 1914 N N . GLU A 1 253 ? -11.281 -9.031 -21.688 1 25.61 253 GLU A N 1
ATOM 1915 C CA . GLU A 1 253 ? -10.031 -9.539 -22.25 1 25.61 253 GLU A CA 1
ATOM 1916 C C . GLU A 1 253 ? -8.867 -8.617 -21.906 1 25.61 253 GLU A C 1
ATOM 1918 O O . GLU A 1 253 ? -7.777 -9.094 -21.562 1 25.61 253 GLU A O 1
ATOM 1923 N N . ALA A 1 254 ? -9.164 -7.324 -22.047 1 25.22 254 ALA A N 1
ATOM 1924 C CA . ALA A 1 254 ? -8.078 -6.371 -21.828 1 25.22 254 ALA A CA 1
ATOM 1925 C C . ALA A 1 254 ? -7.758 -6.219 -20.344 1 25.22 254 ALA A C 1
ATOM 1927 O O . ALA A 1 254 ? -6.598 -6.07 -19.953 1 25.22 254 ALA A O 1
ATOM 1928 N N . GLN A 1 255 ? -8.711 -6.258 -19.531 1 28.48 255 GLN A N 1
ATOM 1929 C CA . GLN A 1 255 ? -8.453 -6.098 -18.094 1 28.48 255 GLN A CA 1
ATOM 1930 C C . GLN A 1 255 ? -7.801 -7.344 -17.516 1 28.48 255 GLN A C 1
ATOM 1932 O O . GLN A 1 255 ? -6.883 -7.246 -16.703 1 28.48 255 GLN A O 1
ATOM 1937 N N . ILE A 1 256 ? -8.195 -8.578 -17.797 1 27.92 256 ILE A N 1
ATOM 1938 C CA . ILE A 1 256 ? -7.566 -9.867 -17.531 1 27.92 256 ILE A CA 1
ATOM 1939 C C . ILE A 1 256 ? -6.133 -9.867 -18.062 1 27.92 256 ILE A C 1
ATOM 1941 O O . ILE A 1 256 ? -5.219 -10.344 -17.391 1 27.92 256 ILE A O 1
ATOM 1945 N N . ALA A 1 257 ? -5.832 -9.281 -19.25 1 28.45 257 ALA A N 1
ATOM 1946 C CA . ALA A 1 257 ? -4.496 -9.102 -19.812 1 28.45 257 ALA A CA 1
ATOM 1947 C C . ALA A 1 257 ? -3.656 -8.164 -18.953 1 28.45 257 ALA A C 1
ATOM 1949 O O . ALA A 1 257 ? -2.455 -8.383 -18.766 1 28.45 257 ALA A O 1
ATOM 1950 N N . GLY A 1 258 ? -4.184 -7.133 -18.391 1 30.27 258 GLY A N 1
ATOM 1951 C CA . GLY A 1 258 ? -3.412 -6.219 -17.562 1 30.27 258 GLY A CA 1
ATOM 1952 C C . GLY A 1 258 ? -3.088 -6.789 -16.188 1 30.27 258 GLY A C 1
ATOM 1953 O O . GLY A 1 258 ? -1.948 -6.699 -15.727 1 30.27 258 GLY A O 1
ATOM 1954 N N . LEU A 1 259 ? -3.895 -7.363 -15.398 1 32.03 259 LEU A N 1
ATOM 1955 C CA . LEU A 1 259 ? -3.619 -8.023 -14.125 1 32.03 259 LEU A CA 1
ATOM 1956 C C . LEU A 1 259 ? -2.773 -9.273 -14.336 1 32.03 259 LEU A C 1
ATOM 1958 O O . LEU A 1 259 ? -1.872 -9.562 -13.547 1 32.03 259 LEU A O 1
ATOM 1962 N N . ARG A 1 260 ? -2.953 -10.172 -15.297 1 30.89 260 ARG A N 1
ATOM 1963 C CA . ARG A 1 260 ? -2.033 -11.203 -15.766 1 30.89 260 ARG A CA 1
ATOM 1964 C C . ARG A 1 260 ? -0.672 -10.602 -16.109 1 30.89 260 ARG A C 1
ATOM 1966 O O . ARG A 1 260 ? 0.366 -11.188 -15.797 1 30.89 260 ARG A O 1
ATOM 1973 N N . ALA A 1 261 ? -0.615 -9.414 -16.672 1 31.41 261 ALA A N 1
ATOM 1974 C CA . ALA A 1 261 ? 0.643 -8.719 -16.922 1 31.41 261 ALA A CA 1
ATOM 1975 C C . ALA A 1 261 ? 1.255 -8.211 -15.617 1 31.41 261 ALA A C 1
ATOM 1977 O O . ALA A 1 261 ? 2.469 -8.289 -15.422 1 31.41 261 ALA A O 1
ATOM 1978 N N . LEU A 1 262 ? 0.626 -7.711 -14.672 1 31.52 262 LEU A N 1
ATOM 1979 C CA . LEU A 1 262 ? 1.214 -7.262 -13.414 1 31.52 262 LEU A CA 1
ATOM 1980 C C . LEU A 1 262 ? 1.602 -8.453 -12.547 1 31.52 262 LEU A C 1
ATOM 1982 O O . LEU A 1 262 ? 2.688 -8.469 -11.961 1 31.52 262 LEU A O 1
ATOM 1986 N N . ARG A 1 263 ? 0.863 -9.43 -12.195 1 30.03 263 ARG A N 1
ATOM 1987 C CA . ARG A 1 263 ? 1.295 -10.672 -11.57 1 30.03 263 ARG A CA 1
ATOM 1988 C C . ARG A 1 263 ? 2.455 -11.297 -12.336 1 30.03 263 ARG A C 1
ATOM 1990 O O . ARG A 1 263 ? 3.439 -11.734 -11.742 1 30.03 263 ARG A O 1
ATOM 1997 N N . HIS A 1 264 ? 2.504 -11.484 -13.711 1 30.31 264 HIS A N 1
ATOM 1998 C CA . HIS A 1 264 ? 3.668 -11.883 -14.492 1 30.31 264 HIS A CA 1
ATOM 1999 C C . HIS A 1 264 ? 4.844 -10.945 -14.258 1 30.31 264 HIS A C 1
ATOM 2001 O O . HIS A 1 264 ? 5.988 -11.383 -14.141 1 30.31 264 HIS A O 1
ATOM 2007 N N . ALA A 1 265 ? 4.715 -9.695 -14.297 1 29.59 265 ALA A N 1
ATOM 2008 C CA . ALA A 1 265 ? 5.855 -8.812 -14.047 1 29.59 265 ALA A CA 1
ATOM 2009 C C . ALA A 1 265 ? 6.398 -9.008 -12.633 1 29.59 265 ALA A C 1
ATOM 2011 O O . ALA A 1 265 ? 7.613 -8.984 -12.422 1 29.59 265 ALA A O 1
ATOM 2012 N N . LEU A 1 266 ? 5.723 -8.953 -11.633 1 30.19 266 LEU A N 1
ATOM 2013 C CA . LEU A 1 266 ? 6.242 -9 -10.273 1 30.19 266 LEU A CA 1
ATOM 2014 C C . LEU A 1 266 ? 6.695 -10.414 -9.914 1 30.19 266 LEU A C 1
ATOM 2016 O O . LEU A 1 266 ? 7.68 -10.586 -9.195 1 30.19 266 LEU A O 1
ATOM 2020 N N . PHE A 1 267 ? 6.098 -11.406 -10.094 1 30.05 267 PHE A N 1
ATOM 2021 C CA . PHE A 1 267 ? 6.516 -12.75 -9.695 1 30.05 267 PHE A CA 1
ATOM 2022 C C . PHE A 1 267 ? 7.121 -13.5 -10.875 1 30.05 267 PHE A C 1
ATOM 2024 O O . PHE A 1 267 ? 7.746 -14.547 -10.688 1 30.05 267 PHE A O 1
ATOM 2031 N N . ALA A 1 268 ? 6.793 -13.508 -12.055 1 26.5 268 ALA A N 1
ATOM 2032 C CA . ALA A 1 268 ? 7.441 -14.023 -13.258 1 26.5 268 ALA A CA 1
ATOM 2033 C C . ALA A 1 268 ? 7.645 -12.914 -14.289 1 26.5 268 ALA A C 1
ATOM 2035 O O . ALA A 1 268 ? 6.859 -12.789 -15.234 1 26.5 268 ALA A O 1
ATOM 2036 N N . PRO A 1 269 ? 8.453 -11.828 -14 1 28.69 269 PRO A N 1
ATOM 2037 C CA . PRO A 1 269 ? 8.727 -10.781 -14.984 1 28.69 269 PRO A CA 1
ATOM 2038 C C . PRO A 1 269 ? 8.852 -11.32 -16.406 1 28.69 269 PRO A C 1
ATOM 2040 O O . PRO A 1 269 ? 8.969 -10.539 -17.359 1 28.69 269 PRO A O 1
ATOM 2043 N N . GLY A 1 270 ? 9.773 -12.273 -16.672 1 26.67 270 GLY A N 1
ATOM 2044 C CA . GLY A 1 270 ? 10.039 -12.703 -18.031 1 26.67 270 GLY A CA 1
ATOM 2045 C C . GLY A 1 270 ? 8.781 -12.914 -18.859 1 26.67 270 GLY A C 1
ATOM 2046 O O . GLY A 1 270 ? 8.852 -13.219 -20.047 1 26.67 270 GLY A O 1
ATOM 2047 N N . ARG A 1 271 ? 7.891 -13.539 -18.422 1 26.88 271 ARG A N 1
ATOM 2048 C CA . ARG A 1 271 ? 7.168 -14.156 -19.531 1 26.88 271 ARG A CA 1
ATOM 2049 C C . ARG A 1 271 ? 6.359 -13.125 -20.312 1 26.88 271 ARG A C 1
ATOM 2051 O O . ARG A 1 271 ? 6.039 -12.062 -19.781 1 26.88 271 ARG A O 1
ATOM 2058 N N . HIS A 1 272 ? 6.434 -13 -21.672 1 26 272 HIS A N 1
ATOM 2059 C CA . HIS A 1 272 ? 5.582 -12.516 -22.75 1 26 272 HIS A CA 1
ATOM 2060 C C . HIS A 1 272 ? 4.129 -12.398 -22.297 1 26 272 HIS A C 1
ATOM 2062 O O . HIS A 1 272 ? 3.684 -13.148 -21.422 1 26 272 HIS A O 1
ATOM 2068 N N . PRO A 1 273 ? 3.531 -11.164 -22.328 1 29.27 273 PRO A N 1
ATOM 2069 C CA . PRO A 1 273 ? 2.07 -11.281 -22.297 1 29.27 273 PRO A CA 1
ATOM 2070 C C . PRO A 1 273 ? 1.577 -12.617 -22.844 1 29.27 273 PRO A C 1
ATOM 2072 O O . PRO A 1 273 ? 1.654 -12.867 -24.047 1 29.27 273 PRO A O 1
ATOM 2075 N N . HIS A 1 274 ? 2.145 -13.789 -22.688 1 29.81 274 HIS A N 1
ATOM 2076 C CA . HIS A 1 274 ? 1.366 -14.852 -23.312 1 29.81 274 HIS A CA 1
ATOM 2077 C C . HIS A 1 274 ? -0.121 -14.695 -23.016 1 29.81 274 HIS A C 1
ATOM 2079 O O . HIS A 1 274 ? -0.495 -14.156 -21.969 1 29.81 274 HIS A O 1
ATOM 2085 N N . GLY A 1 275 ? -1.032 -14.156 -23.844 1 36.03 275 GLY A N 1
ATOM 2086 C CA . GLY A 1 275 ? -2.418 -14.539 -23.609 1 36.03 275 GLY A CA 1
ATOM 2087 C C . GLY A 1 275 ? -2.572 -15.609 -22.547 1 36.03 275 GLY A C 1
ATOM 2088 O O . GLY A 1 275 ? -1.588 -16.219 -22.141 1 36.03 275 GLY A O 1
ATOM 2089 N N . PRO A 1 276 ? -3.443 -15.5 -21.484 1 43.56 276 PRO A N 1
ATOM 2090 C CA . PRO A 1 276 ? -3.574 -16.484 -20.391 1 43.56 276 PRO A CA 1
ATOM 2091 C C . PRO A 1 276 ? -3.066 -17.875 -20.797 1 43.56 276 PRO A C 1
ATOM 2093 O O . PRO A 1 276 ? -3.691 -18.547 -21.609 1 43.56 276 PRO A O 1
ATOM 2096 N N . PHE A 1 277 ? -1.689 -18.016 -20.875 1 52.16 277 PHE A N 1
ATOM 2097 C CA . PHE A 1 277 ? -1.253 -19.375 -21.172 1 52.16 277 PHE A CA 1
ATOM 2098 C C . PHE A 1 277 ? -1.616 -20.312 -20.016 1 52.16 277 PHE A C 1
ATOM 2100 O O . PHE A 1 277 ? -1.389 -20 -18.859 1 52.16 277 PHE A O 1
ATOM 2107 N N . THR A 1 278 ? -2.334 -20.984 -20.172 1 69.62 278 THR A N 1
ATOM 2108 C CA . THR A 1 278 ? -2.684 -22.062 -19.266 1 69.62 278 THR A CA 1
ATOM 2109 C C . THR A 1 278 ? -2.107 -23.391 -19.734 1 69.62 278 THR A C 1
ATOM 2111 O O . THR A 1 278 ? -2.27 -23.75 -20.906 1 69.62 278 THR A O 1
ATOM 2114 N N . HIS A 1 279 ? -1.188 -23.938 -18.906 1 78.88 279 HIS A N 1
ATOM 2115 C CA . HIS A 1 279 ? -0.731 -25.297 -19.172 1 78.88 279 HIS A CA 1
ATOM 2116 C C . HIS A 1 279 ? -1.601 -26.312 -18.453 1 78.88 279 HIS A C 1
ATOM 2118 O O . HIS A 1 279 ? -1.648 -26.344 -17.219 1 78.88 279 HIS A O 1
ATOM 2124 N N . LEU A 1 280 ? -2.225 -27.047 -19.234 1 89.19 280 LEU A N 1
ATOM 2125 C CA . LEU A 1 280 ? -3.068 -28.109 -18.703 1 89.19 280 LEU A CA 1
ATOM 2126 C C . LEU A 1 280 ? -2.344 -29.453 -18.75 1 89.19 280 LEU A C 1
ATOM 2128 O O . LEU A 1 280 ? -1.893 -29.891 -19.812 1 89.19 280 LEU A O 1
ATOM 2132 N N . LEU A 1 281 ? -2.133 -30.031 -17.5 1 89.62 281 LEU A N 1
ATOM 2133 C CA . LEU A 1 281 ? -1.58 -31.375 -17.406 1 89.62 281 LEU A CA 1
ATOM 2134 C C . LEU A 1 281 ? -2.684 -32.406 -17.141 1 89.62 281 LEU A C 1
ATOM 2136 O O . LEU A 1 281 ? -3.352 -32.344 -16.109 1 89.62 281 LEU A O 1
ATOM 2140 N N . LEU A 1 282 ? -2.846 -33.312 -18.156 1 93.62 282 LEU A N 1
ATOM 2141 C CA . LEU A 1 282 ? -3.854 -34.344 -17.984 1 93.62 282 LEU A CA 1
ATOM 2142 C C . LEU A 1 282 ? -3.203 -35.688 -17.625 1 93.62 282 LEU A C 1
ATOM 2144 O O . LEU A 1 282 ? -2.385 -36.188 -18.375 1 93.62 282 LEU A O 1
ATOM 2148 N N . CYS A 1 283 ? -3.592 -36.219 -16.469 1 91.75 283 CYS A N 1
ATOM 2149 C CA . CYS A 1 283 ? -3.102 -37.5 -16.031 1 91.75 283 CYS A CA 1
ATOM 2150 C C . CYS A 1 283 ? -3.646 -38.625 -16.922 1 91.75 283 CYS A C 1
ATOM 2152 O O . CYS A 1 283 ? -4.859 -38.75 -17.094 1 91.75 283 CYS A O 1
ATOM 2154 N N . THR A 1 284 ? -2.701 -39.375 -17.531 1 91.38 284 THR A N 1
ATOM 2155 C CA . THR A 1 284 ? -3.086 -40.531 -18.328 1 91.38 284 THR A CA 1
ATOM 2156 C C . THR A 1 284 ? -2.541 -41.812 -17.703 1 91.38 284 THR A C 1
ATOM 2158 O O . THR A 1 284 ? -2.148 -42.75 -18.422 1 91.38 284 THR A O 1
ATOM 2161 N N . GLY A 1 285 ? -2.352 -41.812 -16.375 1 88.12 285 GLY A N 1
ATOM 2162 C CA . GLY A 1 285 ? -2.043 -43.031 -15.656 1 88.12 285 GLY A CA 1
ATOM 2163 C C . GLY A 1 285 ? -3.141 -44.062 -15.75 1 88.12 285 GLY A C 1
ATOM 2164 O O . GLY A 1 285 ? -4.219 -43.781 -16.281 1 88.12 285 GLY A O 1
ATOM 2165 N N . GLU A 1 286 ? -2.844 -45.281 -15.242 1 90.12 286 GLU A N 1
ATOM 2166 C CA . GLU A 1 286 ? -3.746 -46.406 -15.398 1 90.12 286 GLU A CA 1
ATOM 2167 C C . GLU A 1 286 ? -5.137 -46.094 -14.859 1 90.12 286 GLU A C 1
ATOM 2169 O O . GLU A 1 286 ? -6.137 -46.25 -15.562 1 90.12 286 GLU A O 1
ATOM 2174 N N . ALA A 1 287 ? -5.262 -45.562 -13.625 1 90 287 ALA A N 1
ATOM 2175 C CA . ALA A 1 287 ? -6.547 -45.281 -12.992 1 90 287 ALA A CA 1
ATOM 2176 C C . ALA A 1 287 ? -7.285 -44.188 -13.75 1 90 287 ALA A C 1
ATOM 2178 O O . ALA A 1 287 ? -8.508 -44.25 -13.93 1 90 287 ALA A O 1
ATOM 2179 N N . CYS A 1 288 ? -6.582 -43.156 -14.258 1 93.88 288 CYS A N 1
ATOM 2180 C CA . CYS A 1 288 ? -7.207 -42.062 -14.977 1 93.88 288 CYS A CA 1
ATOM 2181 C C . CYS A 1 288 ? -7.699 -42.5 -16.344 1 93.88 288 CYS A C 1
ATOM 2183 O O . CYS A 1 288 ? -8.758 -42.062 -16.797 1 93.88 288 CYS A O 1
ATOM 2185 N N . ARG A 1 289 ? -6.957 -43.438 -17.031 1 93.69 289 ARG A N 1
ATOM 2186 C CA . ARG A 1 289 ? -7.41 -43.969 -18.312 1 93.69 289 ARG A CA 1
ATOM 2187 C C . ARG A 1 289 ? -8.703 -44.75 -18.156 1 93.69 289 ARG A C 1
ATOM 2189 O O . ARG A 1 289 ? -9.625 -44.625 -18.969 1 93.69 289 ARG A O 1
ATOM 2196 N N . GLU A 1 290 ? -8.695 -45.531 -17.031 1 93 290 GLU A N 1
ATOM 2197 C CA . GLU A 1 290 ? -9.914 -46.281 -16.766 1 93 290 GLU A CA 1
ATOM 2198 C C . GLU A 1 290 ? -11.094 -45.344 -16.516 1 93 290 GLU A C 1
ATOM 2200 O O . GLU A 1 290 ? -12.242 -45.656 -16.812 1 93 290 GLU A O 1
ATOM 2205 N N . GLY A 1 291 ? -10.75 -44.125 -16.016 1 92.12 291 GLY A N 1
ATOM 2206 C CA . GLY A 1 291 ? -11.781 -43.156 -15.703 1 92.12 291 GLY A CA 1
ATOM 2207 C C . GLY A 1 291 ? -12.18 -42.281 -16.891 1 92.12 291 GLY A C 1
ATOM 2208 O O . GLY A 1 291 ? -13.031 -41.406 -16.766 1 92.12 291 GLY A O 1
ATOM 2209 N N . GLY A 1 292 ? -11.555 -42.562 -18.109 1 93.81 292 GLY A N 1
ATOM 2210 C CA . GLY A 1 292 ? -11.992 -41.844 -19.312 1 93.81 292 GLY A CA 1
ATOM 2211 C C . GLY A 1 292 ? -11.039 -40.75 -19.734 1 93.81 292 GLY A C 1
ATOM 2212 O O . GLY A 1 292 ? -11.422 -39.875 -20.5 1 93.81 292 GLY A O 1
ATOM 2213 N N . ALA A 1 293 ? -9.805 -40.844 -19.266 1 95 293 ALA A N 1
ATOM 2214 C CA . ALA A 1 293 ? -8.852 -39.75 -19.531 1 95 293 ALA A CA 1
ATOM 2215 C C . ALA A 1 293 ? -8.602 -39.594 -21.016 1 95 293 ALA A C 1
ATOM 2217 O O . ALA A 1 293 ? -8.43 -38.5 -21.516 1 95 293 ALA A O 1
ATOM 2218 N N . LEU A 1 294 ? -8.586 -40.719 -21.781 1 95.12 294 LEU A N 1
ATOM 2219 C CA . LEU A 1 294 ? -8.273 -40.625 -23.203 1 95.12 294 LEU A CA 1
ATOM 2220 C C . LEU A 1 294 ? -9.406 -39.969 -23.969 1 95.12 294 LEU A C 1
ATOM 2222 O O . LEU A 1 294 ? -9.156 -39.156 -24.859 1 95.12 294 LEU A O 1
ATOM 2226 N N . ALA A 1 295 ? -10.672 -40.281 -23.625 1 95.62 295 ALA A N 1
ATOM 2227 C CA . ALA A 1 295 ? -11.805 -39.594 -24.25 1 95.62 295 ALA A CA 1
ATOM 2228 C C . ALA A 1 295 ? -11.812 -38.094 -23.891 1 95.62 295 ALA A C 1
ATOM 2230 O O . ALA A 1 295 ? -12.102 -37.25 -24.75 1 95.62 295 ALA A O 1
ATOM 2231 N N . PHE A 1 296 ? -11.5 -37.812 -22.672 1 95.56 296 PHE A N 1
ATOM 2232 C CA . PHE A 1 296 ? -11.422 -36.438 -22.234 1 95.56 296 PHE A CA 1
ATOM 2233 C C . PHE A 1 296 ? -10.312 -35.688 -22.969 1 95.56 296 PHE A C 1
ATOM 2235 O O . PHE A 1 296 ? -10.5 -34.531 -23.391 1 95.56 296 PHE A O 1
ATOM 2242 N N . LEU A 1 297 ? -9.141 -36.344 -23.172 1 95 297 LEU A N 1
ATOM 2243 C CA . LEU A 1 297 ? -8.023 -35.75 -23.906 1 95 297 LEU A CA 1
ATOM 2244 C C . LEU A 1 297 ? -8.445 -35.344 -25.312 1 95 297 LEU A C 1
ATOM 2246 O O . LEU A 1 297 ? -8.164 -34.219 -25.734 1 95 297 LEU A O 1
ATOM 2250 N N . ARG A 1 298 ? -9.109 -36.219 -26.031 1 94.75 298 ARG A N 1
ATOM 2251 C CA . ARG A 1 298 ? -9.562 -35.906 -27.375 1 94.75 298 ARG A CA 1
ATOM 2252 C C . ARG A 1 298 ? -10.523 -34.719 -27.391 1 94.75 298 ARG A C 1
ATOM 2254 O O . ARG A 1 298 ? -10.422 -33.844 -28.25 1 94.75 298 ARG A O 1
ATOM 2261 N N . ALA A 1 299 ? -11.414 -34.688 -26.406 1 96 299 ALA A N 1
ATOM 2262 C CA . ALA A 1 299 ? -12.375 -33.594 -26.312 1 96 299 ALA A CA 1
ATOM 2263 C C . ALA A 1 299 ? -11.672 -32.281 -26.047 1 96 299 ALA A C 1
ATOM 2265 O O . ALA A 1 299 ? -12.047 -31.234 -26.609 1 96 299 ALA A O 1
ATOM 2266 N N . LEU A 1 300 ? -10.703 -32.281 -25.125 1 94.5 300 LEU A N 1
ATOM 2267 C CA . LEU A 1 300 ? -9.938 -31.078 -24.828 1 94.5 300 LEU A CA 1
ATOM 2268 C C . LEU A 1 300 ? -9.18 -30.594 -26.047 1 94.5 300 LEU A C 1
ATOM 2270 O O . LEU A 1 300 ? -9.172 -29.391 -26.344 1 94.5 300 LEU A O 1
ATOM 2274 N N . GLU A 1 301 ? -8.516 -31.531 -26.766 1 92.75 301 GLU A N 1
ATOM 2275 C CA . GLU A 1 301 ? -7.758 -31.172 -27.969 1 92.75 301 GLU A CA 1
ATOM 2276 C C . GLU A 1 301 ? -8.648 -30.484 -29 1 92.75 301 GLU A C 1
ATOM 2278 O O . GLU A 1 301 ? -8.25 -29.5 -29.625 1 92.75 301 GLU A O 1
ATOM 2283 N N . GLU A 1 302 ? -9.828 -31 -29.172 1 92.69 302 GLU A N 1
ATOM 2284 C CA . GLU A 1 302 ? -10.773 -30.438 -30.125 1 92.69 302 GLU A CA 1
ATOM 2285 C C . GLU A 1 302 ? -11.352 -29.125 -29.609 1 92.69 302 GLU A C 1
ATOM 2287 O O . GLU A 1 302 ? -11.414 -28.141 -30.344 1 92.69 302 GLU A O 1
ATOM 2292 N N . GLY A 1 303 ? -11.75 -29.047 -28.375 1 92.06 303 GLY A N 1
ATOM 2293 C CA . GLY A 1 303 ? -12.469 -27.922 -27.812 1 92.06 303 GLY A CA 1
ATOM 2294 C C . GLY A 1 303 ? -11.586 -26.719 -27.547 1 92.06 303 GLY A C 1
ATOM 2295 O O . GLY A 1 303 ? -12.07 -25.594 -27.453 1 92.06 303 GLY A O 1
ATOM 2296 N N . LEU A 1 304 ? -10.266 -27.016 -27.391 1 88.75 304 LEU A N 1
ATOM 2297 C CA . LEU A 1 304 ? -9.367 -25.922 -27.016 1 88.75 304 LEU A CA 1
ATOM 2298 C C . LEU A 1 304 ? -8.406 -25.578 -28.156 1 88.75 304 LEU A C 1
ATOM 2300 O O . LEU A 1 304 ? -7.457 -24.828 -27.953 1 88.75 304 LEU A O 1
ATOM 2304 N N . ARG A 1 305 ? -8.656 -26.047 -29.359 1 87.12 305 ARG A N 1
ATOM 2305 C CA . ARG A 1 305 ? -7.758 -25.906 -30.5 1 87.12 305 ARG A CA 1
ATOM 2306 C C . ARG A 1 305 ? -7.523 -24.438 -30.828 1 87.12 305 ARG A C 1
ATOM 2308 O O . ARG A 1 305 ? -6.41 -24.047 -31.188 1 87.12 305 ARG A O 1
ATOM 2315 N N . ASP A 1 306 ? -8.531 -23.641 -30.625 1 83.88 306 ASP A N 1
ATOM 2316 C CA . ASP A 1 306 ? -8.422 -22.25 -31.016 1 83.88 306 ASP A CA 1
ATOM 2317 C C . ASP A 1 306 ? -7.758 -21.406 -29.922 1 83.88 306 ASP A C 1
ATOM 2319 O O . ASP A 1 306 ? -7.484 -20.234 -30.109 1 83.88 306 ASP A O 1
ATOM 2323 N N . LEU A 1 307 ? -7.516 -22.062 -28.859 1 79.06 307 LEU A N 1
ATOM 2324 C CA . LEU A 1 307 ? -6.895 -21.312 -27.766 1 79.06 307 LEU A CA 1
ATOM 2325 C C . LEU A 1 307 ? -5.379 -21.469 -27.797 1 79.06 307 LEU A C 1
ATOM 2327 O O . LEU A 1 307 ? -4.668 -20.812 -27.031 1 79.06 307 LEU A O 1
ATOM 2331 N N . ALA A 1 308 ? -4.938 -22.359 -28.672 1 69.25 308 ALA A N 1
ATOM 2332 C CA . ALA A 1 308 ? -3.49 -22.438 -28.875 1 69.25 308 ALA A CA 1
ATOM 2333 C C . ALA A 1 308 ? -2.957 -21.141 -29.469 1 69.25 308 ALA A C 1
ATOM 2335 O O . ALA A 1 308 ? -3.59 -20.547 -30.344 1 69.25 308 ALA A O 1
ATOM 2336 N N . PRO A 1 309 ? -1.899 -20.516 -28.891 1 61.16 309 PRO A N 1
ATOM 2337 C CA . PRO A 1 309 ? -0.886 -21.062 -27.984 1 61.16 309 PRO A CA 1
ATOM 2338 C C . PRO A 1 309 ? -1.096 -20.625 -26.531 1 61.16 309 PRO A C 1
ATOM 2340 O O . PRO A 1 309 ? -0.246 -20.875 -25.688 1 61.16 309 PRO A O 1
ATOM 2343 N N . LEU A 1 310 ? -2.223 -20.016 -26.297 1 69.69 310 LEU A N 1
ATOM 2344 C CA . LEU A 1 310 ? -2.469 -19.5 -24.953 1 69.69 310 LEU A CA 1
ATOM 2345 C C . LEU A 1 310 ? -2.689 -20.625 -23.953 1 69.69 310 LEU A C 1
ATOM 2347 O O . LEU A 1 310 ? -2.488 -20.453 -22.75 1 69.69 310 LEU A O 1
ATOM 2351 N N . VAL A 1 311 ? -3.162 -21.734 -24.562 1 80.12 311 VAL A N 1
ATOM 2352 C CA . VAL A 1 311 ? -3.365 -22.922 -23.719 1 80.12 311 VAL A CA 1
ATOM 2353 C C . VAL A 1 311 ? -2.561 -24.094 -24.281 1 80.12 311 VAL A C 1
ATOM 2355 O O . VAL A 1 311 ? -2.646 -24.391 -25.469 1 80.12 311 VAL A O 1
ATOM 2358 N N . GLN A 1 312 ? -1.752 -24.656 -23.484 1 81.5 312 GLN A N 1
ATOM 2359 C CA . GLN A 1 312 ? -1.022 -25.859 -23.828 1 81.5 312 GLN A CA 1
ATOM 2360 C C . GLN A 1 312 ? -1.545 -27.062 -23.047 1 81.5 312 GLN A C 1
ATOM 2362 O O . GLN A 1 312 ? -1.716 -26.984 -21.828 1 81.5 312 GLN A O 1
ATOM 2367 N N . LEU A 1 313 ? -1.87 -28.094 -23.797 1 88.62 313 LEU A N 1
ATOM 2368 C CA . LEU A 1 313 ? -2.342 -29.344 -23.188 1 88.62 313 LEU A CA 1
ATOM 2369 C C . LEU A 1 313 ? -1.275 -30.438 -23.281 1 88.62 313 LEU A C 1
ATOM 2371 O O . LEU A 1 313 ? -0.751 -30.703 -24.375 1 88.62 313 LEU A O 1
ATOM 2375 N N . THR A 1 314 ? -0.859 -31 -22.109 1 87.5 314 THR A N 1
ATOM 2376 C CA . THR A 1 314 ? 0.143 -32.062 -22.062 1 87.5 314 THR A CA 1
ATOM 2377 C C . THR A 1 314 ? -0.39 -33.281 -21.312 1 87.5 314 THR A C 1
ATOM 2379 O O . THR A 1 314 ? -0.656 -33.188 -20.109 1 87.5 314 THR A O 1
ATOM 2382 N N . PRO A 1 315 ? -0.578 -34.406 -22.016 1 90.56 315 PRO A N 1
ATOM 2383 C CA . PRO A 1 315 ? -0.849 -35.656 -21.281 1 90.56 315 PRO A CA 1
ATOM 2384 C C . PRO A 1 315 ? 0.359 -36.125 -20.484 1 90.56 315 PRO A C 1
ATOM 2386 O O . PRO A 1 315 ? 1.495 -36.031 -20.953 1 90.56 315 PRO A O 1
ATOM 2389 N N . THR A 1 316 ? 0.153 -36.5 -19.219 1 88.88 316 THR A N 1
ATOM 2390 C CA . THR A 1 316 ? 1.234 -36.906 -18.328 1 88.88 316 THR A CA 1
ATOM 2391 C C . THR A 1 316 ? 0.985 -38.344 -17.828 1 88.88 316 THR A C 1
ATOM 2393 O O . THR A 1 316 ? -0.143 -38.812 -17.875 1 88.88 316 THR A O 1
ATOM 2396 N N . PRO A 1 317 ? 2.109 -38.969 -17.453 1 84.56 317 PRO A N 1
ATOM 2397 C CA . PRO A 1 317 ? 1.865 -40.188 -16.672 1 84.56 317 PRO A CA 1
ATOM 2398 C C . PRO A 1 317 ? 1.198 -39.875 -15.336 1 84.56 317 PRO A C 1
ATOM 2400 O O . PRO A 1 317 ? 0.758 -38.75 -15.086 1 84.56 317 PRO A O 1
ATOM 2403 N N . CYS A 1 318 ? 1.163 -40.906 -14.484 1 84.31 318 CYS A N 1
ATOM 2404 C CA . CYS A 1 318 ? 0.435 -40.812 -13.219 1 84.31 318 CYS A CA 1
ATOM 2405 C C . CYS A 1 318 ? 0.885 -39.594 -12.414 1 84.31 318 CYS A C 1
ATOM 2407 O O . CYS A 1 318 ? 2.084 -39.375 -12.234 1 84.31 318 CYS A O 1
ATOM 2409 N N . LEU A 1 319 ? 0.025 -38.75 -12.016 1 84.69 319 LEU A N 1
ATOM 2410 C CA . LEU A 1 319 ? 0.307 -37.531 -11.227 1 84.69 319 LEU A CA 1
ATOM 2411 C C . LEU A 1 319 ? 0.079 -37.812 -9.742 1 84.69 319 LEU A C 1
ATOM 2413 O O . LEU A 1 319 ? 0.056 -36.875 -8.938 1 84.69 319 LEU A O 1
ATOM 2417 N N . GLY A 1 320 ? -0.094 -39.031 -9.336 1 74.81 320 GLY A N 1
ATOM 2418 C CA . GLY A 1 320 ? -0.13 -39.438 -7.949 1 74.81 320 GLY A CA 1
ATOM 2419 C C . GLY A 1 320 ? -1.414 -39.062 -7.238 1 74.81 320 GLY A C 1
ATOM 2420 O O . GLY A 1 320 ? -1.4 -38.75 -6.043 1 74.81 320 GLY A O 1
ATOM 2421 N N . ARG A 1 321 ? -2.457 -38.875 -7.887 1 76.88 321 ARG A N 1
ATOM 2422 C CA . ARG A 1 321 ? -3.746 -38.531 -7.281 1 76.88 321 ARG A CA 1
ATOM 2423 C C . ARG A 1 321 ? -4.824 -39.5 -7.73 1 76.88 321 ARG A C 1
ATOM 2425 O O . ARG A 1 321 ? -5.906 -39.094 -8.156 1 76.88 321 ARG A O 1
ATOM 2432 N N . CYS A 1 322 ? -4.523 -40.812 -7.539 1 75 322 CYS A N 1
ATOM 2433 C CA . CYS A 1 322 ? -5.379 -41.906 -8.031 1 75 322 CYS A CA 1
ATOM 2434 C C . CYS A 1 322 ? -6.727 -41.875 -7.32 1 75 322 CYS A C 1
ATOM 2436 O O . CYS A 1 322 ? -6.836 -41.406 -6.195 1 75 322 CYS A O 1
ATOM 2438 N N . GLY A 1 323 ? -7.84 -42.344 -7.938 1 77.06 323 GLY A N 1
ATOM 2439 C CA . GLY A 1 323 ? -9.164 -42.5 -7.363 1 77.06 323 GLY A CA 1
ATOM 2440 C C . GLY A 1 323 ? -10.062 -41.281 -7.621 1 77.06 323 GLY A C 1
ATOM 2441 O O . GLY A 1 323 ? -11.281 -41.375 -7.441 1 77.06 323 GLY A O 1
ATOM 2442 N N . LYS A 1 324 ? -9.422 -40.188 -7.961 1 81.44 324 LYS A N 1
ATOM 2443 C CA . LYS A 1 324 ? -10.203 -39 -8.219 1 81.44 324 LYS A CA 1
ATOM 2444 C C . LYS A 1 324 ? -10.117 -38.594 -9.68 1 81.44 324 LYS A C 1
ATOM 2446 O O . LYS A 1 324 ? -10.461 -37.438 -10.039 1 81.44 324 LYS A O 1
ATOM 2451 N N . GLY A 1 325 ? -9.625 -39.438 -10.414 1 85.38 325 GLY A N 1
ATOM 2452 C CA . GLY A 1 325 ? -9.352 -39.125 -11.805 1 85.38 325 GLY A CA 1
ATOM 2453 C C . GLY A 1 325 ? -10.578 -39.156 -12.688 1 85.38 325 GLY A C 1
ATOM 2454 O O . GLY A 1 325 ? -11.641 -39.625 -12.25 1 85.38 325 GLY A O 1
ATOM 2455 N N . PRO A 1 326 ? -10.312 -38.688 -14.008 1 92.44 326 PRO A N 1
ATOM 2456 C CA . PRO A 1 326 ? -9.102 -38.125 -14.594 1 92.44 326 PRO A CA 1
ATOM 2457 C C . PRO A 1 326 ? -8.68 -36.812 -13.93 1 92.44 326 PRO A C 1
ATOM 2459 O O . PRO A 1 326 ? -9.531 -35.969 -13.625 1 92.44 326 PRO A O 1
ATOM 2462 N N . ILE A 1 327 ? -7.418 -36.688 -13.633 1 91.44 327 ILE A N 1
ATOM 2463 C CA . ILE A 1 327 ? -6.848 -35.5 -12.961 1 91.44 327 ILE A CA 1
ATOM 2464 C C . ILE A 1 327 ? -6.34 -34.531 -14 1 91.44 327 ILE A C 1
ATOM 2466 O O . ILE A 1 327 ? -5.699 -34.906 -14.984 1 91.44 327 ILE A O 1
ATOM 2470 N N . LEU A 1 328 ? -6.742 -33.25 -13.875 1 92.56 328 LEU A N 1
ATOM 2471 C CA . LEU A 1 328 ? -6.238 -32.125 -14.688 1 92.56 328 LEU A CA 1
ATOM 2472 C C . LEU A 1 328 ? -5.629 -31.047 -13.805 1 92.56 328 LEU A C 1
ATOM 2474 O O . LEU A 1 328 ? -6.27 -30.578 -12.867 1 92.56 328 LEU A O 1
ATOM 2478 N N . VAL A 1 329 ? -4.414 -30.766 -14.109 1 84.94 329 VAL A N 1
ATOM 2479 C CA . VAL A 1 329 ? -3.752 -29.688 -13.391 1 84.94 329 VAL A CA 1
ATOM 2480 C C . VAL A 1 329 ? -3.586 -28.484 -14.305 1 84.94 329 VAL A C 1
ATOM 2482 O O . VAL A 1 329 ? -3.158 -28.625 -15.453 1 84.94 329 VAL A O 1
ATOM 2485 N N . ALA A 1 330 ? -3.992 -27.375 -13.867 1 79.94 330 ALA A N 1
ATOM 2486 C CA . ALA A 1 330 ? -3.834 -26.141 -14.625 1 79.94 330 ALA A CA 1
ATOM 2487 C C . ALA A 1 330 ? -2.781 -25.234 -13.992 1 79.94 330 ALA A C 1
ATOM 2489 O O . ALA A 1 330 ? -2.936 -24.812 -12.844 1 79.94 330 ALA A O 1
ATOM 2490 N N . TYR A 1 331 ? -1.782 -25.078 -14.719 1 70.81 331 TYR A N 1
ATOM 2491 C CA . TYR A 1 331 ? -0.745 -24.109 -14.352 1 70.81 331 TYR A CA 1
ATOM 2492 C C . TYR A 1 331 ? -0.868 -22.828 -15.164 1 70.81 331 TYR A C 1
ATOM 2494 O O . TYR A 1 331 ? -1.321 -22.859 -16.312 1 70.81 331 TYR A O 1
ATOM 2502 N N . PRO A 1 332 ? -0.591 -21.75 -14.602 1 55.28 332 PRO A N 1
ATOM 2503 C CA . PRO A 1 332 ? 0.321 -21.625 -13.461 1 55.28 332 PRO A CA 1
ATOM 2504 C C . PRO A 1 332 ? -0.408 -21.609 -12.125 1 55.28 332 PRO A C 1
ATOM 2506 O O . PRO A 1 332 ? 0.222 -21.734 -11.07 1 55.28 332 PRO A O 1
ATOM 2509 N N . GLU A 1 333 ? -1.632 -21.609 -12.102 1 58.62 333 GLU A N 1
ATOM 2510 C CA . GLU A 1 333 ? -2.385 -21.422 -10.859 1 58.62 333 GLU A CA 1
ATOM 2511 C C . GLU A 1 333 ? -2.299 -22.656 -9.969 1 58.62 333 GLU A C 1
ATOM 2513 O O . GLU A 1 333 ? -2.531 -22.562 -8.758 1 58.62 333 GLU A O 1
ATOM 2518 N N . GLY A 1 334 ? -1.916 -23.719 -10.531 1 60.94 334 GLY A N 1
ATOM 2519 C CA . GLY A 1 334 ? -1.829 -24.969 -9.781 1 60.94 334 GLY A CA 1
ATOM 2520 C C . GLY A 1 334 ? -3.186 -25.516 -9.383 1 60.94 334 GLY A C 1
ATOM 2521 O O . GLY A 1 334 ? -3.332 -26.094 -8.312 1 60.94 334 GLY A O 1
ATOM 2522 N N . VAL A 1 335 ? -4.078 -25.219 -10.227 1 67.38 335 VAL A N 1
ATOM 2523 C CA . VAL A 1 335 ? -5.426 -25.719 -9.961 1 67.38 335 VAL A CA 1
ATOM 2524 C C . VAL A 1 335 ? -5.535 -27.172 -10.383 1 67.38 335 VAL A C 1
ATOM 2526 O O . VAL A 1 335 ? -5.18 -27.531 -11.508 1 67.38 335 VAL A O 1
ATOM 2529 N N . VAL A 1 336 ? -5.973 -28.047 -9.43 1 74.75 336 VAL A N 1
ATOM 2530 C CA . VAL A 1 336 ? -6.129 -29.469 -9.711 1 74.75 336 VAL A CA 1
ATOM 2531 C C . VAL A 1 336 ? -7.617 -29.828 -9.789 1 74.75 336 VAL A C 1
ATOM 2533 O O . VAL A 1 336 ? -8.367 -29.578 -8.836 1 74.75 336 VAL A O 1
ATOM 2536 N N . TYR A 1 337 ? -7.984 -30.281 -10.93 1 86.81 337 TYR A N 1
ATOM 2537 C CA . TYR A 1 337 ? -9.352 -30.75 -11.156 1 86.81 337 TYR A CA 1
ATOM 2538 C C . TYR A 1 337 ? -9.406 -32.281 -11.172 1 86.81 337 TYR A C 1
ATOM 2540 O O . TYR A 1 337 ? -8.43 -32.938 -11.539 1 86.81 337 TYR A O 1
ATOM 2548 N N . GLY A 1 338 ? -10.539 -32.812 -10.68 1 91.19 338 GLY A N 1
ATOM 2549 C CA . GLY A 1 338 ? -10.75 -34.25 -10.719 1 91.19 338 GLY A CA 1
ATOM 2550 C C . GLY A 1 338 ? -12.109 -34.656 -11.273 1 91.19 338 GLY A C 1
ATOM 2551 O O . GLY A 1 338 ? -13.07 -33.875 -11.188 1 91.19 338 GLY A O 1
ATOM 2552 N N . GLY A 1 339 ? -12.148 -35.812 -11.867 1 91.5 339 GLY A N 1
ATOM 2553 C CA . GLY A 1 339 ? -13.406 -36.375 -12.344 1 91.5 339 GLY A CA 1
ATOM 2554 C C . GLY A 1 339 ? -13.953 -35.688 -13.562 1 91.5 339 GLY A C 1
ATOM 2555 O O . GLY A 1 339 ? -15.172 -35.562 -13.742 1 91.5 339 GLY A O 1
ATOM 2556 N N . LEU A 1 340 ? -13.062 -35.125 -14.359 1 92.38 340 LEU A N 1
ATOM 2557 C CA . LEU A 1 340 ? -13.484 -34.406 -15.547 1 92.38 340 LEU A CA 1
ATOM 2558 C C . LEU A 1 340 ? -13.781 -35.375 -16.703 1 92.38 340 LEU A C 1
ATOM 2560 O O . LEU A 1 340 ? -13.242 -36.469 -16.75 1 92.38 340 LEU A O 1
ATOM 2564 N N . GLY A 1 341 ? -14.734 -34.969 -17.594 1 93.56 341 GLY A N 1
ATOM 2565 C CA . GLY A 1 341 ? -15.07 -35.688 -18.812 1 93.56 341 GLY A CA 1
ATOM 2566 C C . GLY A 1 341 ? -15.344 -34.781 -19.984 1 93.56 341 GLY A C 1
ATOM 2567 O O . GLY A 1 341 ? -15.227 -33.562 -19.859 1 93.56 341 GLY A O 1
ATOM 2568 N N . PRO A 1 342 ? -15.617 -35.438 -21.156 1 95 342 PRO A N 1
ATOM 2569 C CA . PRO A 1 342 ? -15.828 -34.656 -22.391 1 95 342 PRO A CA 1
ATOM 2570 C C . PRO A 1 342 ? -16.891 -33.562 -22.219 1 95 342 PRO A C 1
ATOM 2572 O O . PRO A 1 342 ? -16.797 -32.5 -22.812 1 95 342 PRO A O 1
ATOM 2575 N N . GLY A 1 343 ? -17.875 -33.75 -21.406 1 94.12 343 GLY A N 1
ATOM 2576 C CA . GLY A 1 343 ? -18.922 -32.781 -21.156 1 94.12 343 GLY A CA 1
ATOM 2577 C C . GLY A 1 343 ? -18.453 -31.562 -20.359 1 94.12 343 GLY A C 1
ATOM 2578 O O . GLY A 1 343 ? -19.125 -30.531 -20.328 1 94.12 343 GLY A O 1
ATOM 2579 N N . ASP A 1 344 ? -17.312 -31.656 -19.781 1 93.19 344 ASP A N 1
ATOM 2580 C CA . ASP A 1 344 ? -16.812 -30.594 -18.922 1 93.19 344 ASP A CA 1
ATOM 2581 C C . ASP A 1 344 ? -15.93 -29.625 -19.703 1 93.19 344 ASP A C 1
ATOM 2583 O O . ASP A 1 344 ? -15.516 -28.578 -19.172 1 93.19 344 ASP A O 1
ATOM 2587 N N . VAL A 1 345 ? -15.695 -29.891 -20.984 1 94.69 345 VAL A N 1
ATOM 2588 C CA . VAL A 1 345 ? -14.734 -29.094 -21.75 1 94.69 345 VAL A CA 1
ATOM 2589 C C . VAL A 1 345 ? -15.25 -27.672 -21.906 1 94.69 345 VAL A C 1
ATOM 2591 O O . VAL A 1 345 ? -14.531 -26.703 -21.625 1 94.69 345 VAL A O 1
ATOM 2594 N N . LEU A 1 346 ? -16.453 -27.531 -22.328 1 93.12 346 LEU A N 1
ATOM 2595 C CA . LEU A 1 346 ? -17 -26.203 -22.609 1 93.12 346 LEU A CA 1
ATOM 2596 C C . LEU A 1 346 ? -17.125 -25.391 -21.312 1 93.12 346 LEU A C 1
ATOM 2598 O O . LEU A 1 346 ? -16.672 -24.25 -21.25 1 93.12 346 LEU A O 1
ATOM 2602 N N . PRO A 1 347 ? -17.656 -25.984 -20.25 1 92.75 347 PRO A N 1
ATOM 2603 C CA . PRO A 1 347 ? -17.703 -25.203 -19 1 92.75 347 PRO A CA 1
ATOM 2604 C C . PRO A 1 347 ? -16.328 -24.828 -18.484 1 92.75 347 PRO A C 1
ATOM 2606 O O . PRO A 1 347 ? -16.141 -23.719 -17.984 1 92.75 347 PRO A O 1
ATOM 2609 N N . LEU A 1 348 ? -15.383 -25.719 -18.547 1 90.12 348 LEU A N 1
ATOM 2610 C CA . LEU A 1 348 ? -14.008 -25.453 -18.125 1 90.12 348 LEU A CA 1
ATOM 2611 C C . LEU A 1 348 ? -13.406 -24.312 -18.938 1 90.12 348 LEU A C 1
ATOM 2613 O O . LEU A 1 348 ? -12.773 -23.406 -18.375 1 90.12 348 LEU A O 1
ATOM 2617 N N . ARG A 1 349 ? -13.617 -24.344 -20.234 1 88.06 349 ARG A N 1
ATOM 2618 C CA . ARG A 1 349 ? -13.109 -23.312 -21.141 1 88.06 349 ARG A CA 1
ATOM 2619 C C . ARG A 1 349 ? -13.672 -21.938 -20.766 1 88.06 349 ARG A C 1
ATOM 2621 O O . ARG A 1 349 ? -12.922 -20.984 -20.594 1 88.06 349 ARG A O 1
ATOM 2628 N N . ARG A 1 350 ? -14.938 -21.844 -20.672 1 82.88 350 ARG A N 1
ATOM 2629 C CA . ARG A 1 350 ? -15.609 -20.562 -20.422 1 82.88 350 ARG A CA 1
ATOM 2630 C C . ARG A 1 350 ? -15.242 -20 -19.062 1 82.88 350 ARG A C 1
ATOM 2632 O O . ARG A 1 350 ? -14.93 -18.812 -18.938 1 82.88 350 ARG A O 1
ATOM 2639 N N . THR A 1 351 ? -15.219 -20.875 -18.188 1 77.12 351 THR A N 1
ATOM 2640 C CA . THR A 1 351 ? -15.07 -20.422 -16.812 1 77.12 351 THR A CA 1
ATOM 2641 C C . THR A 1 351 ? -13.602 -20.156 -16.484 1 77.12 351 THR A C 1
ATOM 2643 O O . THR A 1 351 ? -13.242 -19.062 -16.031 1 77.12 351 THR A O 1
ATOM 2646 N N . HIS A 1 352 ? -12.805 -21.188 -16.766 1 74.94 352 HIS A N 1
ATOM 2647 C CA . HIS A 1 352 ? -11.422 -21.094 -16.297 1 74.94 352 HIS A CA 1
ATOM 2648 C C . HIS A 1 352 ? -10.516 -20.484 -17.359 1 74.94 352 HIS A C 1
ATOM 2650 O O . HIS A 1 352 ? -9.875 -19.469 -17.125 1 74.94 352 HIS A O 1
ATOM 2656 N N . LEU A 1 353 ? -10.562 -21.031 -18.516 1 74.19 353 LEU A N 1
ATOM 2657 C CA . LEU A 1 353 ? -9.547 -20.688 -19.5 1 74.19 353 LEU A CA 1
ATOM 2658 C C . LEU A 1 353 ? -9.828 -19.312 -20.109 1 74.19 353 LEU A C 1
ATOM 2660 O O . LEU A 1 353 ? -8.906 -18.516 -20.281 1 74.19 353 LEU A O 1
ATOM 2664 N N . GLU A 1 354 ? -11.102 -19.047 -20.344 1 69.19 354 GLU A N 1
ATOM 2665 C CA . GLU A 1 354 ? -11.469 -17.75 -20.891 1 69.19 354 GLU A CA 1
ATOM 2666 C C . GLU A 1 354 ? -11.875 -16.766 -19.781 1 69.19 354 GLU A C 1
ATOM 2668 O O . GLU A 1 354 ? -11.562 -15.578 -19.859 1 69.19 354 GLU A O 1
ATOM 2673 N N . GLY A 1 355 ? -12.484 -17.328 -18.875 1 61.53 355 GLY A N 1
ATOM 2674 C CA . GLY A 1 355 ? -13.047 -16.484 -17.828 1 61.53 355 GLY A CA 1
ATOM 2675 C C . GLY A 1 355 ? -12.062 -16.172 -16.719 1 61.53 355 GLY A C 1
ATOM 2676 O O . GLY A 1 355 ? -12.25 -15.219 -15.961 1 61.53 355 GLY A O 1
ATOM 2677 N N . GLY A 1 356 ? -11.109 -17.094 -16.531 1 59.34 356 GLY A N 1
ATOM 2678 C CA . GLY A 1 356 ? -10.086 -16.859 -15.523 1 59.34 356 GLY A CA 1
ATOM 2679 C C . GLY A 1 356 ? -10.516 -17.25 -14.125 1 59.34 356 GLY A C 1
ATOM 2680 O O . GLY A 1 356 ? -9.852 -16.922 -13.141 1 59.34 356 GLY A O 1
ATOM 2681 N N . GLU A 1 357 ? -11.609 -17.984 -14.117 1 60.12 357 GLU A N 1
ATOM 2682 C CA . GLU A 1 357 ? -12.133 -18.453 -12.844 1 60.12 357 GLU A CA 1
ATOM 2683 C C . GLU A 1 357 ? -11.984 -19.969 -12.711 1 60.12 357 GLU A C 1
ATOM 2685 O O . GLU A 1 357 ? -12 -20.688 -13.711 1 60.12 357 GLU A O 1
ATOM 2690 N N . VAL A 1 358 ? -11.766 -20.344 -11.422 1 65.56 358 VAL A N 1
ATOM 2691 C CA . VAL A 1 358 ? -11.664 -21.781 -11.188 1 65.56 358 VAL A CA 1
ATOM 2692 C C . VAL A 1 358 ? -13 -22.453 -11.5 1 65.56 358 VAL A C 1
ATOM 2694 O O . VAL A 1 358 ? -14.062 -21.938 -11.141 1 65.56 358 VAL A O 1
ATOM 2697 N N . PHE A 1 359 ? -12.953 -23.531 -12.258 1 79.06 359 PHE A N 1
ATOM 2698 C CA . PHE A 1 359 ? -14.117 -24.375 -12.5 1 79.06 359 PHE A CA 1
ATOM 2699 C C . PHE A 1 359 ? -14.438 -25.234 -11.273 1 79.06 359 PHE A C 1
ATOM 2701 O O . PHE A 1 359 ? -14.008 -26.375 -11.18 1 79.06 359 PHE A O 1
ATOM 2708 N N . THR A 1 360 ? -15.258 -24.781 -10.414 1 72.81 360 THR A N 1
ATOM 2709 C CA . THR A 1 360 ? -15.422 -25.234 -9.031 1 72.81 360 THR A CA 1
ATOM 2710 C C . THR A 1 360 ? -16.062 -26.609 -8.984 1 72.81 360 THR A C 1
ATOM 2712 O O . THR A 1 360 ? -15.719 -27.438 -8.125 1 72.81 360 THR A O 1
ATOM 2715 N N . PRO A 1 361 ? -16.953 -26.906 -9.82 1 83.06 361 PRO A N 1
ATOM 2716 C CA . PRO A 1 361 ? -17.625 -28.203 -9.742 1 83.06 361 PRO A CA 1
ATOM 2717 C C . PRO A 1 361 ? -16.641 -29.375 -9.805 1 83.06 361 PRO A C 1
ATOM 2719 O O . PRO A 1 361 ? -16.953 -30.469 -9.32 1 83.06 361 PRO A O 1
ATOM 2722 N N . LYS A 1 362 ? -15.43 -29.172 -10.289 1 88.88 362 LYS A N 1
ATOM 2723 C CA . LYS A 1 362 ? -14.484 -30.266 -10.492 1 88.88 362 LYS A CA 1
ATOM 2724 C C . LYS A 1 362 ? -13.172 -30 -9.75 1 88.88 362 LYS A C 1
ATOM 2726 O O . LYS A 1 362 ? -12.172 -30.672 -9.977 1 88.88 362 LYS A O 1
ATOM 2731 N N . LEU A 1 363 ? -13.188 -29.016 -8.93 1 80.31 363 LEU A N 1
ATOM 2732 C CA . LEU A 1 363 ? -11.961 -28.641 -8.227 1 80.31 363 LEU A CA 1
ATOM 2733 C C . LEU A 1 363 ? -11.617 -29.672 -7.152 1 80.31 363 LEU A C 1
ATOM 2735 O O . LEU A 1 363 ? -12.469 -30.047 -6.344 1 80.31 363 LEU A O 1
ATOM 2739 N N . LEU A 1 364 ? -10.438 -30.25 -7.25 1 73.06 364 LEU A N 1
ATOM 2740 C CA . LEU A 1 364 ? -9.938 -31.141 -6.207 1 73.06 364 LEU A CA 1
ATOM 2741 C C . LEU A 1 364 ? -9.117 -30.359 -5.18 1 73.06 364 LEU A C 1
ATOM 2743 O O . LEU A 1 364 ? -9.359 -30.484 -3.975 1 73.06 364 LEU A O 1
ATOM 2747 N N . GLU A 1 365 ? -8.086 -29.641 -5.73 1 63.28 365 GLU A N 1
ATOM 2748 C CA . GLU A 1 365 ? -7.184 -28.875 -4.879 1 63.28 365 GLU A CA 1
ATOM 2749 C C . GLU A 1 365 ? -6.398 -27.859 -5.688 1 63.28 365 GLU A C 1
ATOM 2751 O O . GLU A 1 365 ? -6.469 -27.844 -6.918 1 63.28 365 GLU A O 1
ATOM 2756 N N . VAL A 1 366 ? -5.832 -26.906 -5.055 1 60.12 366 VAL A N 1
ATOM 2757 C CA . VAL A 1 366 ? -4.836 -26.016 -5.637 1 60.12 366 VAL A CA 1
ATOM 2758 C C . VAL A 1 366 ? -3.473 -26.266 -5 1 60.12 366 VAL A C 1
ATOM 2760 O O . VAL A 1 366 ? -3.352 -26.297 -3.773 1 60.12 366 VAL A O 1
ATOM 2763 N N . ILE A 1 367 ? -2.473 -26.516 -5.805 1 52.78 367 ILE A N 1
ATOM 2764 C CA . ILE A 1 367 ? -1.158 -26.922 -5.316 1 52.78 367 ILE A CA 1
ATOM 2765 C C . ILE A 1 367 ? -0.18 -25.766 -5.438 1 52.78 367 ILE A C 1
ATOM 2767 O O . ILE A 1 367 ? -0.339 -24.891 -6.305 1 52.78 367 ILE A O 1
ATOM 2771 N N . MET B 1 1 ? 18.922 -5.668 -14.742 1 92.81 1 MET B N 1
ATOM 2772 C CA . MET B 1 1 ? 18.969 -4.316 -15.289 1 92.81 1 MET B CA 1
ATOM 2773 C C . MET B 1 1 ? 17.906 -3.434 -14.656 1 92.81 1 MET B C 1
ATOM 2775 O O . MET B 1 1 ? 16.906 -3.938 -14.133 1 92.81 1 MET B O 1
ATOM 2779 N N . ILE B 1 2 ? 18.234 -2.213 -14.703 1 96.12 2 ILE B N 1
ATOM 2780 C CA . ILE B 1 2 ? 17.312 -1.242 -14.109 1 96.12 2 ILE B CA 1
ATOM 2781 C C . ILE B 1 2 ? 16.953 -0.181 -15.148 1 96.12 2 ILE B C 1
ATOM 2783 O O . ILE B 1 2 ? 17.797 0.256 -15.922 1 96.12 2 ILE B O 1
ATOM 2787 N N . LEU B 1 3 ? 15.734 0.128 -15.18 1 95.25 3 LEU B N 1
ATOM 2788 C CA . LEU B 1 3 ? 15.297 1.367 -15.812 1 95.25 3 LEU B CA 1
ATOM 2789 C C . LEU B 1 3 ? 14.914 2.412 -14.773 1 95.25 3 LEU B C 1
ATOM 2791 O O . LEU B 1 3 ? 13.914 2.262 -14.078 1 95.25 3 LEU B O 1
ATOM 2795 N N . LEU B 1 4 ? 15.766 3.377 -14.609 1 96.12 4 LEU B N 1
ATOM 2796 C CA . LEU B 1 4 ? 15.469 4.52 -13.75 1 96.12 4 LEU B CA 1
ATOM 2797 C C . LEU B 1 4 ? 14.617 5.551 -14.492 1 96.12 4 LEU B C 1
ATOM 2799 O O . LEU B 1 4 ? 15.039 6.074 -15.523 1 96.12 4 LEU B O 1
ATOM 2803 N N . VAL B 1 5 ? 13.438 5.805 -13.945 1 90.94 5 VAL B N 1
ATOM 2804 C CA . VAL B 1 5 ? 12.5 6.672 -14.648 1 90.94 5 VAL B CA 1
ATOM 2805 C C . VAL B 1 5 ? 12.391 8.008 -13.922 1 90.94 5 VAL B C 1
ATOM 2807 O O . VAL B 1 5 ? 11.984 8.055 -12.758 1 90.94 5 VAL B O 1
ATOM 2810 N N . ALA B 1 6 ? 12.734 9.023 -14.578 1 90.06 6 ALA B N 1
ATOM 2811 C CA . ALA B 1 6 ? 12.641 10.375 -14.047 1 90.06 6 ALA B CA 1
ATOM 2812 C C . ALA B 1 6 ? 11.586 11.188 -14.797 1 90.06 6 ALA B C 1
ATOM 2814 O O . ALA B 1 6 ? 11.234 10.859 -15.93 1 90.06 6 ALA B O 1
ATOM 2815 N N . HIS B 1 7 ? 11.055 12.125 -14.172 1 82.88 7 HIS B N 1
ATOM 2816 C CA . HIS B 1 7 ? 10.047 12.969 -14.805 1 82.88 7 HIS B CA 1
ATOM 2817 C C . HIS B 1 7 ? 10.617 13.688 -16.016 1 82.88 7 HIS B C 1
ATOM 2819 O O . HIS B 1 7 ? 9.961 13.781 -17.062 1 82.88 7 HIS B O 1
ATOM 2825 N N . GLY B 1 8 ? 11.797 14.133 -15.984 1 79.38 8 GLY B N 1
ATOM 2826 C CA . GLY B 1 8 ? 12.422 15.008 -16.969 1 79.38 8 GLY B CA 1
ATOM 2827 C C . GLY B 1 8 ? 12.195 16.484 -16.672 1 79.38 8 GLY B C 1
ATOM 2828 O O . GLY B 1 8 ? 11.258 16.844 -15.969 1 79.38 8 GLY B O 1
ATOM 2829 N N . SER B 1 9 ? 13.172 17.312 -17.031 1 80.31 9 SER B N 1
ATOM 2830 C CA . SER B 1 9 ? 13.148 18.766 -16.797 1 80.31 9 SER B CA 1
ATOM 2831 C C . SER B 1 9 ? 14.07 19.484 -17.781 1 80.31 9 SER B C 1
ATOM 2833 O O . SER B 1 9 ? 15.117 18.969 -18.172 1 80.31 9 SER B O 1
ATOM 2835 N N . PRO B 1 10 ? 13.578 20.641 -18.203 1 77.62 10 PRO B N 1
ATOM 2836 C CA . PRO B 1 10 ? 14.508 21.438 -19.016 1 77.62 10 PRO B CA 1
ATOM 2837 C C . PRO B 1 10 ? 15.719 21.906 -18.219 1 77.62 10 PRO B C 1
ATOM 2839 O O . PRO B 1 10 ? 16.703 22.359 -18.797 1 77.62 10 PRO B O 1
ATOM 2842 N N . ASP B 1 11 ? 15.648 21.766 -16.906 1 80.5 11 ASP B N 1
ATOM 2843 C CA . ASP B 1 11 ? 16.734 22.156 -16.031 1 80.5 11 ASP B CA 1
ATOM 2844 C C . ASP B 1 11 ? 17.891 21.141 -16.094 1 80.5 11 ASP B C 1
ATOM 2846 O O . ASP B 1 11 ? 17.703 19.969 -15.758 1 80.5 11 ASP B O 1
ATOM 2850 N N . LEU B 1 12 ? 19.094 21.625 -16.406 1 81.06 12 LEU B N 1
ATOM 2851 C CA . LEU B 1 12 ? 20.266 20.766 -16.578 1 81.06 12 LEU B CA 1
ATOM 2852 C C . LEU B 1 12 ? 20.641 20.094 -15.266 1 81.06 12 LEU B C 1
ATOM 2854 O O . LEU B 1 12 ? 21.219 19.016 -15.258 1 81.06 12 LEU B O 1
ATOM 2858 N N . ARG B 1 13 ? 20.344 20.672 -14.234 1 81.75 13 ARG B N 1
ATOM 2859 C CA . ARG B 1 13 ? 20.656 20.094 -12.93 1 81.75 13 ARG B CA 1
ATOM 2860 C C . ARG B 1 13 ? 19.875 18.797 -12.703 1 81.75 13 ARG B C 1
ATOM 2862 O O . ARG B 1 13 ? 20.391 17.859 -12.094 1 81.75 13 ARG B O 1
ATOM 2869 N N . ALA B 1 14 ? 18.641 18.891 -13.148 1 81.62 14 ALA B N 1
ATOM 2870 C CA . ALA B 1 14 ? 17.797 17.688 -13.039 1 81.62 14 ALA B CA 1
ATOM 2871 C C . ALA B 1 14 ? 18.375 16.531 -13.836 1 81.62 14 ALA B C 1
ATOM 2873 O O . ALA B 1 14 ? 18.344 15.383 -13.391 1 81.62 14 ALA B O 1
ATOM 2874 N N . GLN B 1 15 ? 18.875 16.891 -14.977 1 82.25 15 GLN B N 1
ATOM 2875 C CA . GLN B 1 15 ? 19.484 15.859 -15.805 1 82.25 15 GLN B CA 1
ATOM 2876 C C . GLN B 1 15 ? 20.734 15.289 -15.141 1 82.25 15 GLN B C 1
ATOM 2878 O O . GLN B 1 15 ? 20.953 14.078 -15.164 1 82.25 15 GLN B O 1
ATOM 2883 N N . ALA B 1 16 ? 21.531 16.156 -14.617 1 87.19 16 ALA B N 1
ATOM 2884 C CA . ALA B 1 16 ? 22.75 15.734 -13.93 1 87.19 16 ALA B CA 1
ATOM 2885 C C . ALA B 1 16 ? 22.406 14.836 -12.742 1 87.19 16 ALA B C 1
ATOM 2887 O O . ALA B 1 16 ? 23.109 13.844 -12.492 1 87.19 16 ALA B O 1
ATOM 2888 N N . LEU B 1 17 ? 21.406 15.219 -12.016 1 87.25 17 LEU B N 1
ATOM 2889 C CA . LEU B 1 17 ? 20.984 14.398 -10.883 1 87.25 17 LEU B CA 1
ATOM 2890 C C . LEU B 1 17 ? 20.609 12.992 -11.336 1 87.25 17 LEU B C 1
ATOM 2892 O O . LEU B 1 17 ? 21.078 12.008 -10.758 1 87.25 17 LEU B O 1
ATOM 2896 N N . ALA B 1 18 ? 19.781 12.93 -12.383 1 90.88 18 ALA B N 1
ATOM 2897 C CA . ALA B 1 18 ? 19.344 11.633 -12.883 1 90.88 18 ALA B CA 1
ATOM 2898 C C . ALA B 1 18 ? 20.531 10.789 -13.328 1 90.88 18 ALA B C 1
ATOM 2900 O O . ALA B 1 18 ? 20.609 9.594 -13.016 1 90.88 18 ALA B O 1
ATOM 2901 N N . GLN B 1 19 ? 21.453 11.445 -13.977 1 91.56 19 GLN B N 1
ATOM 2902 C CA . GLN B 1 19 ? 22.641 10.742 -14.438 1 91.56 19 GLN B CA 1
ATOM 2903 C C . GLN B 1 19 ? 23.516 10.305 -13.273 1 91.56 19 GLN B C 1
ATOM 2905 O O . GLN B 1 19 ? 24.078 9.203 -13.289 1 91.56 19 GLN B O 1
ATOM 2910 N N . GLY B 1 20 ? 23.672 11.148 -12.344 1 92 20 GLY B N 1
ATOM 2911 C CA . GLY B 1 20 ? 24.422 10.805 -11.148 1 92 20 GLY B CA 1
ATOM 2912 C C . GLY B 1 20 ? 23.844 9.617 -10.398 1 92 20 GLY B C 1
ATOM 2913 O O . GLY B 1 20 ? 24.578 8.719 -9.984 1 92 20 GLY B O 1
ATOM 2914 N N . LEU B 1 21 ? 22.531 9.648 -10.219 1 93.88 21 LEU B N 1
ATOM 2915 C CA . LEU B 1 21 ? 21.859 8.555 -9.531 1 93.88 21 LEU B CA 1
ATOM 2916 C C . LEU B 1 21 ? 21.969 7.262 -10.336 1 93.88 21 LEU B C 1
ATOM 2918 O O . LEU B 1 21 ? 22.141 6.18 -9.766 1 93.88 21 LEU B O 1
ATOM 2922 N N . ARG B 1 22 ? 21.844 7.41 -11.641 1 95.06 22 ARG B N 1
ATOM 2923 C CA . ARG B 1 22 ? 22.031 6.25 -12.5 1 95.06 22 ARG B CA 1
ATOM 2924 C C . ARG B 1 22 ? 23.391 5.609 -12.266 1 95.06 22 ARG B C 1
ATOM 2926 O O . ARG B 1 22 ? 23.484 4.398 -12.039 1 95.06 22 ARG B O 1
ATOM 2933 N N . LYS B 1 23 ? 24.453 6.391 -12.32 1 94.5 23 LYS B N 1
ATOM 2934 C CA . LYS B 1 23 ? 25.812 5.898 -12.133 1 94.5 23 LYS B CA 1
ATOM 2935 C C . LYS B 1 23 ? 26 5.332 -10.727 1 94.5 23 LYS B C 1
ATOM 2937 O O . LYS B 1 23 ? 26.641 4.289 -10.555 1 94.5 23 LYS B O 1
ATOM 2942 N N . GLY B 1 24 ? 25.484 6.023 -9.789 1 93.56 24 GLY B N 1
ATOM 2943 C CA . GLY B 1 24 ? 25.562 5.559 -8.414 1 93.56 24 GLY B CA 1
ATOM 2944 C C . GLY B 1 24 ? 24.891 4.215 -8.195 1 93.56 24 GLY B C 1
ATOM 2945 O O . GLY B 1 24 ? 25.438 3.344 -7.52 1 93.56 24 GLY B O 1
ATOM 2946 N N . LEU B 1 25 ? 23.688 4.082 -8.742 1 95.12 25 LEU B N 1
ATOM 2947 C CA . LEU B 1 25 ? 22.953 2.826 -8.625 1 95.12 25 LEU B CA 1
ATOM 2948 C C . LEU B 1 25 ? 23.703 1.69 -9.305 1 95.12 25 LEU B C 1
ATOM 2950 O O . LEU B 1 25 ? 23.812 0.593 -8.75 1 95.12 25 LEU B O 1
ATOM 2954 N N . ALA B 1 26 ? 24.234 1.979 -10.477 1 95.25 26 ALA B N 1
ATOM 2955 C CA . ALA B 1 26 ? 25 0.975 -11.219 1 95.25 26 ALA B CA 1
ATOM 2956 C C . ALA B 1 26 ? 26.203 0.496 -10.406 1 95.25 26 ALA B C 1
ATOM 2958 O O . ALA B 1 26 ? 26.469 -0.706 -10.328 1 95.25 26 ALA B O 1
ATOM 2959 N N . ARG B 1 27 ? 26.875 1.419 -9.781 1 92.12 27 ARG B N 1
ATOM 2960 C CA . ARG B 1 27 ? 28.062 1.099 -8.984 1 92.12 27 ARG B CA 1
ATOM 2961 C C . ARG B 1 27 ? 27.672 0.316 -7.734 1 92.12 27 ARG B C 1
ATOM 2963 O O . ARG B 1 27 ? 28.328 -0.675 -7.395 1 92.12 27 ARG B O 1
ATOM 2970 N N . ARG B 1 28 ? 26.609 0.706 -7.137 1 88.69 28 ARG B N 1
ATOM 2971 C CA . ARG B 1 28 ? 26.203 0.131 -5.859 1 88.69 28 ARG B CA 1
ATOM 2972 C C . ARG B 1 28 ? 25.625 -1.271 -6.047 1 88.69 28 ARG B C 1
ATOM 2974 O O . ARG B 1 28 ? 25.875 -2.158 -5.227 1 88.69 28 ARG B O 1
ATOM 2981 N N . LEU B 1 29 ? 24.922 -1.403 -7.117 1 92.5 29 LEU B N 1
ATOM 2982 C CA . LEU B 1 29 ? 24.172 -2.645 -7.27 1 92.5 29 LEU B CA 1
ATOM 2983 C C . LEU B 1 29 ? 24.859 -3.576 -8.266 1 92.5 29 LEU B C 1
ATOM 2985 O O . LEU B 1 29 ? 24.531 -4.762 -8.336 1 92.5 29 LEU B O 1
ATOM 2989 N N . GLY B 1 30 ? 25.828 -3.049 -8.992 1 91.44 30 GLY B N 1
ATOM 2990 C CA . GLY B 1 30 ? 26.547 -3.854 -9.961 1 91.44 30 GLY B CA 1
ATOM 2991 C C . GLY B 1 30 ? 25.688 -4.273 -11.141 1 91.44 30 GLY B C 1
ATOM 2992 O O . GLY B 1 30 ? 25.828 -5.391 -11.648 1 91.44 30 GLY B O 1
ATOM 2993 N N . VAL B 1 31 ? 24.75 -3.436 -11.469 1 93.38 31 VAL B N 1
ATOM 2994 C CA . VAL B 1 31 ? 23.859 -3.746 -12.578 1 93.38 31 VAL B CA 1
ATOM 2995 C C . VAL B 1 31 ? 23.797 -2.559 -13.539 1 93.38 31 VAL B C 1
ATOM 2997 O O . VAL B 1 31 ? 24.125 -1.43 -13.156 1 93.38 31 VAL B O 1
ATOM 3000 N N . GLU B 1 32 ? 23.469 -2.818 -14.758 1 95.75 32 GLU B N 1
ATOM 3001 C CA . GLU B 1 32 ? 23.281 -1.747 -15.734 1 95.75 32 GLU B CA 1
ATOM 3002 C C . GLU B 1 32 ? 22 -0.967 -15.453 1 95.75 32 GLU B C 1
ATOM 3004 O O . GLU B 1 32 ? 20.969 -1.555 -15.117 1 95.75 32 GLU B O 1
ATOM 3009 N N . VAL B 1 33 ? 22.125 0.356 -15.594 1 97.44 33 VAL B N 1
ATOM 3010 C CA . VAL B 1 33 ? 20.984 1.223 -15.328 1 97.44 33 VAL B CA 1
ATOM 3011 C C . VAL B 1 33 ? 20.719 2.104 -16.547 1 97.44 33 VAL B C 1
ATOM 3013 O O . VAL B 1 33 ? 21.578 2.873 -16.969 1 97.44 33 VAL B O 1
ATOM 3016 N N . LEU B 1 34 ? 19.562 1.917 -17.109 1 97 34 LEU B N 1
ATOM 3017 C CA . LEU B 1 34 ? 19.078 2.814 -18.156 1 97 34 LEU B CA 1
ATOM 3018 C C . LEU B 1 34 ? 18.328 4 -17.547 1 97 34 LEU B C 1
ATOM 3020 O O . LEU B 1 34 ? 17.844 3.924 -16.406 1 97 34 LEU B O 1
ATOM 3024 N N . LEU B 1 35 ? 18.344 5.055 -18.297 1 96 35 LEU B N 1
ATOM 3025 C CA . LEU B 1 35 ? 17.578 6.23 -17.906 1 96 35 LEU B CA 1
ATOM 3026 C C . LEU B 1 35 ? 16.422 6.461 -18.875 1 96 35 LEU B C 1
ATOM 3028 O O . LEU B 1 35 ? 16.562 6.301 -20.094 1 96 35 LEU B O 1
ATOM 3032 N N . GLY B 1 36 ? 15.266 6.688 -18.359 1 92 36 GLY B N 1
ATOM 3033 C CA . GLY B 1 36 ? 14.102 7.094 -19.141 1 92 36 GLY B CA 1
ATOM 3034 C C . GLY B 1 36 ? 13.391 8.305 -18.562 1 92 36 GLY B C 1
ATOM 3035 O O . GLY B 1 36 ? 13.273 8.43 -17.344 1 92 36 GLY B O 1
ATOM 3036 N N . PHE B 1 37 ? 12.914 9.188 -19.453 1 86.94 37 PHE B N 1
ATOM 3037 C CA . PHE B 1 37 ? 12.258 10.406 -19.016 1 86.94 37 PHE B CA 1
ATOM 3038 C C . PHE B 1 37 ? 10.797 10.422 -19.453 1 86.94 37 PHE B C 1
ATOM 3040 O O . PHE B 1 37 ? 10.484 10.031 -20.578 1 86.94 37 PHE B O 1
ATOM 3047 N N . ILE B 1 38 ? 9.938 10.797 -18.547 1 77.88 38 ILE B N 1
ATOM 3048 C CA . ILE B 1 38 ? 8.508 10.859 -18.828 1 77.88 38 ILE B CA 1
ATOM 3049 C C . ILE B 1 38 ? 8.219 12 -19.797 1 77.88 38 ILE B C 1
ATOM 3051 O O . ILE B 1 38 ? 7.426 11.852 -20.734 1 77.88 38 ILE B O 1
ATOM 3055 N N . GLU B 1 39 ? 8.938 13.156 -19.531 1 75 39 GLU B N 1
ATOM 3056 C CA . GLU B 1 39 ? 8.727 14.328 -20.375 1 75 39 GLU B CA 1
ATOM 3057 C C . GLU B 1 39 ? 10.008 15.156 -20.5 1 75 39 GLU B C 1
ATOM 3059 O O . GLU B 1 39 ? 10.938 14.984 -19.719 1 75 39 GLU B O 1
ATOM 3064 N N . HIS B 1 40 ? 10.195 15.961 -21.562 1 76.38 40 HIS B N 1
ATOM 3065 C CA . HIS B 1 40 ? 11.117 17.078 -21.734 1 76.38 40 HIS B CA 1
ATOM 3066 C C . HIS B 1 40 ? 12.477 16.594 -22.25 1 76.38 40 HIS B C 1
ATOM 3068 O O . HIS B 1 40 ? 13.242 17.375 -22.812 1 76.38 40 HIS B O 1
ATOM 3074 N N . GLN B 1 41 ? 12.734 15.297 -21.938 1 82.44 41 GLN B N 1
ATOM 3075 C CA . GLN B 1 41 ? 14.086 14.852 -22.25 1 82.44 41 GLN B CA 1
ATOM 3076 C C . GLN B 1 41 ? 14.07 13.469 -22.891 1 82.44 41 GLN B C 1
ATOM 3078 O O . GLN B 1 41 ? 13.062 12.766 -22.844 1 82.44 41 GLN B O 1
ATOM 3083 N N . ARG B 1 42 ? 15.141 13.234 -23.625 1 85.44 42 ARG B N 1
ATOM 3084 C CA . ARG B 1 42 ? 15.398 11.898 -24.141 1 85.44 42 ARG B CA 1
ATOM 3085 C C . ARG B 1 42 ? 16.5 11.211 -23.344 1 85.44 42 ARG B C 1
ATOM 3087 O O . ARG B 1 42 ? 17.344 11.875 -22.75 1 85.44 42 ARG B O 1
ATOM 3094 N N . PRO B 1 43 ? 16.578 9.859 -23.312 1 91.06 43 PRO B N 1
ATOM 3095 C CA . PRO B 1 43 ? 15.594 8.969 -23.938 1 91.06 43 PRO B CA 1
ATOM 3096 C C . PRO B 1 43 ? 14.234 9.016 -23.25 1 91.06 43 PRO B C 1
ATOM 3098 O O . PRO B 1 43 ? 14.156 9.172 -22.031 1 91.06 43 PRO B O 1
ATOM 3101 N N . THR B 1 44 ? 13.188 8.883 -24.094 1 83.06 44 THR B N 1
ATOM 3102 C CA . THR B 1 44 ? 11.844 8.867 -23.531 1 83.06 44 THR B CA 1
ATOM 3103 C C . THR B 1 44 ? 11.594 7.574 -22.75 1 83.06 44 THR B C 1
ATOM 3105 O O . THR B 1 44 ? 12.289 6.578 -22.953 1 83.06 44 THR B O 1
ATOM 3108 N N . LEU B 1 45 ? 10.633 7.68 -21.859 1 84.31 45 LEU B N 1
ATOM 3109 C CA . LEU B 1 45 ? 10.227 6.508 -21.094 1 84.31 45 LEU B CA 1
ATOM 3110 C C . LEU B 1 45 ? 9.953 5.324 -22.016 1 84.31 45 LEU B C 1
ATOM 3112 O O . LEU B 1 45 ? 10.414 4.211 -21.75 1 84.31 45 LEU B O 1
ATOM 3116 N N . LEU B 1 46 ? 9.219 5.602 -23.109 1 81.75 46 LEU B N 1
ATOM 3117 C CA . LEU B 1 46 ? 8.875 4.52 -24.031 1 81.75 46 LEU B CA 1
ATOM 3118 C C . LEU B 1 46 ? 10.133 3.949 -24.672 1 81.75 46 LEU B C 1
ATOM 3120 O O . LEU B 1 46 ? 10.305 2.729 -24.734 1 81.75 46 LEU B O 1
ATOM 3124 N N . GLU B 1 47 ? 11.016 4.777 -25.172 1 82.12 47 GLU B N 1
ATOM 3125 C CA . GLU B 1 47 ? 12.258 4.336 -25.797 1 82.12 47 GLU B CA 1
ATOM 3126 C C . GLU B 1 47 ? 13.062 3.449 -24.844 1 82.12 47 GLU B C 1
ATOM 3128 O O . GLU B 1 47 ? 13.555 2.389 -25.25 1 82.12 47 GLU B O 1
ATOM 3133 N N . SER B 1 48 ? 13.172 3.891 -23.641 1 93 48 SER B N 1
ATOM 3134 C CA . SER B 1 48 ? 13.953 3.156 -22.641 1 93 48 SER B CA 1
ATOM 3135 C C . SER B 1 48 ? 13.25 1.869 -22.234 1 93 48 SER B C 1
ATOM 3137 O O . SER B 1 48 ? 13.898 0.862 -21.953 1 93 48 SER B O 1
ATOM 3139 N N . ALA B 1 49 ? 11.93 1.926 -22.141 1 85.31 49 ALA B N 1
ATOM 3140 C CA . ALA B 1 49 ? 11.164 0.716 -21.844 1 85.31 49 ALA B CA 1
ATOM 3141 C C . ALA B 1 49 ? 11.367 -0.34 -22.922 1 85.31 49 ALA B C 1
ATOM 3143 O O . ALA B 1 49 ? 11.539 -1.523 -22.625 1 85.31 49 ALA B O 1
ATOM 3144 N N . LEU B 1 50 ? 11.328 0.1 -24.156 1 85.31 50 LEU B N 1
ATOM 3145 C CA . LEU B 1 50 ? 11.555 -0.807 -25.281 1 85.31 50 LEU B CA 1
ATOM 3146 C C . LEU B 1 50 ? 12.969 -1.372 -25.25 1 85.31 50 LEU B C 1
ATOM 3148 O O . LEU B 1 50 ? 13.164 -2.566 -25.469 1 85.31 50 LEU B O 1
ATOM 3152 N N . ALA B 1 51 ? 13.922 -0.521 -25 1 92.25 51 ALA B N 1
ATOM 3153 C CA . ALA B 1 51 ? 15.305 -0.971 -24.891 1 92.25 51 ALA B CA 1
ATOM 3154 C C . ALA B 1 51 ? 15.461 -2.008 -23.781 1 92.25 51 ALA B C 1
ATOM 3156 O O . ALA B 1 51 ? 16.188 -2.994 -23.938 1 92.25 51 ALA B O 1
ATOM 3157 N N . LEU B 1 52 ? 14.828 -1.748 -22.656 1 94.06 52 LEU B N 1
ATOM 3158 C CA . LEU B 1 52 ? 14.844 -2.691 -21.547 1 94.06 52 LEU B CA 1
ATOM 3159 C C . LEU B 1 52 ? 14.203 -4.016 -21.938 1 94.06 52 LEU B C 1
ATOM 3161 O O . LEU B 1 52 ? 14.727 -5.086 -21.609 1 94.06 52 LEU B O 1
ATOM 3165 N N . GLY B 1 53 ? 13.164 -3.84 -22.609 1 87.88 53 GLY B N 1
ATOM 3166 C CA . GLY B 1 53 ? 12.484 -5.027 -23.109 1 87.88 53 GLY B CA 1
ATOM 3167 C C . GLY B 1 53 ? 13.336 -5.855 -24.047 1 87.88 53 GLY B C 1
ATOM 3168 O O . GLY B 1 53 ? 13.336 -7.086 -23.984 1 87.88 53 GLY B O 1
ATOM 3169 N N . GLU B 1 54 ? 13.945 -5.137 -24.953 1 90.94 54 GLU B N 1
ATOM 3170 C CA . GLU B 1 54 ? 14.82 -5.797 -25.906 1 90.94 54 GLU B CA 1
ATOM 3171 C C . GLU B 1 54 ? 15.898 -6.617 -25.203 1 90.94 54 GLU B C 1
ATOM 3173 O O . GLU B 1 54 ? 16.328 -7.652 -25.719 1 90.94 54 GLU B O 1
ATOM 3178 N N . ARG B 1 55 ? 16.25 -6.168 -24.031 1 93.12 55 ARG B N 1
ATOM 3179 C CA . ARG B 1 55 ? 17.312 -6.812 -23.266 1 93.12 55 ARG B CA 1
ATOM 3180 C C . ARG B 1 55 ? 16.734 -7.832 -22.281 1 93.12 55 ARG B C 1
ATOM 3182 O O . ARG B 1 55 ? 17.438 -8.336 -21.406 1 93.12 55 ARG B O 1
ATOM 3189 N N . GLY B 1 56 ? 15.508 -8.047 -22.328 1 91 56 GLY B N 1
ATOM 3190 C CA . GLY B 1 56 ? 14.891 -9.086 -21.516 1 91 56 GLY B CA 1
ATOM 3191 C C . GLY B 1 56 ? 14.148 -8.547 -20.312 1 91 56 GLY B C 1
ATOM 3192 O O . GLY B 1 56 ? 13.633 -9.32 -19.5 1 91 56 GLY B O 1
ATOM 3193 N N . GLY B 1 57 ? 14.188 -7.355 -20.141 1 90.62 57 GLY B N 1
ATOM 3194 C CA . GLY B 1 57 ? 13.453 -6.75 -19.031 1 90.62 57 GLY B CA 1
ATOM 3195 C C . GLY B 1 57 ? 14.344 -6.324 -17.875 1 90.62 57 GLY B C 1
ATOM 3196 O O . GLY B 1 57 ? 15.562 -6.211 -18.047 1 90.62 57 GLY B O 1
ATOM 3197 N N . GLY B 1 58 ? 13.664 -5.977 -16.766 1 88.75 58 GLY B N 1
ATOM 3198 C CA . GLY B 1 58 ? 14.375 -5.512 -15.586 1 88.75 58 GLY B CA 1
ATOM 3199 C C . GLY B 1 58 ? 13.477 -4.785 -14.602 1 88.75 58 GLY B C 1
ATOM 3200 O O . GLY B 1 58 ? 12.25 -4.871 -14.688 1 88.75 58 GLY B O 1
ATOM 3201 N N . VAL B 1 59 ? 14.062 -4.219 -13.609 1 88 59 VAL B N 1
ATOM 3202 C CA . VAL B 1 59 ? 13.344 -3.461 -12.594 1 88 59 VAL B CA 1
ATOM 3203 C C . VAL B 1 59 ? 13.172 -2.014 -13.055 1 88 59 VAL B C 1
ATOM 3205 O O . VAL B 1 59 ? 14.133 -1.385 -13.508 1 88 59 VAL B O 1
ATOM 3208 N N . VAL B 1 60 ? 11.922 -1.606 -13 1 87.88 60 VAL B N 1
ATOM 3209 C CA . VAL B 1 60 ? 11.625 -0.21 -13.305 1 87.88 60 VAL B CA 1
ATOM 3210 C C . VAL B 1 60 ? 11.523 0.589 -12.008 1 87.88 60 VAL B C 1
ATOM 3212 O O . VAL B 1 60 ? 10.648 0.331 -11.188 1 87.88 60 VAL B O 1
ATOM 3215 N N . LEU B 1 61 ? 12.414 1.481 -11.859 1 91.25 61 LEU B N 1
ATOM 3216 C CA . LEU B 1 61 ? 12.539 2.262 -10.633 1 91.25 61 LEU B CA 1
ATOM 3217 C C . LEU B 1 61 ? 12.109 3.707 -10.859 1 91.25 61 LEU B C 1
ATOM 3219 O O . LEU B 1 61 ? 12.82 4.477 -11.508 1 91.25 61 LEU B O 1
ATOM 3223 N N . PRO B 1 62 ? 10.984 4.047 -10.258 1 87.94 62 PRO B N 1
ATOM 3224 C CA . PRO B 1 62 ? 10.57 5.441 -10.414 1 87.94 62 PRO B CA 1
ATOM 3225 C C . PRO B 1 62 ? 11.375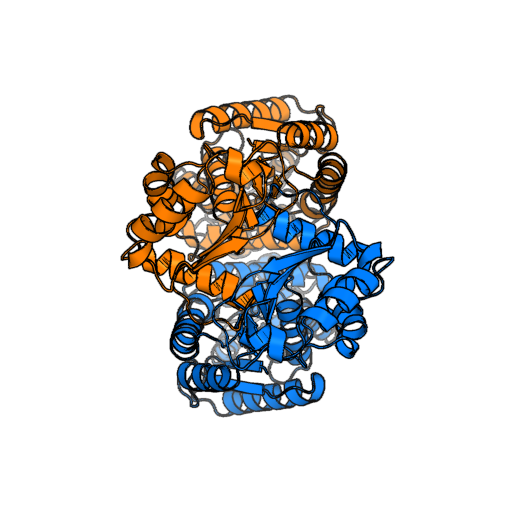 6.398 -9.539 1 87.94 62 PRO B C 1
ATOM 3227 O O . PRO B 1 62 ? 11.438 6.223 -8.32 1 87.94 62 PRO B O 1
ATOM 3230 N N . LEU B 1 63 ? 12.023 7.332 -10.172 1 91 63 LEU B N 1
ATOM 3231 C CA . LEU B 1 63 ? 12.625 8.453 -9.445 1 91 63 LEU B CA 1
ATOM 3232 C C . LEU B 1 63 ? 11.602 9.555 -9.211 1 91 63 LEU B C 1
ATOM 3234 O O . LEU B 1 63 ? 11.727 10.656 -9.758 1 91 63 LEU B O 1
ATOM 3238 N N . LEU B 1 64 ? 10.586 9.188 -8.5 1 83.5 64 LEU B N 1
ATOM 3239 C CA . LEU B 1 64 ? 9.492 10.07 -8.125 1 83.5 64 LEU B CA 1
ATOM 3240 C C . LEU B 1 64 ? 9.305 10.102 -6.609 1 83.5 64 LEU B C 1
ATOM 3242 O O . LEU B 1 64 ? 9.312 9.047 -5.957 1 83.5 64 LEU B O 1
ATOM 3246 N N . LEU B 1 65 ? 9.203 11.242 -6.074 1 87.94 65 LEU B N 1
ATOM 3247 C CA . LEU B 1 65 ? 9.125 11.375 -4.621 1 87.94 65 LEU B CA 1
ATOM 3248 C C . LEU B 1 65 ? 7.785 10.859 -4.102 1 87.94 65 LEU B C 1
ATOM 3250 O O . LEU B 1 65 ? 7.742 10.133 -3.107 1 87.94 65 LEU B O 1
ATOM 3254 N N . LEU B 1 66 ? 6.688 11.242 -4.738 1 82.5 66 LEU B N 1
ATOM 3255 C CA . LEU B 1 66 ? 5.359 10.766 -4.355 1 82.5 66 LEU B CA 1
ATOM 3256 C C . LEU B 1 66 ? 4.637 10.156 -5.547 1 82.5 66 LEU B C 1
ATOM 3258 O O . LEU B 1 66 ? 4.91 10.516 -6.695 1 82.5 66 LEU B O 1
ATOM 3262 N N . GLY B 1 67 ? 3.828 9.125 -5.238 1 65.94 67 GLY B N 1
ATOM 3263 C CA . GLY B 1 67 ? 3.145 8.383 -6.285 1 65.94 67 GLY B CA 1
ATOM 3264 C C . GLY B 1 67 ? 2.039 9.172 -6.957 1 65.94 67 GLY B C 1
ATOM 3265 O O . GLY B 1 67 ? 0.877 9.086 -6.555 1 65.94 67 GLY B O 1
ATOM 3266 N N . ALA B 1 68 ? 2.328 10.062 -7.875 1 61.16 68 ALA B N 1
ATOM 3267 C CA . ALA B 1 68 ? 1.33 10.891 -8.547 1 61.16 68 ALA B CA 1
ATOM 3268 C C . ALA B 1 68 ? 0.942 10.289 -9.898 1 61.16 68 ALA B C 1
ATOM 3270 O O . ALA B 1 68 ? 1.302 9.148 -10.203 1 61.16 68 ALA B O 1
ATOM 3271 N N . GLY B 1 69 ? 0.116 10.984 -10.57 1 51.41 69 GLY B N 1
ATOM 3272 C CA . GLY B 1 69 ? -0.516 10.609 -11.82 1 51.41 69 GLY B CA 1
ATOM 3273 C C . GLY B 1 69 ? 0.451 9.984 -12.812 1 51.41 69 GLY B C 1
ATOM 3274 O O . GLY B 1 69 ? 0.136 8.969 -13.438 1 51.41 69 GLY B O 1
ATOM 3275 N N . HIS B 1 70 ? 1.685 10.438 -12.891 1 52 70 HIS B N 1
ATOM 3276 C CA . HIS B 1 70 ? 2.656 9.898 -13.836 1 52 70 HIS B CA 1
ATOM 3277 C C . HIS B 1 70 ? 3 8.453 -13.516 1 52 70 HIS B C 1
ATOM 3279 O O . HIS B 1 70 ? 3.18 7.633 -14.422 1 52 70 HIS B O 1
ATOM 3285 N N . LEU B 1 71 ? 3.156 8.227 -12.289 1 56.56 71 LEU B N 1
ATOM 3286 C CA . LEU B 1 71 ? 3.459 6.871 -11.859 1 56.56 71 LEU B CA 1
ATOM 3287 C C . LEU B 1 71 ? 2.289 5.934 -12.148 1 56.56 71 LEU B C 1
ATOM 3289 O O . LEU B 1 71 ? 2.494 4.77 -12.508 1 56.56 71 LEU B O 1
ATOM 3293 N N . LYS B 1 72 ? 1.213 6.539 -12.117 1 51.25 72 LYS B N 1
ATOM 3294 C CA . LYS B 1 72 ? 0.028 5.688 -12.141 1 51.25 72 LYS B CA 1
ATOM 3295 C C . LYS B 1 72 ? -0.446 5.434 -13.562 1 51.25 72 LYS B C 1
ATOM 3297 O O . LYS B 1 72 ? -1.075 4.414 -13.844 1 51.25 72 LYS B O 1
ATOM 3302 N N . ALA B 1 73 ? -0.132 6.332 -14.461 1 52.69 73 ALA B N 1
ATOM 3303 C CA . ALA B 1 73 ? -0.671 6.199 -15.812 1 52.69 73 ALA B CA 1
ATOM 3304 C C . ALA B 1 73 ? 0.447 6.012 -16.828 1 52.69 73 ALA B C 1
ATOM 3306 O O . ALA B 1 73 ? 0.484 5.004 -17.547 1 52.69 73 ALA B O 1
ATOM 3307 N N . ASP B 1 74 ? 1.506 6.812 -16.844 1 59.16 74 ASP B N 1
ATOM 3308 C CA . ASP B 1 74 ? 2.51 6.84 -17.906 1 59.16 74 ASP B CA 1
ATOM 3309 C C . ASP B 1 74 ? 3.416 5.613 -17.828 1 59.16 74 ASP B C 1
ATOM 3311 O O . ASP B 1 74 ? 3.713 4.992 -18.859 1 59.16 74 ASP B O 1
ATOM 3315 N N . LEU B 1 75 ? 3.773 5.312 -16.656 1 69.44 75 LEU B N 1
ATOM 3316 C CA . LEU B 1 75 ? 4.734 4.227 -16.484 1 69.44 75 LEU B CA 1
ATOM 3317 C C . LEU B 1 75 ? 4.113 2.885 -16.859 1 69.44 75 LEU B C 1
ATOM 3319 O O . LEU B 1 75 ? 4.66 2.15 -17.688 1 69.44 75 LEU B O 1
ATOM 3323 N N . PRO B 1 76 ? 2.941 2.635 -16.359 1 61.97 76 PRO B N 1
ATOM 3324 C CA . PRO B 1 76 ? 2.324 1.364 -16.734 1 61.97 76 PRO B CA 1
ATOM 3325 C C . PRO B 1 76 ? 2.066 1.268 -18.25 1 61.97 76 PRO B C 1
ATOM 3327 O O . PRO B 1 76 ? 2.24 0.2 -18.844 1 61.97 76 PRO B O 1
ATOM 3330 N N . LEU B 1 77 ? 1.667 2.361 -18.875 1 59.22 77 LEU B N 1
ATOM 3331 C CA . LEU B 1 77 ? 1.378 2.357 -20.312 1 59.22 77 LEU B CA 1
ATOM 3332 C C . LEU B 1 77 ? 2.639 2.066 -21.109 1 59.22 77 LEU B C 1
ATOM 3334 O O . LEU B 1 77 ? 2.602 1.285 -22.062 1 59.22 77 LEU B O 1
ATOM 3338 N N . ALA B 1 78 ? 3.729 2.707 -20.797 1 69.25 78 ALA B N 1
ATOM 3339 C CA . ALA B 1 78 ? 4.992 2.473 -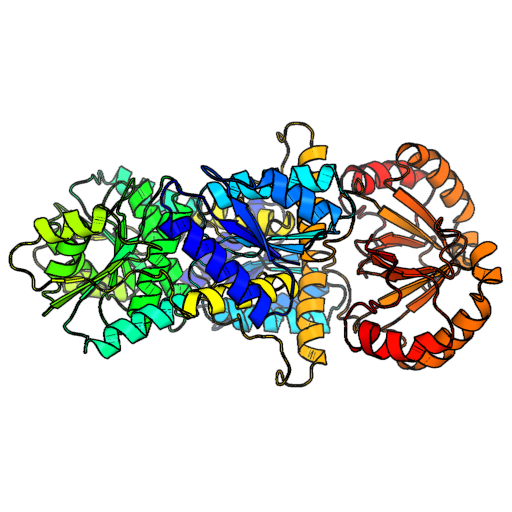21.5 1 69.25 78 ALA B CA 1
ATOM 3340 C C . ALA B 1 78 ? 5.457 1.031 -21.312 1 69.25 78 ALA B C 1
ATOM 3342 O O . ALA B 1 78 ? 5.953 0.411 -22.266 1 69.25 78 ALA B O 1
ATOM 3343 N N . LEU B 1 79 ? 5.266 0.551 -20.125 1 72.62 79 LEU B N 1
ATOM 3344 C CA . LEU B 1 79 ? 5.695 -0.814 -19.828 1 72.62 79 LEU B CA 1
ATOM 3345 C C . LEU B 1 79 ? 4.812 -1.824 -20.562 1 72.62 79 LEU B C 1
ATOM 3347 O O . LEU B 1 79 ? 5.301 -2.861 -21.016 1 72.62 79 LEU B O 1
ATOM 3351 N N . GLU B 1 80 ? 3.574 -1.425 -20.641 1 64.56 80 GLU B N 1
ATOM 3352 C CA . GLU B 1 80 ? 2.668 -2.277 -21.406 1 64.56 80 GLU B CA 1
ATOM 3353 C C . GLU B 1 80 ? 3.064 -2.318 -22.891 1 64.56 80 GLU B C 1
ATOM 3355 O O . GLU B 1 80 ? 3.061 -3.385 -23.5 1 64.56 80 GLU B O 1
ATOM 3360 N N . ALA B 1 81 ? 3.336 -1.191 -23.422 1 64.88 81 ALA B N 1
ATOM 3361 C CA . ALA B 1 81 ? 3.777 -1.115 -24.812 1 64.88 81 ALA B CA 1
ATOM 3362 C C . ALA B 1 81 ? 5.039 -1.944 -25.031 1 64.88 81 ALA B C 1
ATOM 3364 O O . ALA B 1 81 ? 5.148 -2.67 -26.016 1 64.88 81 ALA B O 1
ATOM 3365 N N . ALA B 1 82 ? 5.98 -1.851 -24.156 1 73.81 82 ALA B N 1
ATOM 3366 C CA . ALA B 1 82 ? 7.215 -2.629 -24.25 1 73.81 82 ALA B CA 1
ATOM 3367 C C . ALA B 1 82 ? 6.93 -4.121 -24.125 1 73.81 82 ALA B C 1
ATOM 3369 O O . ALA B 1 82 ? 7.559 -4.941 -24.797 1 73.81 82 ALA B O 1
ATOM 3370 N N . GLN B 1 83 ? 5.945 -4.32 -23.281 1 68.56 83 GLN B N 1
ATOM 3371 C CA . GLN B 1 83 ? 5.578 -5.715 -23.062 1 68.56 83 GLN B CA 1
ATOM 3372 C C . GLN B 1 83 ? 4.965 -6.324 -24.312 1 68.56 83 GLN B C 1
ATOM 3374 O O . GLN B 1 83 ? 5.203 -7.496 -24.625 1 68.56 83 GLN B O 1
ATOM 3379 N N . VAL B 1 84 ? 4.207 -5.531 -24.984 1 62.12 84 VAL B N 1
ATOM 3380 C CA . VAL B 1 84 ? 3.596 -5.965 -26.234 1 62.12 84 VAL B CA 1
ATOM 3381 C C . VAL B 1 84 ? 4.684 -6.273 -27.266 1 62.12 84 VAL B C 1
ATOM 3383 O O . VAL B 1 84 ? 4.605 -7.273 -27.969 1 62.12 84 VAL B O 1
ATOM 3386 N N . ARG B 1 85 ? 5.621 -5.438 -27.312 1 70.12 85 ARG B N 1
ATOM 3387 C CA . ARG B 1 85 ? 6.695 -5.594 -28.281 1 70.12 85 ARG B CA 1
ATOM 3388 C C . ARG B 1 85 ? 7.633 -6.73 -27.891 1 70.12 85 ARG B C 1
ATOM 3390 O O . ARG B 1 85 ? 8.164 -7.43 -28.75 1 70.12 85 ARG B O 1
ATOM 3397 N N . TYR B 1 86 ? 7.852 -6.801 -26.656 1 79.19 86 TYR B N 1
ATOM 3398 C CA . TYR B 1 86 ? 8.742 -7.824 -26.109 1 79.19 86 TYR B CA 1
ATOM 3399 C C . TYR B 1 86 ? 8.023 -8.672 -25.062 1 79.19 86 TYR B C 1
ATOM 3401 O O . TYR B 1 86 ? 8.234 -8.484 -23.859 1 79.19 86 TYR B O 1
ATOM 3409 N N . PRO B 1 87 ? 7.289 -9.5 -25.438 1 62.59 87 PRO B N 1
ATOM 3410 C CA . PRO B 1 87 ? 6.398 -10.242 -24.547 1 62.59 87 PRO B CA 1
ATOM 3411 C C . PRO B 1 87 ? 7.16 -11.078 -23.516 1 62.59 87 PRO B C 1
ATOM 3413 O O . PRO B 1 87 ? 6.633 -11.367 -22.438 1 62.59 87 PRO B O 1
ATOM 3416 N N . GLU B 1 88 ? 8.406 -11.328 -23.969 1 72.12 88 GLU B N 1
ATOM 3417 C CA . GLU B 1 88 ? 9.195 -12.172 -23.078 1 72.12 88 GLU B CA 1
ATOM 3418 C C . GLU B 1 88 ? 9.898 -11.336 -22.016 1 72.12 88 GLU B C 1
ATOM 3420 O O . GLU B 1 88 ? 10.453 -11.875 -21.062 1 72.12 88 GLU B O 1
ATOM 3425 N N . ALA B 1 89 ? 9.922 -10.117 -22.219 1 79.62 89 ALA B N 1
ATOM 3426 C CA . ALA B 1 89 ? 10.586 -9.219 -21.281 1 79.62 89 ALA B CA 1
ATOM 3427 C C . ALA B 1 89 ? 9.828 -9.156 -19.953 1 79.62 89 ALA B C 1
ATOM 3429 O O . ALA B 1 89 ? 8.602 -9.211 -19.938 1 79.62 89 ALA B O 1
ATOM 3430 N N . ARG B 1 90 ? 10.594 -9.227 -18.875 1 76.38 90 ARG B N 1
ATOM 3431 C CA . ARG B 1 90 ? 10 -9.102 -17.547 1 76.38 90 ARG B CA 1
ATOM 3432 C C . ARG B 1 90 ? 10.273 -7.73 -16.953 1 76.38 90 ARG B C 1
ATOM 3434 O O . ARG B 1 90 ? 11.43 -7.367 -16.719 1 76.38 90 ARG B O 1
ATOM 3441 N N . PHE B 1 91 ? 9.141 -7.043 -16.672 1 78.88 91 PHE B N 1
ATOM 3442 C CA . PHE B 1 91 ? 9.258 -5.715 -16.094 1 78.88 91 PHE B CA 1
ATOM 3443 C C . PHE B 1 91 ? 8.766 -5.703 -14.648 1 78.88 91 PHE B C 1
ATOM 3445 O O . PHE B 1 91 ? 7.652 -6.156 -14.375 1 78.88 91 PHE B O 1
ATOM 3452 N N . LEU B 1 92 ? 9.555 -5.387 -13.734 1 75.06 92 LEU B N 1
ATOM 3453 C CA . LEU B 1 92 ? 9.188 -5.203 -12.336 1 75.06 92 LEU B CA 1
ATOM 3454 C C . LEU B 1 92 ? 9.133 -3.725 -11.977 1 75.06 92 LEU B C 1
ATOM 3456 O O . LEU B 1 92 ? 10.164 -3.045 -11.969 1 75.06 92 LEU B O 1
ATOM 3460 N N . LEU B 1 93 ? 7.898 -3.371 -11.711 1 76.69 93 LEU B N 1
ATOM 3461 C CA . LEU B 1 93 ? 7.758 -1.97 -11.328 1 76.69 93 LEU B CA 1
ATOM 3462 C C . LEU B 1 93 ? 7.941 -1.792 -9.828 1 76.69 93 LEU B C 1
ATOM 3464 O O . LEU B 1 93 ? 7.168 -2.34 -9.039 1 76.69 93 LEU B O 1
ATOM 3468 N N . ALA B 1 94 ? 8.945 -1.086 -9.484 1 79.19 94 ALA B N 1
ATOM 3469 C CA . ALA B 1 94 ? 9.195 -0.799 -8.078 1 79.19 94 ALA B CA 1
ATOM 3470 C C . ALA B 1 94 ? 8.281 0.31 -7.566 1 79.19 94 ALA B C 1
ATOM 3472 O O . ALA B 1 94 ? 7.797 1.133 -8.352 1 79.19 94 ALA B O 1
ATOM 3473 N N . ARG B 1 95 ? 8.07 0.34 -6.25 1 76.62 95 ARG B N 1
ATOM 3474 C CA . ARG B 1 95 ? 7.34 1.438 -5.617 1 76.62 95 ARG B CA 1
ATOM 3475 C C . ARG B 1 95 ? 8.125 2.74 -5.715 1 76.62 95 ARG B C 1
ATOM 3477 O O . ARG B 1 95 ? 9.359 2.729 -5.754 1 76.62 95 ARG B O 1
ATOM 3484 N N . PRO B 1 96 ? 7.395 3.801 -5.723 1 80.31 96 PRO B N 1
ATOM 3485 C CA . PRO B 1 96 ? 8.117 5.074 -5.664 1 80.31 96 PRO B CA 1
ATOM 3486 C C . PRO B 1 96 ? 8.805 5.305 -4.32 1 80.31 96 PRO B C 1
ATOM 3488 O O . PRO B 1 96 ? 8.688 4.473 -3.414 1 80.31 96 PRO B O 1
ATOM 3491 N N . LEU B 1 97 ? 9.547 6.363 -4.219 1 86.69 97 LEU B N 1
ATOM 3492 C CA . LEU B 1 97 ? 10.273 6.66 -2.99 1 86.69 97 LEU B CA 1
ATOM 3493 C C . LEU B 1 97 ? 9.312 6.871 -1.826 1 86.69 97 LEU B C 1
ATOM 3495 O O . LEU B 1 97 ? 9.539 6.355 -0.727 1 86.69 97 LEU B O 1
ATOM 3499 N N . GLY B 1 98 ? 8.25 7.629 -2.096 1 83.81 98 GLY B N 1
ATOM 3500 C CA . GLY B 1 98 ? 7.152 7.758 -1.147 1 83.81 98 GLY B CA 1
ATOM 3501 C C . GLY B 1 98 ? 7.617 8.086 0.26 1 83.81 98 GLY B C 1
ATOM 3502 O O . GLY B 1 98 ? 8.375 9.031 0.465 1 83.81 98 GLY B O 1
ATOM 3503 N N . THR B 1 99 ? 7.215 7.242 1.229 1 85.12 99 THR B N 1
ATOM 3504 C CA . THR B 1 99 ? 7.512 7.453 2.643 1 85.12 99 THR B CA 1
ATOM 3505 C C . THR B 1 99 ? 8.703 6.605 3.074 1 85.12 99 THR B C 1
ATOM 3507 O O . THR B 1 99 ? 8.805 6.207 4.238 1 85.12 99 THR B O 1
ATOM 3510 N N . HIS B 1 100 ? 9.547 6.32 2.172 1 83.62 100 HIS B N 1
ATOM 3511 C CA . HIS B 1 100 ? 10.688 5.461 2.467 1 83.62 100 HIS B CA 1
ATOM 3512 C C . HIS B 1 100 ? 11.43 5.938 3.707 1 83.62 100 HIS B C 1
ATOM 3514 O O . HIS B 1 100 ? 11.695 7.133 3.855 1 83.62 100 HIS B O 1
ATOM 3520 N N . PRO B 1 101 ? 11.875 5.035 4.59 1 83 101 PRO B N 1
ATOM 3521 C CA . PRO B 1 101 ? 12.508 5.406 5.855 1 83 101 PRO B CA 1
ATOM 3522 C C . PRO B 1 101 ? 13.797 6.211 5.664 1 83 101 PRO B C 1
ATOM 3524 O O . PRO B 1 101 ? 14.125 7.062 6.492 1 83 101 PRO B O 1
ATOM 3527 N N . ALA B 1 102 ? 14.5 5.945 4.57 1 83.38 102 ALA B N 1
ATOM 3528 C CA . ALA B 1 102 ? 15.742 6.668 4.32 1 83.38 102 ALA B CA 1
ATOM 3529 C C . ALA B 1 102 ? 15.484 8.164 4.164 1 83.38 102 ALA B C 1
ATOM 3531 O O . ALA B 1 102 ? 16.312 8.984 4.566 1 83.38 102 ALA B O 1
ATOM 3532 N N . LEU B 1 103 ? 14.359 8.508 3.594 1 90.25 103 LEU B N 1
ATOM 3533 C CA . LEU B 1 103 ? 14.031 9.922 3.406 1 90.25 103 LEU B CA 1
ATOM 3534 C C . LEU B 1 103 ? 13.578 10.547 4.719 1 90.25 103 LEU B C 1
ATOM 3536 O O . LEU B 1 103 ? 13.891 11.711 4.996 1 90.25 103 LEU B O 1
ATOM 3540 N N . VAL B 1 104 ? 12.812 9.75 5.523 1 89.31 104 VAL B N 1
ATOM 3541 C CA . VAL B 1 104 ? 12.438 10.203 6.859 1 89.31 104 VAL B CA 1
ATOM 3542 C C . VAL B 1 104 ? 13.695 10.445 7.691 1 89.31 104 VAL B C 1
ATOM 3544 O O . VAL B 1 104 ? 13.828 11.477 8.352 1 89.31 104 VAL B O 1
ATOM 3547 N N . GLY B 1 105 ? 14.625 9.469 7.559 1 87.06 105 GLY B N 1
ATOM 3548 C CA . GLY B 1 105 ? 15.875 9.57 8.289 1 87.06 105 GLY B CA 1
ATOM 3549 C C . GLY B 1 105 ? 16.719 10.773 7.883 1 87.06 105 GLY B C 1
ATOM 3550 O O . GLY B 1 105 ? 17.328 11.422 8.727 1 87.06 105 GLY B O 1
ATOM 3551 N N . LEU B 1 106 ? 16.719 11.047 6.641 1 92.25 106 LEU B N 1
ATOM 3552 C CA . LEU B 1 106 ? 17.469 12.18 6.105 1 92.25 106 LEU B CA 1
ATOM 3553 C C . LEU B 1 106 ? 17.016 13.484 6.742 1 92.25 106 LEU B C 1
ATOM 3555 O O . LEU B 1 106 ? 17.828 14.266 7.23 1 92.25 106 LEU B O 1
ATOM 3559 N N . TRP B 1 107 ? 15.789 13.758 6.758 1 95.75 107 TRP B N 1
ATOM 3560 C CA . TRP B 1 107 ? 15.266 15.016 7.285 1 95.75 107 TRP B CA 1
ATOM 3561 C C . TRP B 1 107 ? 15.445 15.086 8.797 1 95.75 107 TRP B C 1
ATOM 3563 O O . TRP B 1 107 ? 15.789 16.141 9.344 1 95.75 107 TRP B O 1
ATOM 3573 N N . ALA B 1 108 ? 15.203 13.914 9.492 1 92.88 108 ALA B N 1
ATOM 3574 C CA . ALA B 1 108 ? 15.406 13.883 10.938 1 92.88 108 ALA B CA 1
ATOM 3575 C C . ALA B 1 108 ? 16.844 14.227 11.297 1 92.88 108 ALA B C 1
ATOM 3577 O O . ALA B 1 108 ? 17.094 14.984 12.242 1 92.88 108 ALA B O 1
ATOM 3578 N N . GLU B 1 109 ? 17.766 13.695 10.516 1 93.75 109 GLU B N 1
ATOM 3579 C CA . GLU B 1 109 ? 19.188 13.953 10.758 1 93.75 109 GLU B CA 1
ATOM 3580 C C . GLU B 1 109 ? 19.531 15.414 10.5 1 93.75 109 GLU B C 1
ATOM 3582 O O . GLU B 1 109 ? 20.266 16.031 11.273 1 93.75 109 GLU B O 1
ATOM 3587 N N . ARG B 1 110 ? 19.016 15.969 9.438 1 96.69 110 ARG B N 1
ATOM 3588 C CA . ARG B 1 110 ? 19.266 17.375 9.133 1 96.69 110 ARG B CA 1
ATOM 3589 C C . ARG B 1 110 ? 18.75 18.281 10.242 1 96.69 110 ARG B C 1
ATOM 3591 O O . ARG B 1 110 ? 19.422 19.25 10.625 1 96.69 110 ARG B O 1
ATOM 3598 N N . LEU B 1 111 ? 17.578 18 10.711 1 97.44 111 LEU B N 1
ATOM 3599 C CA . LEU B 1 111 ? 17 18.766 11.797 1 97.44 111 LEU B CA 1
ATOM 3600 C C . LEU B 1 111 ? 17.844 18.656 13.062 1 97.44 111 LEU B C 1
ATOM 3602 O O . LEU B 1 111 ? 18.109 19.656 13.727 1 97.44 111 LEU B O 1
ATOM 3606 N N . ARG B 1 112 ? 18.281 17.438 13.336 1 95.75 112 ARG B N 1
ATOM 3607 C CA . ARG B 1 112 ? 19.125 17.203 14.508 1 95.75 112 ARG B CA 1
ATOM 3608 C C . ARG B 1 112 ? 20.422 18 14.422 1 95.75 112 ARG B C 1
ATOM 3610 O O . ARG B 1 112 ? 20.859 18.609 15.398 1 95.75 112 ARG B O 1
ATOM 3617 N N . ARG B 1 113 ? 21.047 17.984 13.297 1 96.19 113 ARG B N 1
ATOM 3618 C CA . ARG B 1 113 ? 22.312 18.672 13.086 1 96.19 113 ARG B CA 1
ATOM 3619 C C . ARG B 1 113 ? 22.156 20.188 13.266 1 96.19 113 ARG B C 1
ATOM 3621 O O . ARG B 1 113 ? 23.109 20.875 13.617 1 96.19 113 ARG B O 1
ATOM 3628 N N . ARG B 1 114 ? 20.891 20.672 13.031 1 96.25 114 ARG B N 1
ATOM 3629 C CA . ARG B 1 114 ? 20.625 22.109 13.211 1 96.25 114 ARG B CA 1
ATOM 3630 C C . ARG B 1 114 ? 20.188 22.406 14.641 1 96.25 114 ARG B C 1
ATOM 3632 O O . ARG B 1 114 ? 19.844 23.531 14.961 1 96.25 114 ARG B O 1
ATOM 3639 N N . GLY B 1 115 ? 20.125 21.359 15.469 1 96.19 115 GLY B N 1
ATOM 3640 C CA . GLY B 1 115 ? 19.766 21.547 16.859 1 96.19 115 GLY B CA 1
ATOM 3641 C C . GLY B 1 115 ? 18.266 21.719 17.078 1 96.19 115 GLY B C 1
ATOM 3642 O O . GLY B 1 115 ? 17.844 22.375 18.031 1 96.19 115 GLY B O 1
ATOM 3643 N N . ALA B 1 116 ? 17.453 21.234 16.172 1 96.44 116 ALA B N 1
ATOM 3644 C CA . ALA B 1 116 ? 16 21.328 16.328 1 96.44 116 ALA B CA 1
ATOM 3645 C C . ALA B 1 116 ? 15.523 20.5 17.516 1 96.44 116 ALA B C 1
ATOM 3647 O O . ALA B 1 116 ? 16.031 19.406 17.75 1 96.44 116 ALA B O 1
ATOM 3648 N N . GLY B 1 117 ? 14.578 21.047 18.266 1 94.88 117 GLY B N 1
ATOM 3649 C CA . GLY B 1 117 ? 13.992 20.375 19.406 1 94.88 117 GLY B CA 1
ATOM 3650 C C . GLY B 1 117 ? 12.477 20.453 19.453 1 94.88 117 GLY B C 1
ATOM 3651 O O . GLY B 1 117 ? 11.859 20.984 18.516 1 94.88 117 GLY B O 1
ATOM 3652 N N . ALA B 1 118 ? 11.898 19.984 20.5 1 94.44 118 ALA B N 1
ATOM 3653 C CA . ALA B 1 118 ? 10.445 19.859 20.641 1 94.44 118 ALA B CA 1
ATOM 3654 C C . ALA B 1 118 ? 9.773 21.234 20.609 1 94.44 118 ALA B C 1
ATOM 3656 O O . ALA B 1 118 ? 8.578 21.328 20.328 1 94.44 118 ALA B O 1
ATOM 3657 N N . GLU B 1 119 ? 10.539 22.312 20.891 1 95.44 119 GLU B N 1
ATOM 3658 C CA . GLU B 1 119 ? 9.984 23.656 20.922 1 95.44 119 GLU B CA 1
ATOM 3659 C C . GLU B 1 119 ? 9.984 24.297 19.547 1 95.44 119 GLU B C 1
ATOM 3661 O O . GLU B 1 119 ? 9.516 25.422 19.375 1 95.44 119 GLU B O 1
ATOM 3666 N N . ASP B 1 120 ? 10.547 23.609 18.594 1 96.56 120 ASP B N 1
ATOM 3667 C CA . ASP B 1 120 ? 10.594 24.094 17.219 1 96.56 120 ASP B CA 1
ATOM 3668 C C . ASP B 1 120 ? 9.469 23.469 16.391 1 96.56 120 ASP B C 1
ATOM 3670 O O . ASP B 1 120 ? 8.648 22.719 16.906 1 96.56 120 ASP B O 1
ATOM 3674 N N . GLY B 1 121 ? 9.328 23.922 15.156 1 96 121 GLY B N 1
ATOM 3675 C CA . GLY B 1 121 ? 8.414 23.359 14.172 1 96 121 GLY B CA 1
ATOM 3676 C C . GLY B 1 121 ? 9.031 23.234 12.797 1 96 121 GLY B C 1
ATOM 3677 O O . GLY B 1 121 ? 10.055 23.859 12.508 1 96 121 GLY B O 1
ATOM 3678 N N . ALA B 1 122 ? 8.477 22.422 12.047 1 97.31 122 ALA B N 1
ATOM 3679 C CA . ALA B 1 122 ? 8.977 22.266 10.688 1 97.31 122 ALA B CA 1
ATOM 3680 C C . ALA B 1 122 ? 7.824 22.188 9.688 1 97.31 122 ALA B C 1
ATOM 3682 O O . ALA B 1 122 ? 6.727 21.734 10.031 1 97.31 122 ALA B O 1
ATOM 3683 N N . ILE B 1 123 ? 8.047 22.656 8.508 1 95 123 ILE B N 1
ATOM 3684 C CA . ILE B 1 123 ? 7.129 22.531 7.375 1 95 123 ILE B CA 1
ATOM 3685 C C . ILE B 1 123 ? 7.773 21.703 6.273 1 95 123 ILE B C 1
ATOM 3687 O O . ILE B 1 123 ? 8.828 22.062 5.75 1 95 123 ILE B O 1
ATOM 3691 N N . LEU B 1 124 ? 7.168 20.547 6.02 1 96.12 124 LEU B N 1
ATOM 3692 C CA . LEU B 1 124 ? 7.594 19.719 4.891 1 96.12 124 LEU B CA 1
ATOM 3693 C C . LEU B 1 124 ? 6.988 20.234 3.588 1 96.12 124 LEU B C 1
ATOM 3695 O O . LEU B 1 124 ? 5.789 20.062 3.348 1 96.12 124 LEU B O 1
ATOM 3699 N N . VAL B 1 125 ? 7.801 20.812 2.768 1 93.5 125 VAL B N 1
ATOM 3700 C CA . VAL B 1 125 ? 7.305 21.438 1.542 1 93.5 125 VAL B CA 1
ATOM 3701 C C . VAL B 1 125 ? 7.355 20.422 0.399 1 93.5 125 VAL B C 1
ATOM 3703 O O . VAL B 1 125 ? 8.438 20.031 -0.041 1 93.5 125 VAL B O 1
ATOM 3706 N N . LEU B 1 126 ? 6.219 20.062 -0.031 1 92.88 126 LEU B N 1
ATOM 3707 C CA . LEU B 1 126 ? 6.039 19.109 -1.119 1 92.88 126 LEU B CA 1
ATOM 3708 C C . LEU B 1 126 ? 5.648 19.828 -2.41 1 92.88 126 LEU B C 1
ATOM 3710 O O . LEU B 1 126 ? 5.234 20.984 -2.381 1 92.88 126 LEU B O 1
ATOM 3714 N N . ARG B 1 127 ? 5.773 19.203 -3.496 1 86.56 127 ARG B N 1
ATOM 3715 C CA . ARG B 1 127 ? 5.414 19.828 -4.766 1 86.56 127 ARG B CA 1
ATOM 3716 C C . ARG B 1 127 ? 3.908 20.047 -4.863 1 86.56 127 ARG B C 1
ATOM 3718 O O . ARG B 1 127 ? 3.459 21.156 -5.172 1 86.56 127 ARG B O 1
ATOM 3725 N N . GLY B 1 128 ? 3.16 19.078 -4.48 1 85.81 128 GLY B N 1
ATOM 3726 C CA . GLY B 1 128 ? 1.716 19.125 -4.633 1 85.81 128 GLY B CA 1
ATOM 3727 C C . GLY B 1 128 ? 1.256 18.781 -6.039 1 85.81 128 GLY B C 1
ATOM 3728 O O . GLY B 1 128 ? 2.023 18.906 -6.996 1 85.81 128 GLY B O 1
ATOM 3729 N N . GLY B 1 129 ? 0.09 18.281 -6.191 1 77.06 129 GLY B N 1
ATOM 3730 C CA . GLY B 1 129 ? -0.51 17.922 -7.465 1 77.06 129 GLY B CA 1
ATOM 3731 C C . GLY B 1 129 ? -2.01 17.719 -7.383 1 77.06 129 GLY B C 1
ATOM 3732 O O . GLY B 1 129 ? -2.631 18.031 -6.367 1 77.06 129 GLY B O 1
ATOM 3733 N N . THR B 1 130 ? -2.518 17.234 -8.516 1 74.88 130 THR B N 1
ATOM 3734 C CA . THR B 1 130 ? -3.961 17.047 -8.586 1 74.88 130 THR B CA 1
ATOM 3735 C C . THR B 1 130 ? -4.348 15.664 -8.062 1 74.88 130 THR B C 1
ATOM 3737 O O . THR B 1 130 ? -5.527 15.391 -7.84 1 74.88 130 THR B O 1
ATOM 3740 N N . ASP B 1 131 ? -3.396 14.852 -7.805 1 73.94 131 ASP B N 1
ATOM 3741 C CA . ASP B 1 131 ? -3.656 13.508 -7.293 1 73.94 131 ASP B CA 1
ATOM 3742 C C . ASP B 1 131 ? -3.824 13.523 -5.773 1 73.94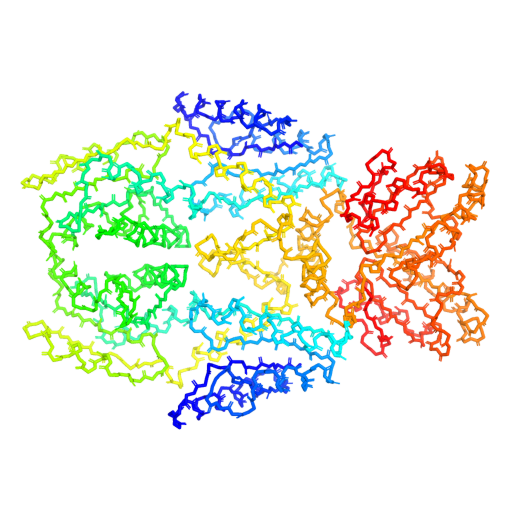 131 ASP B C 1
ATOM 3744 O O . ASP B 1 131 ? -2.854 13.711 -5.039 1 73.94 131 ASP B O 1
ATOM 3748 N N . PRO B 1 132 ? -5 13.289 -5.262 1 78.81 132 PRO B N 1
ATOM 3749 C CA . PRO B 1 132 ? -5.223 13.336 -3.814 1 78.81 132 PRO B CA 1
ATOM 3750 C C . PRO B 1 132 ? -4.422 12.281 -3.055 1 78.81 132 PRO B C 1
ATOM 3752 O O . PRO B 1 132 ? -4.012 12.516 -1.915 1 78.81 132 PRO B O 1
ATOM 3755 N N . GLY B 1 133 ? -4.273 11.141 -3.68 1 79.81 133 GLY B N 1
ATOM 3756 C CA . GLY B 1 133 ? -3.492 10.078 -3.059 1 79.81 133 GLY B CA 1
ATOM 3757 C C . GLY B 1 133 ? -2.047 10.477 -2.814 1 79.81 133 GLY B C 1
ATOM 3758 O O . GLY B 1 133 ? -1.495 10.195 -1.747 1 79.81 133 GLY B O 1
ATOM 3759 N N . ALA B 1 134 ? -1.462 11.109 -3.822 1 80.69 134 ALA B N 1
ATOM 3760 C CA . ALA B 1 134 ? -0.086 11.586 -3.676 1 80.69 134 ALA B CA 1
ATOM 3761 C C . ALA B 1 134 ? 0.019 12.641 -2.582 1 80.69 134 ALA B C 1
ATOM 3763 O O . ALA B 1 134 ? 0.961 12.633 -1.787 1 80.69 134 ALA B O 1
ATOM 3764 N N . ASN B 1 135 ? -0.926 13.578 -2.543 1 86.69 135 ASN B N 1
ATOM 3765 C CA . ASN B 1 135 ? -0.95 14.602 -1.502 1 86.69 135 ASN B CA 1
ATOM 3766 C C . ASN B 1 135 ? -1.098 13.984 -0.114 1 86.69 135 ASN B C 1
ATOM 3768 O O . ASN B 1 135 ? -0.452 14.43 0.838 1 86.69 135 ASN B O 1
ATOM 3772 N N . ALA B 1 136 ? -1.935 13.008 -0.061 1 87.69 136 ALA B N 1
ATOM 3773 C CA . ALA B 1 136 ? -2.137 12.305 1.205 1 87.69 136 ALA B CA 1
ATOM 3774 C C . ALA B 1 136 ? -0.868 11.578 1.64 1 87.69 136 ALA B C 1
ATOM 3776 O O . ALA B 1 136 ? -0.553 11.523 2.83 1 87.69 136 ALA B O 1
ATOM 3777 N N . GLU B 1 137 ? -0.207 11.039 0.7 1 87.75 137 GLU B N 1
ATOM 3778 C CA . GLU B 1 137 ? 1.071 10.406 0.998 1 87.75 137 GLU B CA 1
ATOM 3779 C C . GLU B 1 137 ? 2.064 11.406 1.582 1 87.75 137 GLU B C 1
ATOM 3781 O O . GLU B 1 137 ? 2.848 11.062 2.471 1 87.75 137 GLU B O 1
ATOM 3786 N N . GLY B 1 138 ? 2.033 12.562 1.012 1 92 138 GLY B N 1
ATOM 3787 C CA . GLY B 1 138 ? 2.852 13.625 1.57 1 92 138 GLY B CA 1
ATOM 3788 C C . GLY B 1 138 ? 2.527 13.93 3.021 1 92 138 GLY B C 1
ATOM 3789 O O . GLY B 1 138 ? 3.43 14.133 3.834 1 92 138 GLY B O 1
ATOM 3790 N N . ALA B 1 139 ? 1.297 13.969 3.322 1 93.75 139 ALA B N 1
ATOM 3791 C CA . ALA B 1 139 ? 0.867 14.18 4.703 1 93.75 139 ALA B CA 1
ATOM 3792 C C . ALA B 1 139 ? 1.343 13.047 5.605 1 93.75 139 ALA B C 1
ATOM 3794 O O . ALA B 1 139 ? 1.762 13.281 6.742 1 93.75 139 ALA B O 1
ATOM 3795 N N . ALA B 1 140 ? 1.216 11.852 5.074 1 90.81 140 ALA B N 1
ATOM 3796 C CA . ALA B 1 140 ? 1.715 10.703 5.828 1 90.81 140 ALA B CA 1
ATOM 3797 C C . ALA B 1 140 ? 3.211 10.828 6.094 1 90.81 140 ALA B C 1
ATOM 3799 O O . ALA B 1 140 ? 3.682 10.523 7.191 1 90.81 140 ALA B O 1
ATOM 3800 N N . LEU B 1 141 ? 3.926 11.266 5.137 1 91.94 141 LEU B N 1
ATOM 3801 C CA . LEU B 1 141 ? 5.363 11.461 5.281 1 91.94 141 LEU B CA 1
ATOM 3802 C C . LEU B 1 141 ? 5.664 12.484 6.371 1 91.94 141 LEU B C 1
ATOM 3804 O O . LEU B 1 141 ? 6.551 12.273 7.203 1 91.94 141 LEU B O 1
ATOM 3808 N N . ALA B 1 142 ? 4.98 13.555 6.332 1 96.44 142 ALA B N 1
ATOM 3809 C CA . ALA B 1 142 ? 5.156 14.586 7.352 1 96.44 142 ALA B CA 1
ATOM 3810 C C . ALA B 1 142 ? 4.918 14.023 8.75 1 96.44 142 ALA B C 1
ATOM 3812 O O . ALA B 1 142 ? 5.648 14.344 9.688 1 96.44 142 ALA B O 1
ATOM 3813 N N . ARG B 1 143 ? 3.916 13.219 8.859 1 93.19 143 ARG B N 1
ATOM 3814 C CA . ARG B 1 143 ? 3.598 12.656 10.164 1 93.19 143 ARG B CA 1
ATOM 3815 C C . ARG B 1 143 ? 4.691 11.695 10.633 1 93.19 143 ARG B C 1
ATOM 3817 O O . ARG B 1 143 ? 5.016 11.648 11.82 1 93.19 143 ARG B O 1
ATOM 3824 N N . LEU B 1 144 ? 5.152 10.867 9.719 1 90.12 144 LEU B N 1
ATOM 3825 C CA . LEU B 1 144 ? 6.266 9.992 10.062 1 90.12 144 LEU B CA 1
ATOM 3826 C C . LEU B 1 144 ? 7.469 10.797 10.539 1 90.12 144 LEU B C 1
ATOM 3828 O O . LEU B 1 144 ? 8.133 10.414 11.508 1 90.12 144 LEU B O 1
ATOM 3832 N N . LEU B 1 145 ? 7.727 11.883 9.867 1 93.56 145 LEU B N 1
ATOM 3833 C CA . LEU B 1 145 ? 8.836 12.758 10.242 1 93.56 145 LEU B CA 1
ATOM 3834 C C . LEU B 1 145 ? 8.609 13.367 11.617 1 93.56 145 LEU B C 1
ATOM 3836 O O . LEU B 1 145 ? 9.547 13.484 12.414 1 93.56 145 LEU B O 1
ATOM 3840 N N . GLU B 1 146 ? 7.402 13.773 11.836 1 95.25 146 GLU B N 1
ATOM 3841 C CA . GLU B 1 146 ? 7.051 14.336 13.141 1 95.25 146 GLU B CA 1
ATOM 3842 C C . GLU B 1 146 ? 7.395 13.359 14.266 1 95.25 146 GLU B C 1
ATOM 3844 O O . GLU B 1 146 ? 7.957 13.758 15.289 1 95.25 146 GLU B O 1
ATOM 3849 N N . GLU B 1 147 ? 7.078 12.117 14.07 1 87.81 147 GLU B N 1
ATOM 3850 C CA . GLU B 1 147 ? 7.348 11.102 15.086 1 87.81 147 GLU B CA 1
ATOM 3851 C C . GLU B 1 147 ? 8.844 10.859 15.242 1 87.81 147 GLU B C 1
ATOM 3853 O O . GLU B 1 147 ? 9.344 10.75 16.359 1 87.81 147 GLU B O 1
ATOM 3858 N N . ARG B 1 148 ? 9.547 10.812 14.203 1 88.12 148 ARG B N 1
ATOM 3859 C CA . ARG B 1 148 ? 10.977 10.516 14.227 1 88.12 148 ARG B CA 1
ATOM 3860 C C . ARG B 1 148 ? 11.773 11.695 14.773 1 88.12 148 ARG B C 1
ATOM 3862 O O . ARG B 1 148 ? 12.719 11.516 15.547 1 88.12 148 ARG B O 1
ATOM 3869 N N . ALA B 1 149 ? 11.43 12.922 14.391 1 93.75 149 ALA B N 1
ATOM 3870 C CA . ALA B 1 149 ? 12.195 14.125 14.734 1 93.75 149 ALA B CA 1
ATOM 3871 C C . ALA B 1 149 ? 11.781 14.664 16.094 1 93.75 149 ALA B C 1
ATOM 3873 O O . ALA B 1 149 ? 12.508 15.453 16.703 1 93.75 149 ALA B O 1
ATOM 3874 N N . GLY B 1 150 ? 10.586 14.312 16.547 1 92.56 150 GLY B N 1
ATOM 3875 C CA . GLY B 1 150 ? 10.141 14.727 17.859 1 92.56 150 GLY B CA 1
ATOM 3876 C C . GLY B 1 150 ? 9.719 16.188 17.922 1 92.56 150 GLY B C 1
ATOM 3877 O O . GLY B 1 150 ? 9.875 16.844 18.953 1 92.56 150 GLY B O 1
ATOM 3878 N N . LEU B 1 151 ? 9.336 16.781 16.875 1 96.5 151 LEU B N 1
ATOM 3879 C CA . LEU B 1 151 ? 8.797 18.125 16.797 1 96.5 151 LEU B CA 1
ATOM 3880 C C . LEU B 1 151 ? 7.633 18.188 15.805 1 96.5 151 LEU B C 1
ATOM 3882 O O . LEU B 1 151 ? 7.5 17.312 14.938 1 96.5 151 LEU B O 1
ATOM 3886 N N . PRO B 1 152 ? 6.742 19.188 15.922 1 97 152 PRO B N 1
ATOM 3887 C CA . PRO B 1 152 ? 5.625 19.312 14.984 1 97 152 PRO B CA 1
ATOM 3888 C C . PRO B 1 152 ? 6.082 19.484 13.539 1 97 152 PRO B C 1
ATOM 3890 O O . PRO B 1 152 ? 6.957 20.312 13.273 1 97 152 PRO B O 1
ATOM 3893 N N . VAL B 1 153 ? 5.578 18.688 12.68 1 97.38 153 VAL B N 1
ATOM 3894 C CA . VAL B 1 153 ? 5.832 18.797 11.25 1 97.38 153 VAL B CA 1
ATOM 3895 C C . VAL B 1 153 ? 4.512 18.906 10.492 1 97.38 153 VAL B C 1
ATOM 3897 O O . VAL B 1 153 ? 3.639 18.047 10.633 1 97.38 153 VAL B O 1
ATOM 3900 N N . VAL B 1 154 ? 4.344 19.938 9.734 1 96.69 154 VAL B N 1
ATOM 3901 C CA . VAL B 1 154 ? 3.129 20.156 8.953 1 96.69 154 VAL B CA 1
ATOM 3902 C C . VAL B 1 154 ? 3.457 20.094 7.465 1 96.69 154 VAL B C 1
ATOM 3904 O O . VAL B 1 154 ? 4.449 20.672 7.016 1 96.69 154 VAL B O 1
ATOM 3907 N N . PRO B 1 155 ? 2.639 19.297 6.707 1 96.56 155 PRO B N 1
ATOM 3908 C CA . PRO B 1 155 ? 2.865 19.297 5.262 1 96.56 155 PRO B CA 1
ATOM 3909 C C . PRO B 1 155 ? 2.393 20.594 4.594 1 96.56 155 PRO B C 1
ATOM 3911 O O . PRO B 1 155 ? 1.446 21.219 5.066 1 96.56 155 PRO B O 1
ATOM 3914 N N . ALA B 1 156 ? 3.062 20.984 3.568 1 94.25 156 ALA B N 1
ATOM 3915 C CA . ALA B 1 156 ? 2.674 22.094 2.689 1 94.25 156 ALA B CA 1
ATOM 3916 C C . ALA B 1 156 ? 2.941 21.734 1.228 1 94.25 156 ALA B C 1
ATOM 3918 O O . ALA B 1 156 ? 3.857 20.969 0.922 1 94.25 156 ALA B O 1
ATOM 3919 N N . TYR B 1 157 ? 2.154 22.266 0.395 1 91.88 157 TYR B N 1
ATOM 3920 C CA . TYR B 1 157 ? 2.266 21.984 -1.032 1 91.88 157 TYR B CA 1
ATOM 3921 C C . TYR B 1 157 ? 2.562 23.266 -1.817 1 91.88 157 TYR B C 1
ATOM 3923 O O . TYR B 1 157 ? 1.848 24.25 -1.691 1 91.88 157 TYR B O 1
ATOM 3931 N N . ALA B 1 158 ? 3.559 23.172 -2.613 1 88 158 ALA B N 1
ATOM 3932 C CA . ALA B 1 158 ? 4.051 24.328 -3.354 1 88 158 ALA B CA 1
ATOM 3933 C C . ALA B 1 158 ? 3.092 24.703 -4.477 1 88 158 ALA B C 1
ATOM 3935 O O . ALA B 1 158 ? 2.98 25.875 -4.836 1 88 158 ALA B O 1
ATOM 3936 N N . ALA B 1 159 ? 2.455 23.688 -4.969 1 82.56 159 ALA B N 1
ATOM 3937 C CA . ALA B 1 159 ? 1.568 23.984 -6.09 1 82.56 159 ALA B CA 1
ATOM 3938 C C . ALA B 1 159 ? 0.394 23 -6.125 1 82.56 159 ALA B C 1
ATOM 3940 O O . ALA B 1 159 ? 0.536 21.844 -5.746 1 82.56 159 ALA B O 1
ATOM 3941 N N . LYS B 1 160 ? -0.732 23.469 -6.523 1 82.75 160 LYS B N 1
ATOM 3942 C CA . LYS B 1 160 ? -1.892 22.719 -6.992 1 82.75 160 LYS B CA 1
ATOM 3943 C C . LYS B 1 160 ? -2.557 21.969 -5.848 1 82.75 160 LYS B C 1
ATOM 3945 O O . LYS B 1 160 ? -3.369 21.062 -6.078 1 82.75 160 LYS B O 1
ATOM 3950 N N . ALA B 1 161 ? -2.141 22.219 -4.605 1 87.88 161 ALA B N 1
ATOM 3951 C CA . ALA B 1 161 ? -2.768 21.578 -3.455 1 87.88 161 ALA B CA 1
ATOM 3952 C C . ALA B 1 161 ? -2.648 22.453 -2.209 1 87.88 161 ALA B C 1
ATOM 3954 O O . ALA B 1 161 ? -1.959 23.469 -2.223 1 87.88 161 ALA B O 1
ATOM 3955 N N . ARG B 1 162 ? -3.408 22.188 -1.266 1 91.19 162 ARG B N 1
ATOM 3956 C CA . ARG B 1 162 ? -3.391 22.828 0.041 1 91.19 162 ARG B CA 1
ATOM 3957 C C . ARG B 1 162 ? -3.074 21.828 1.146 1 91.19 162 ARG B C 1
ATOM 3959 O O . ARG B 1 162 ? -3.312 20.625 0.988 1 91.19 162 ARG B O 1
ATOM 3966 N N . PRO B 1 163 ? -2.504 22.297 2.285 1 93.25 163 PRO B N 1
ATOM 3967 C CA . PRO B 1 163 ? -2.221 23.703 2.621 1 93.25 163 PRO B CA 1
ATOM 3968 C C . PRO B 1 163 ? -1.017 24.25 1.864 1 93.25 163 PRO B C 1
ATOM 3970 O O . PRO B 1 163 ? -0.064 23.516 1.588 1 93.25 163 PRO B O 1
ATOM 3973 N N . THR B 1 164 ? -1.09 25.516 1.591 1 90.25 164 THR B N 1
ATOM 3974 C CA . THR B 1 164 ? 0.068 26.234 1.083 1 90.25 164 THR B CA 1
ATOM 3975 C C . THR B 1 164 ? 1.104 26.438 2.184 1 90.25 164 THR B C 1
ATOM 3977 O O . THR B 1 164 ? 0.8 26.281 3.367 1 90.25 164 THR B O 1
ATOM 3980 N N . PRO B 1 165 ? 2.365 26.766 1.826 1 89 165 PRO B N 1
ATOM 3981 C CA . PRO B 1 165 ? 3.365 27.047 2.857 1 89 165 PRO B CA 1
ATOM 3982 C C . PRO B 1 165 ? 2.91 28.125 3.836 1 89 165 PRO B C 1
ATOM 3984 O O . PRO B 1 165 ? 3.18 28.031 5.035 1 89 165 PRO B O 1
ATOM 3987 N N . LYS B 1 166 ? 2.189 29.094 3.338 1 86.75 166 LYS B N 1
ATOM 3988 C CA . LYS B 1 166 ? 1.658 30.141 4.215 1 86.75 166 LYS B CA 1
ATOM 3989 C C . LYS B 1 166 ? 0.646 29.562 5.199 1 86.75 166 LYS B C 1
ATOM 3991 O O . LYS B 1 166 ? 0.696 29.859 6.395 1 86.75 166 LYS B O 1
ATOM 3996 N N . GLU B 1 167 ? -0.311 28.797 4.684 1 89.5 167 GLU B N 1
ATOM 3997 C CA . GLU B 1 167 ? -1.312 28.156 5.539 1 89.5 167 GLU B CA 1
ATOM 3998 C C . GLU B 1 167 ? -0.662 27.234 6.562 1 89.5 167 GLU B C 1
ATOM 4000 O O . GLU B 1 167 ? -1.099 27.172 7.715 1 89.5 167 GLU B O 1
ATOM 4005 N N . ALA B 1 168 ? 0.376 26.484 6.117 1 93.19 168 ALA B N 1
ATOM 4006 C CA . ALA B 1 168 ? 1.104 25.609 7.027 1 93.19 168 ALA B CA 1
ATOM 4007 C C . ALA B 1 168 ? 1.789 26.406 8.133 1 93.19 168 ALA B C 1
ATOM 4009 O O . ALA B 1 168 ? 1.812 25.969 9.289 1 93.19 168 ALA B O 1
ATOM 4010 N N . LEU B 1 169 ? 2.369 27.531 7.793 1 90.56 169 LEU B N 1
ATOM 4011 C CA . LEU B 1 169 ? 2.994 28.406 8.781 1 90.56 169 LEU B CA 1
ATOM 4012 C C . LEU B 1 169 ? 1.976 28.875 9.805 1 90.56 169 LEU B C 1
ATOM 4014 O O . LEU B 1 169 ? 2.27 28.906 11.008 1 90.56 169 LEU B O 1
ATOM 4018 N N . LEU B 1 170 ? 0.792 29.297 9.359 1 89.81 170 LEU B N 1
ATOM 4019 C CA . LEU B 1 170 ? -0.266 29.734 10.258 1 89.81 170 LEU B CA 1
ATOM 4020 C C . LEU B 1 170 ? -0.684 28.609 11.188 1 89.81 170 LEU B C 1
ATOM 4022 O O . LEU B 1 170 ? -0.923 28.828 12.383 1 89.81 170 LEU B O 1
ATOM 4026 N N . ARG B 1 171 ? -0.73 27.359 10.672 1 92 171 ARG B N 1
ATOM 4027 C CA . ARG B 1 171 ? -1.07 26.203 11.484 1 92 171 ARG B CA 1
ATOM 4028 C C . ARG B 1 171 ? -0.028 25.984 12.578 1 92 171 ARG B C 1
ATOM 4030 O O . ARG B 1 171 ? -0.372 25.641 13.711 1 92 171 ARG B O 1
ATOM 4037 N N . LEU B 1 172 ? 1.221 26.172 12.188 1 92.06 172 LEU B N 1
ATOM 4038 C CA . LEU B 1 172 ? 2.301 25.953 13.148 1 92.06 172 LEU B CA 1
ATOM 4039 C C . LEU B 1 172 ? 2.369 27.094 14.164 1 92.06 172 LEU B C 1
ATOM 4041 O O . LEU B 1 172 ? 2.77 26.875 15.305 1 92.06 172 LEU B O 1
ATOM 4045 N N . ALA B 1 173 ? 2.012 28.297 13.711 1 88.62 173 ALA B N 1
ATOM 4046 C CA . ALA B 1 173 ? 2.115 29.5 14.547 1 88.62 173 ALA B CA 1
ATOM 4047 C C . ALA B 1 173 ? 1.304 29.328 15.836 1 88.62 173 ALA B C 1
ATOM 4049 O O . ALA B 1 173 ? 1.689 29.844 16.891 1 88.62 173 ALA B O 1
ATOM 4050 N N . GLY B 1 174 ? 0.168 28.594 15.703 1 86.5 174 GLY B N 1
ATOM 4051 C CA . GLY B 1 174 ? -0.67 28.359 16.875 1 86.5 174 GLY B CA 1
ATOM 4052 C C . GLY B 1 174 ? 0.049 27.625 17.984 1 86.5 174 GLY B C 1
ATOM 4053 O O . GLY B 1 174 ? -0.34 27.734 19.156 1 86.5 174 GLY B O 1
ATOM 4054 N N . LEU B 1 175 ? 1.137 26.938 17.609 1 91.06 175 LEU B N 1
ATOM 4055 C CA . LEU B 1 175 ? 1.914 26.188 18.594 1 91.06 175 LEU B CA 1
ATOM 4056 C C . LEU B 1 175 ? 3.035 27.047 19.172 1 91.06 175 LEU B C 1
ATOM 4058 O O . LEU B 1 175 ? 3.73 26.641 20.094 1 91.06 175 LEU B O 1
ATOM 4062 N N . ARG B 1 176 ? 3.238 28.25 18.625 1 90.75 176 ARG B N 1
ATOM 4063 C CA . ARG B 1 176 ? 4.242 29.203 19.047 1 90.75 176 ARG B CA 1
ATOM 4064 C C . ARG B 1 176 ? 5.633 28.578 19.062 1 90.75 176 ARG B C 1
ATOM 4066 O O . ARG B 1 176 ? 6.332 28.641 20.078 1 90.75 176 ARG B O 1
ATOM 4073 N N . PRO B 1 177 ? 6.09 28.078 17.938 1 93.06 177 PRO B N 1
ATOM 4074 C CA . PRO B 1 177 ? 7.422 27.469 17.875 1 93.06 177 PRO B CA 1
ATOM 4075 C C . PRO B 1 177 ? 8.539 28.5 18.047 1 93.06 177 PRO B C 1
ATOM 4077 O O . PRO B 1 177 ? 8.383 29.656 17.656 1 93.06 177 PRO B O 1
ATOM 4080 N N . LYS B 1 178 ? 9.664 28.109 18.594 1 93.44 178 LYS B N 1
ATOM 4081 C CA . LYS B 1 178 ? 10.836 28.969 18.719 1 93.44 178 LYS B CA 1
ATOM 4082 C C . LYS B 1 178 ? 11.445 29.266 17.359 1 93.44 178 LYS B C 1
ATOM 4084 O O . LYS B 1 178 ? 11.812 30.406 17.062 1 93.44 178 LYS B O 1
ATOM 4089 N N . ARG B 1 179 ? 11.625 28.297 16.594 1 93.69 179 ARG B N 1
ATOM 4090 C CA . ARG B 1 179 ? 12.102 28.375 15.211 1 93.69 179 ARG B CA 1
ATOM 4091 C C . ARG B 1 179 ? 11.25 27.5 14.297 1 93.69 179 ARG B C 1
ATOM 4093 O O . ARG B 1 179 ? 10.625 26.547 14.742 1 93.69 179 ARG B O 1
ATOM 4100 N N . VAL B 1 180 ? 11.141 27.906 13.039 1 93.69 180 VAL B N 1
ATOM 4101 C CA . VAL B 1 180 ? 10.461 27.109 12.031 1 93.69 180 VAL B CA 1
ATOM 4102 C C . VAL B 1 180 ? 11.445 26.703 10.938 1 93.69 180 VAL B C 1
ATOM 4104 O O . VAL B 1 180 ? 12.164 27.547 10.398 1 93.69 180 VAL B O 1
ATOM 4107 N N . PHE B 1 181 ? 11.547 25.453 10.672 1 94.38 181 PHE B N 1
ATOM 4108 C CA . PHE B 1 181 ? 12.398 24.922 9.617 1 94.38 181 PHE B CA 1
ATOM 4109 C C . PHE B 1 181 ? 11.578 24.578 8.375 1 94.38 181 PHE B C 1
ATOM 4111 O O . PHE B 1 181 ? 10.531 23.938 8.477 1 94.38 181 PHE B O 1
ATOM 4118 N N . LEU B 1 182 ? 11.984 25.031 7.242 1 92.81 182 LEU B N 1
ATOM 4119 C CA . LEU B 1 182 ? 11.406 24.609 5.977 1 92.81 182 LEU B CA 1
ATOM 4120 C C . LEU B 1 182 ? 12.203 23.453 5.371 1 92.81 182 LEU B C 1
ATOM 4122 O O . LEU B 1 182 ? 13.414 23.562 5.188 1 92.81 182 LEU B O 1
ATOM 4126 N N . LEU B 1 183 ? 11.562 22.375 5.16 1 94.94 183 LEU B N 1
ATOM 4127 C CA . LEU B 1 183 ? 12.156 21.172 4.598 1 94.94 183 LEU B CA 1
ATOM 4128 C C . LEU B 1 183 ? 11.695 20.953 3.164 1 94.94 183 LEU B C 1
ATOM 4130 O O . LEU B 1 183 ? 10.68 20.297 2.928 1 94.94 183 LEU B O 1
ATOM 4134 N N . PRO B 1 184 ? 12.453 21.469 2.174 1 92.94 184 PRO B N 1
ATOM 4135 C CA . PRO B 1 184 ? 12.047 21.266 0.781 1 92.94 184 PRO B CA 1
ATOM 4136 C C . PRO B 1 184 ? 12.219 19.812 0.321 1 92.94 184 PRO B C 1
ATOM 4138 O O . PRO B 1 184 ? 13.312 19.422 -0.105 1 92.94 184 PRO B O 1
ATOM 4141 N N . HIS B 1 185 ? 11.117 19.078 0.478 1 93.31 185 HIS B N 1
ATOM 4142 C CA . HIS B 1 185 ? 11.109 17.703 -0.026 1 93.31 185 HIS B CA 1
ATOM 4143 C C . HIS B 1 185 ? 10.945 17.672 -1.542 1 93.31 185 HIS B C 1
ATOM 4145 O O . HIS B 1 185 ? 9.953 17.156 -2.053 1 93.31 185 HIS B O 1
ATOM 4151 N N . LEU B 1 186 ? 11.883 18.266 -2.176 1 89.81 186 LEU B N 1
ATOM 4152 C CA . LEU B 1 186 ? 12.047 18.453 -3.611 1 89.81 186 LEU B CA 1
ATOM 4153 C C . LEU B 1 186 ? 13.461 18.094 -4.055 1 89.81 186 LEU B C 1
ATOM 4155 O O . LEU B 1 186 ? 14.391 18.109 -3.252 1 89.81 186 LEU B O 1
ATOM 4159 N N . PHE B 1 187 ? 13.547 17.734 -5.324 1 88 187 PHE B N 1
ATOM 4160 C CA . PHE B 1 187 ? 14.883 17.406 -5.805 1 88 187 PHE B CA 1
ATOM 4161 C C . PHE B 1 187 ? 15.75 18.656 -5.902 1 88 187 PHE B C 1
ATOM 4163 O O . PHE B 1 187 ? 16.953 18.609 -5.621 1 88 187 PHE B O 1
ATOM 4170 N N . PHE B 1 188 ? 15.164 19.734 -6.332 1 80.44 188 PHE B N 1
ATOM 4171 C CA . PHE B 1 188 ? 15.93 20.969 -6.551 1 80.44 188 PHE B CA 1
ATOM 4172 C C . PHE B 1 188 ? 15.219 22.156 -5.914 1 80.44 188 PHE B C 1
ATOM 4174 O O . PHE B 1 188 ? 14.031 22.094 -5.605 1 80.44 188 PHE B O 1
ATOM 4181 N N . ARG B 1 189 ? 16.094 23.109 -5.676 1 70.75 189 ARG B N 1
ATOM 4182 C CA . ARG B 1 189 ? 15.531 24.375 -5.188 1 70.75 189 ARG B CA 1
ATOM 4183 C C . ARG B 1 189 ? 14.594 24.984 -6.219 1 70.75 189 ARG B C 1
ATOM 4185 O O . ARG B 1 189 ? 14.859 24.938 -7.422 1 70.75 189 ARG B O 1
ATOM 4192 N N . GLY B 1 190 ? 13.305 25.203 -5.852 1 61.53 190 GLY B N 1
ATOM 4193 C CA . GLY B 1 190 ? 12.414 25.859 -6.793 1 61.53 190 GLY B CA 1
ATOM 4194 C C . GLY B 1 190 ? 11.883 27.188 -6.301 1 61.53 190 GLY B C 1
ATOM 4195 O O . GLY B 1 190 ? 12.289 27.672 -5.234 1 61.53 190 GLY B O 1
ATOM 4196 N N . VAL B 1 191 ? 11.234 27.844 -7.176 1 53.66 191 VAL B N 1
ATOM 4197 C CA . VAL B 1 191 ? 10.625 29.156 -7.004 1 53.66 191 VAL B CA 1
ATOM 4198 C C . VAL B 1 191 ? 9.805 29.188 -5.719 1 53.66 191 VAL B C 1
ATOM 4200 O O . VAL B 1 191 ? 9.695 30.219 -5.062 1 53.66 191 VAL B O 1
ATOM 4203 N N . VAL B 1 192 ? 9.406 28.094 -5.301 1 54.25 192 VAL B N 1
ATOM 4204 C CA . VAL B 1 192 ? 8.469 28.062 -4.18 1 54.25 192 VAL B CA 1
ATOM 4205 C C . VAL B 1 192 ? 9.18 28.469 -2.895 1 54.25 192 VAL B C 1
ATOM 4207 O O . VAL B 1 192 ? 8.648 29.25 -2.102 1 54.25 192 VAL B O 1
ATOM 4210 N N . GLU B 1 193 ? 10.375 27.906 -2.725 1 58.44 193 GLU B N 1
ATOM 4211 C CA . GLU B 1 193 ? 11.148 28.25 -1.532 1 58.44 193 GLU B CA 1
ATOM 4212 C C . GLU B 1 193 ? 11.383 29.766 -1.445 1 58.44 193 GLU B C 1
ATOM 4214 O O . GLU B 1 193 ? 11.258 30.344 -0.371 1 58.44 193 GLU B O 1
ATOM 4219 N N . GLU B 1 194 ? 11.656 30.25 -2.582 1 58.41 194 GLU B N 1
ATOM 4220 C CA . GLU B 1 194 ? 11.992 31.672 -2.605 1 58.41 194 GLU B CA 1
ATOM 4221 C C . GLU B 1 194 ? 10.789 32.531 -2.221 1 58.41 194 GLU B C 1
ATOM 4223 O O . GLU B 1 194 ? 10.93 33.5 -1.501 1 58.41 194 GLU B O 1
ATOM 4228 N N . ARG B 1 195 ? 9.68 32.125 -2.631 1 57.41 195 ARG B N 1
ATOM 4229 C CA . ARG B 1 195 ? 8.469 32.875 -2.359 1 57.41 195 ARG B CA 1
ATOM 4230 C C . ARG B 1 195 ? 8.07 32.781 -0.892 1 57.41 195 ARG B C 1
ATOM 4232 O O . ARG B 1 195 ? 7.574 33.75 -0.306 1 57.41 195 ARG B O 1
ATOM 4239 N N . LEU B 1 196 ? 8.336 31.703 -0.378 1 58.19 196 LEU B N 1
ATOM 4240 C CA . LEU B 1 196 ? 7.957 31.484 1.014 1 58.19 196 LEU B CA 1
ATOM 4241 C C . LEU B 1 196 ? 8.82 32.312 1.948 1 58.19 196 LEU B C 1
ATOM 4243 O O . LEU B 1 196 ? 8.312 32.906 2.92 1 58.19 196 LEU B O 1
ATOM 4247 N N . LEU B 1 197 ? 10.062 32.406 1.601 1 57.44 197 LEU B N 1
ATOM 4248 C CA . LEU B 1 197 ? 10.984 33.188 2.424 1 57.44 197 LEU B CA 1
ATOM 4249 C C . LEU B 1 197 ? 10.586 34.656 2.449 1 57.44 197 LEU B C 1
ATOM 4251 O O . LEU B 1 197 ? 10.727 35.344 3.477 1 57.44 197 LEU B O 1
ATOM 4255 N N . GLY B 1 198 ? 10.039 35.156 1.387 1 56.47 198 GLY B N 1
ATOM 4256 C CA . GLY B 1 198 ? 9.695 36.562 1.324 1 56.47 198 GLY B CA 1
ATOM 4257 C C . GLY B 1 198 ? 8.492 36.906 2.168 1 56.47 198 GLY B C 1
ATOM 4258 O O . GLY B 1 198 ? 8.383 38.031 2.664 1 56.47 198 GLY B O 1
ATOM 4259 N N . ARG B 1 199 ? 7.578 35.969 2.41 1 54.62 199 ARG B N 1
ATOM 4260 C CA . ARG B 1 199 ? 6.285 36.344 2.982 1 54.62 199 ARG B CA 1
ATOM 4261 C C . ARG B 1 199 ? 6.293 36.188 4.5 1 54.62 199 ARG B C 1
ATOM 4263 O O . ARG B 1 199 ? 5.453 36.75 5.195 1 54.62 199 ARG B O 1
ATOM 4270 N N . VAL B 1 200 ? 7.047 35.406 5.039 1 55.25 200 VAL B N 1
ATOM 4271 C CA . VAL B 1 200 ? 6.844 35.125 6.457 1 55.25 200 VAL B CA 1
ATOM 4272 C C . VAL B 1 200 ? 7.77 36 7.297 1 55.25 200 VAL B C 1
ATOM 4274 O O . VAL B 1 200 ? 8.875 35.562 7.652 1 55.25 200 VAL B O 1
ATOM 4277 N N . GLN B 1 201 ? 7.598 37.344 7.336 1 55.25 201 GLN B N 1
ATOM 4278 C CA . GLN B 1 201 ? 8.312 38.312 8.164 1 55.25 201 GLN B CA 1
ATOM 4279 C C . GLN B 1 201 ? 7.965 38.156 9.641 1 55.25 201 GLN B C 1
ATOM 4281 O O . GLN B 1 201 ? 6.797 37.938 9.992 1 55.25 201 GLN B O 1
ATOM 4286 N N . GLY B 1 202 ? 8.938 37.938 10.602 1 61.09 202 GLY B N 1
ATOM 4287 C CA . GLY B 1 202 ? 8.891 37.938 12.055 1 61.09 202 GLY B CA 1
ATOM 4288 C C . GLY B 1 202 ? 9.117 36.562 12.656 1 61.09 202 GLY B C 1
ATOM 4289 O O . GLY B 1 202 ? 9.305 36.438 13.875 1 61.09 202 GLY B O 1
ATOM 4290 N N . LEU B 1 203 ? 8.828 35.5 11.828 1 69.12 203 LEU B N 1
ATOM 4291 C CA . LEU B 1 203 ? 9.172 34.188 12.344 1 69.12 203 LEU B CA 1
ATOM 4292 C C . LEU B 1 203 ? 10.586 33.781 11.922 1 69.12 203 LEU B C 1
ATOM 4294 O O . LEU B 1 203 ? 11.047 34.188 10.852 1 69.12 203 LEU B O 1
ATOM 4298 N N . SER B 1 204 ? 11.406 33.344 12.906 1 81.31 204 SER B N 1
ATOM 4299 C CA . SER B 1 204 ? 12.719 32.781 12.578 1 81.31 204 SER B CA 1
ATOM 4300 C C . SER B 1 204 ? 12.586 31.562 11.695 1 81.31 204 SER B C 1
ATOM 4302 O O . SER B 1 204 ? 12.156 30.5 12.156 1 81.31 204 SER B O 1
ATOM 4304 N N . LEU B 1 205 ? 12.766 31.766 10.422 1 86.44 205 LEU B N 1
ATOM 4305 C CA . LEU B 1 205 ? 12.609 30.703 9.422 1 86.44 205 LEU B CA 1
ATOM 4306 C C . LEU B 1 205 ? 13.961 30.266 8.891 1 86.44 205 LEU B C 1
ATOM 4308 O O . LEU B 1 205 ? 14.812 31.094 8.562 1 86.44 205 LEU B O 1
ATOM 4312 N N . GLU B 1 206 ? 14.281 29.031 8.984 1 88.69 206 GLU B N 1
ATOM 4313 C CA . GLU B 1 206 ? 15.477 28.453 8.383 1 88.69 206 GLU B CA 1
ATOM 4314 C C . GLU B 1 206 ? 15.117 27.453 7.281 1 88.69 206 GLU B C 1
ATOM 4316 O O . GLU B 1 206 ? 14.305 26.562 7.496 1 88.69 206 GLU B O 1
ATOM 4321 N N . VAL B 1 207 ? 15.695 27.625 6.125 1 89.19 207 VAL B N 1
ATOM 4322 C CA . VAL B 1 207 ? 15.438 26.734 4.996 1 89.19 207 VAL B CA 1
ATOM 4323 C C . VAL B 1 207 ? 16.562 25.703 4.879 1 89.19 207 VAL B C 1
ATOM 4325 O O . VAL B 1 207 ? 17.734 26.078 4.809 1 89.19 207 VAL B O 1
ATOM 4328 N N . LEU B 1 208 ? 16.25 24.438 4.91 1 91.62 208 LEU B N 1
ATOM 4329 C CA . LEU B 1 208 ? 17.234 23.375 4.738 1 91.62 208 LEU B CA 1
ATOM 4330 C C . LEU B 1 208 ? 17.406 23.016 3.262 1 91.62 208 LEU B C 1
ATOM 4332 O O . LEU B 1 208 ? 16.531 23.328 2.445 1 91.62 208 LEU B O 1
ATOM 4336 N N . PRO B 1 209 ? 18.516 22.406 2.879 1 89.62 209 PRO B N 1
ATOM 4337 C CA . PRO B 1 209 ? 18.75 22.078 1.472 1 89.62 209 PRO B CA 1
ATOM 4338 C C . PRO B 1 209 ? 17.828 20.969 0.967 1 89.62 209 PRO B C 1
ATOM 4340 O O . PRO B 1 209 ? 17.484 20.047 1.723 1 89.62 209 PRO B O 1
ATOM 4343 N N . PRO B 1 210 ? 17.469 21.062 -0.311 1 91.06 210 PRO B N 1
ATOM 4344 C CA . PRO B 1 210 ? 16.625 20.016 -0.885 1 91.06 210 PRO B CA 1
ATOM 4345 C C . PRO B 1 210 ? 17.344 18.688 -1.011 1 91.06 210 PRO B C 1
ATOM 4347 O O . PRO B 1 210 ? 18.469 18.531 -0.521 1 91.06 210 PRO B O 1
ATOM 4350 N N . LEU B 1 211 ? 16.672 17.688 -1.58 1 91.31 211 LEU B N 1
ATOM 4351 C CA . LEU B 1 211 ? 17.094 16.297 -1.526 1 91.31 211 LEU B CA 1
ATOM 4352 C C . LEU B 1 211 ? 18.266 16.047 -2.475 1 91.31 211 LEU B C 1
ATOM 4354 O O . LEU B 1 211 ? 19.016 15.086 -2.309 1 91.31 211 LEU B O 1
ATOM 4358 N N . MET B 1 212 ? 18.438 16.906 -3.484 1 82 212 MET B N 1
ATOM 4359 C CA . MET B 1 212 ? 19.359 16.609 -4.578 1 82 212 MET B CA 1
ATOM 4360 C C . MET B 1 212 ? 20.734 16.219 -4.043 1 82 212 MET B C 1
ATOM 4362 O O . MET B 1 212 ? 21.25 16.859 -3.125 1 82 212 MET B O 1
ATOM 4366 N N . GLY B 1 213 ? 21.266 15.156 -4.547 1 76.38 213 GLY B N 1
ATOM 4367 C CA . GLY B 1 213 ? 22.656 14.75 -4.309 1 76.38 213 GLY B CA 1
ATOM 4368 C C . GLY B 1 213 ? 22.828 13.992 -3.006 1 76.38 213 GLY B C 1
ATOM 4369 O O . GLY B 1 213 ? 23.938 13.578 -2.672 1 76.38 213 GLY B O 1
ATOM 4370 N N . HIS B 1 214 ? 21.781 13.898 -2.197 1 86.31 214 HIS B N 1
ATOM 4371 C CA . HIS B 1 214 ? 21.969 13.227 -0.916 1 86.31 214 HIS B CA 1
ATOM 4372 C C . HIS B 1 214 ? 22.016 11.711 -1.091 1 86.31 214 HIS B C 1
ATOM 4374 O O . HIS B 1 214 ? 21.25 11.148 -1.871 1 86.31 214 HIS B O 1
ATOM 4380 N N . PRO B 1 215 ? 22.828 11.016 -0.335 1 90.56 215 PRO B N 1
ATOM 4381 C CA . PRO B 1 215 ? 22.984 9.57 -0.467 1 90.56 215 PRO B CA 1
ATOM 4382 C C . PRO B 1 215 ? 21.719 8.797 -0.102 1 90.56 215 PRO B C 1
ATOM 4384 O O . PRO B 1 215 ? 21.547 7.652 -0.534 1 90.56 215 PRO B O 1
ATOM 4387 N N . ALA B 1 216 ? 20.906 9.414 0.696 1 90.12 216 ALA B N 1
ATOM 4388 C CA . ALA B 1 216 ? 19.656 8.758 1.101 1 90.12 216 ALA B CA 1
ATOM 4389 C C . ALA B 1 216 ? 18.812 8.391 -0.114 1 90.12 216 ALA B C 1
ATOM 4391 O O . ALA B 1 216 ? 18.062 7.406 -0.087 1 90.12 216 ALA B O 1
ATOM 4392 N N . LEU B 1 217 ? 18.891 9.211 -1.143 1 92.62 217 LEU B N 1
ATOM 4393 C CA . LEU B 1 217 ? 18.141 8.914 -2.361 1 92.62 217 LEU B CA 1
ATOM 4394 C C . LEU B 1 217 ? 18.609 7.609 -2.988 1 92.62 217 LEU B C 1
ATOM 4396 O O . LEU B 1 217 ? 17.797 6.773 -3.379 1 92.62 217 LEU B O 1
ATOM 4400 N N . LEU B 1 218 ? 19.906 7.48 -3.064 1 92.62 218 LEU B N 1
ATOM 4401 C CA . LEU B 1 218 ? 20.469 6.258 -3.621 1 92.62 218 LEU B CA 1
ATOM 4402 C C . LEU B 1 218 ? 20.094 5.047 -2.773 1 92.62 218 LEU B C 1
ATOM 4404 O O . LEU B 1 218 ? 19.781 3.984 -3.309 1 92.62 218 LEU B O 1
ATOM 4408 N N . GLU B 1 219 ? 20.156 5.227 -1.508 1 86.25 219 GLU B N 1
ATOM 4409 C CA . GLU B 1 219 ? 19.781 4.164 -0.583 1 86.25 219 GLU B CA 1
ATOM 4410 C C . GLU B 1 219 ? 18.328 3.744 -0.787 1 86.25 219 GLU B C 1
ATOM 4412 O O . GLU B 1 219 ? 18.031 2.553 -0.873 1 86.25 219 GLU B O 1
ATOM 4417 N N . ALA B 1 220 ? 17.453 4.738 -0.838 1 89.5 220 ALA B N 1
ATOM 4418 C CA . ALA B 1 220 ? 16.031 4.469 -1.017 1 89.5 220 ALA B CA 1
ATOM 4419 C C . ALA B 1 220 ? 15.773 3.744 -2.336 1 89.5 220 ALA B C 1
ATOM 4421 O O . ALA B 1 220 ? 15.008 2.781 -2.381 1 89.5 220 ALA B O 1
ATOM 4422 N N . LEU B 1 221 ? 16.453 4.203 -3.361 1 92.19 221 LEU B N 1
ATOM 4423 C CA . LEU B 1 221 ? 16.281 3.59 -4.672 1 92.19 221 LEU B CA 1
ATOM 4424 C C . LEU B 1 221 ? 16.781 2.152 -4.672 1 92.19 221 LEU B C 1
ATOM 4426 O O . LEU B 1 221 ? 16.141 1.261 -5.227 1 92.19 221 LEU B O 1
ATOM 4430 N N . ALA B 1 222 ? 17.922 1.922 -4.09 1 88.19 222 ALA B N 1
ATOM 4431 C CA . ALA B 1 222 ? 18.484 0.575 -4.004 1 88.19 222 ALA B CA 1
ATOM 4432 C C . ALA B 1 222 ? 17.547 -0.355 -3.229 1 88.19 222 ALA B C 1
ATOM 4434 O O . ALA B 1 222 ? 17.359 -1.511 -3.613 1 88.19 222 ALA B O 1
ATOM 4435 N N . ASP B 1 223 ? 17 0.169 -2.176 1 82.31 223 ASP B N 1
ATOM 4436 C CA . ASP B 1 223 ? 16.078 -0.621 -1.379 1 82.31 223 ASP B CA 1
ATOM 4437 C C . ASP B 1 223 ? 14.828 -0.981 -2.189 1 82.31 223 ASP B C 1
ATOM 4439 O O . ASP B 1 223 ? 14.352 -2.119 -2.137 1 82.31 223 ASP B O 1
ATOM 4443 N N . ARG B 1 224 ? 14.32 0.031 -2.91 1 85.81 224 ARG B N 1
ATOM 4444 C CA . ARG B 1 224 ? 13.141 -0.214 -3.74 1 85.81 224 ARG B CA 1
ATOM 4445 C C . ARG B 1 224 ? 13.438 -1.263 -4.809 1 85.81 224 ARG B C 1
ATOM 4447 O O . ARG B 1 224 ? 12.57 -2.07 -5.148 1 85.81 224 ARG B O 1
ATOM 4454 N N . TYR B 1 225 ? 14.648 -1.264 -5.305 1 88 225 TYR B N 1
ATOM 4455 C CA . TYR B 1 225 ? 15.078 -2.275 -6.262 1 88 225 TYR B CA 1
ATOM 4456 C C . TYR B 1 225 ? 15.023 -3.668 -5.648 1 88 225 TYR B C 1
ATOM 4458 O O . TYR B 1 225 ? 14.445 -4.59 -6.227 1 88 225 TYR B O 1
ATOM 4466 N N . ARG B 1 226 ? 15.586 -3.738 -4.496 1 75.06 226 ARG B N 1
ATOM 4467 C CA . ARG B 1 226 ? 15.641 -5.027 -3.812 1 75.06 226 ARG B CA 1
ATOM 4468 C C . ARG B 1 226 ? 14.234 -5.508 -3.455 1 75.06 226 ARG B C 1
ATOM 4470 O O . ARG B 1 226 ? 13.93 -6.695 -3.584 1 75.06 226 ARG B O 1
ATOM 4477 N N . GLU B 1 227 ? 13.438 -4.496 -3.035 1 71.62 227 GLU B N 1
ATOM 4478 C CA . GLU B 1 227 ? 12.055 -4.828 -2.709 1 71.62 227 GLU B CA 1
ATOM 4479 C C . GLU B 1 227 ? 11.32 -5.395 -3.924 1 71.62 227 GLU B C 1
ATOM 4481 O O . GLU B 1 227 ? 10.547 -6.348 -3.799 1 71.62 227 GLU B O 1
ATOM 4486 N N . ALA B 1 228 ? 11.547 -4.723 -5.039 1 73.88 228 ALA B N 1
ATOM 4487 C CA . ALA B 1 228 ? 10.891 -5.16 -6.27 1 73.88 228 ALA B CA 1
ATOM 4488 C C . ALA B 1 228 ? 11.305 -6.582 -6.637 1 73.88 228 ALA B C 1
ATOM 4490 O O . ALA B 1 228 ? 10.484 -7.379 -7.09 1 73.88 228 ALA B O 1
ATOM 4491 N N . LEU B 1 229 ? 12.562 -6.855 -6.422 1 68.69 229 LEU B N 1
ATOM 4492 C CA . LEU B 1 229 ? 13.086 -8.172 -6.758 1 68.69 229 LEU B CA 1
ATOM 4493 C C . LEU B 1 229 ? 12.547 -9.234 -5.805 1 68.69 229 LEU B C 1
ATOM 4495 O O . LEU B 1 229 ? 12.336 -10.383 -6.199 1 68.69 229 LEU B O 1
ATOM 4499 N N . GLU B 1 230 ? 12.359 -8.781 -4.508 1 55.16 230 GLU B N 1
ATOM 4500 C CA . GLU B 1 230 ? 11.953 -9.727 -3.473 1 55.16 230 GLU B CA 1
ATOM 4501 C C . GLU B 1 230 ? 10.445 -9.961 -3.502 1 55.16 230 GLU B C 1
ATOM 4503 O O . GLU B 1 230 ? 9.938 -10.852 -2.816 1 55.16 230 GLU B O 1
ATOM 4508 N N . GLY B 1 231 ? 9.781 -9.422 -4.367 1 49.56 231 GLY B N 1
ATOM 4509 C CA . GLY B 1 231 ? 8.344 -9.633 -4.461 1 49.56 231 GLY B CA 1
ATOM 4510 C C . GLY B 1 231 ? 7.562 -8.828 -3.436 1 49.56 231 GLY B C 1
ATOM 4511 O O . GLY B 1 231 ? 6.363 -9.055 -3.254 1 49.56 231 GLY B O 1
ATOM 4512 N N . GLY B 1 232 ? 8.195 -8.469 -2.297 1 38.72 232 GLY B N 1
ATOM 4513 C CA . GLY B 1 232 ? 7.559 -7.887 -1.13 1 38.72 232 GLY B CA 1
ATOM 4514 C C . GLY B 1 232 ? 6.789 -6.617 -1.444 1 38.72 232 GLY B C 1
ATOM 4515 O O . GLY B 1 232 ? 7.355 -5.664 -1.989 1 38.72 232 GLY B O 1
ATOM 4516 N N . HIS B 1 233 ? 5.707 -6.801 -2.08 1 34.5 233 HIS B N 1
ATOM 4517 C CA . HIS B 1 233 ? 4.965 -5.547 -2.162 1 34.5 233 HIS B CA 1
ATOM 4518 C C . HIS B 1 233 ? 4.562 -5.055 -0.777 1 34.5 233 HIS B C 1
ATOM 4520 O O . HIS B 1 233 ? 3.475 -5.371 -0.291 1 34.5 233 HIS B O 1
ATOM 4526 N N . ALA B 1 234 ? 5.422 -5.055 0.287 1 32.94 234 ALA B N 1
ATOM 4527 C CA . ALA B 1 234 ? 4.77 -4.516 1.479 1 32.94 234 ALA B CA 1
ATOM 4528 C C . ALA B 1 234 ? 4.16 -3.145 1.197 1 32.94 234 ALA B C 1
ATOM 4530 O O . ALA B 1 234 ? 4.863 -2.211 0.806 1 32.94 234 ALA B O 1
ATOM 4531 N N . PRO B 1 235 ? 3.125 -3.016 0.741 1 31.48 235 PRO B N 1
ATOM 4532 C CA . PRO B 1 235 ? 2.771 -1.671 0.281 1 31.48 235 PRO B CA 1
ATOM 4533 C C . PRO B 1 235 ? 3.186 -0.582 1.269 1 31.48 235 PRO B C 1
ATOM 4535 O O . PRO B 1 235 ? 3.527 0.53 0.859 1 31.48 235 PRO B O 1
ATOM 4538 N N . CYS B 1 236 ? 2.973 -0.745 2.533 1 31.84 236 CYS B N 1
ATOM 4539 C CA . CYS B 1 236 ? 2.902 0.485 3.316 1 31.84 236 CYS B CA 1
ATOM 4540 C C . CYS B 1 236 ? 4.297 0.963 3.705 1 31.84 236 CYS B C 1
ATOM 4542 O O . CYS B 1 236 ? 5.066 0.217 4.312 1 31.84 236 CYS B O 1
ATOM 4544 N N . ASP B 1 237 ? 5.164 1.735 3.061 1 29.33 237 ASP B N 1
ATOM 4545 C CA . ASP B 1 237 ? 6.41 2.271 3.6 1 29.33 237 ASP B CA 1
ATOM 4546 C C . ASP B 1 237 ? 6.363 2.344 5.125 1 29.33 237 ASP B C 1
ATOM 4548 O O . ASP B 1 237 ? 7.383 2.154 5.789 1 29.33 237 ASP B O 1
ATOM 4552 N N . THR B 1 238 ? 5.602 3.223 5.82 1 26.88 238 THR B N 1
ATOM 4553 C CA . THR B 1 238 ? 5.688 3.432 7.262 1 26.88 238 THR B CA 1
ATOM 4554 C C . THR B 1 238 ? 5.324 2.156 8.016 1 26.88 238 THR B C 1
ATOM 4556 O O . THR B 1 238 ? 5.223 2.164 9.242 1 26.88 238 THR B O 1
ATOM 4559 N N . CYS B 1 239 ? 4.773 1.262 7.562 1 28.16 239 CYS B N 1
ATOM 4560 C CA . CYS B 1 239 ? 4.531 0.051 8.336 1 28.16 239 CYS B CA 1
ATOM 4561 C C . CYS B 1 239 ? 5.805 -0.771 8.477 1 28.16 239 CYS B C 1
ATOM 4563 O O . CYS B 1 239 ? 6.543 -0.955 7.512 1 28.16 239 CYS B O 1
ATOM 4565 N N . ARG B 1 240 ? 6.559 -0.982 9.672 1 25.88 240 ARG B N 1
ATOM 4566 C CA . ARG B 1 240 ? 7.691 -1.817 10.055 1 25.88 240 ARG B CA 1
ATOM 4567 C C . ARG B 1 240 ? 7.656 -3.154 9.32 1 25.88 240 ARG B C 1
ATOM 4569 O O . ARG B 1 240 ? 8.539 -3.996 9.516 1 25.88 240 ARG B O 1
ATOM 4576 N N . PHE B 1 241 ? 6.637 -3.676 8.805 1 24.95 241 PHE B N 1
ATOM 4577 C CA . PHE B 1 241 ? 6.945 -5.062 8.484 1 24.95 241 PHE B CA 1
ATOM 4578 C C . PHE B 1 241 ? 7.82 -5.145 7.238 1 24.95 241 PHE B C 1
ATOM 4580 O O . PHE B 1 241 ? 7.762 -6.125 6.492 1 24.95 241 PHE B O 1
ATOM 4587 N N . ARG B 1 242 ? 8.562 -4.125 7.012 1 25.89 242 ARG B N 1
ATOM 4588 C CA . ARG B 1 242 ? 9.398 -4.215 5.824 1 25.89 242 ARG B CA 1
ATOM 4589 C C . ARG B 1 242 ? 10.547 -5.199 6.039 1 25.89 242 ARG B C 1
ATOM 4591 O O . ARG B 1 242 ? 11.492 -5.238 5.246 1 25.89 242 ARG B O 1
ATOM 4598 N N . PHE B 1 243 ? 10.898 -5.707 7.348 1 24.56 243 PHE B N 1
ATOM 4599 C CA . PHE B 1 243 ? 12.258 -6.219 7.449 1 24.56 243 PHE B CA 1
ATOM 4600 C C . PHE B 1 243 ? 12.633 -7.02 6.207 1 24.56 243 PHE B C 1
ATOM 4602 O O . PHE B 1 243 ? 11.758 -7.578 5.539 1 24.56 243 PHE B O 1
ATOM 4609 N N . PRO B 1 244 ? 13.773 -6.773 5.805 1 24.55 244 PRO B N 1
ATOM 4610 C CA . PRO B 1 244 ? 14.445 -7.66 4.855 1 24.55 244 PRO B CA 1
ATOM 4611 C C . PRO B 1 244 ? 14.219 -9.141 5.168 1 24.55 244 PRO B C 1
ATOM 4613 O O . PRO B 1 244 ? 14.328 -9.555 6.328 1 24.55 244 PRO B O 1
ATOM 4616 N N . ILE B 1 245 ? 13.398 -9.922 4.676 1 26.38 245 ILE B N 1
ATOM 4617 C CA . ILE B 1 245 ? 13.438 -11.344 4.984 1 26.38 245 ILE B CA 1
ATOM 4618 C C . ILE B 1 245 ? 14.852 -11.875 4.797 1 26.38 245 ILE B C 1
ATOM 4620 O O . ILE B 1 245 ? 15.156 -12.523 3.789 1 26.38 245 ILE B O 1
ATOM 4624 N N . GLY B 1 246 ? 15.883 -11.094 4.859 1 23.98 246 GLY B N 1
ATOM 4625 C CA . GLY B 1 246 ? 17.156 -11.789 4.727 1 23.98 246 GLY B CA 1
ATOM 4626 C C . GLY B 1 246 ? 17.328 -12.914 5.734 1 23.98 246 GLY B C 1
ATOM 4627 O O . GLY B 1 246 ? 16.391 -13.227 6.484 1 23.98 246 GLY B O 1
ATOM 4628 N N . ARG B 1 247 ? 18.547 -13.125 6.25 1 23.47 247 ARG B N 1
ATOM 4629 C CA . ARG B 1 247 ? 19.156 -14.258 6.934 1 23.47 247 ARG B CA 1
ATOM 4630 C C . ARG B 1 247 ? 18.438 -14.555 8.242 1 23.47 247 ARG B C 1
ATOM 4632 O O . ARG B 1 247 ? 18.344 -15.719 8.656 1 23.47 247 ARG B O 1
ATOM 4639 N N . PHE B 1 248 ? 18.688 -13.781 9.383 1 22.53 248 PHE B N 1
ATOM 4640 C CA . PHE B 1 248 ? 18.516 -14.18 10.773 1 22.53 248 PHE B CA 1
ATOM 4641 C C . PHE B 1 248 ? 17.047 -14.164 11.164 1 22.53 248 PHE B C 1
ATOM 4643 O O . PHE B 1 248 ? 16.625 -13.375 12.016 1 22.53 248 PHE B O 1
ATOM 4650 N N . ALA B 1 249 ? 16.078 -14.141 10.195 1 25.2 249 ALA B N 1
ATOM 4651 C CA . ALA B 1 249 ? 14.773 -14.664 10.578 1 25.2 249 ALA B CA 1
ATOM 4652 C C . ALA B 1 249 ? 14.914 -16 11.305 1 25.2 249 ALA B C 1
ATOM 4654 O O . ALA B 1 249 ? 15.805 -16.797 11 1 25.2 249 ALA B O 1
ATOM 4655 N N . PRO B 1 250 ? 14.695 -16.328 12.625 1 25.69 250 PRO B N 1
ATOM 4656 C CA . PRO B 1 250 ? 15.047 -17.734 12.797 1 25.69 250 PRO B CA 1
ATOM 4657 C C . PRO B 1 250 ? 14.969 -18.531 11.5 1 25.69 250 PRO B C 1
ATOM 4659 O O . PRO B 1 250 ? 14.32 -18.094 10.547 1 25.69 250 PRO B O 1
ATOM 4662 N N . ARG B 1 251 ? 15.336 -19.859 11.242 1 24.5 251 ARG B N 1
ATOM 4663 C CA . ARG B 1 251 ? 15.812 -20.438 9.984 1 24.5 251 ARG B CA 1
ATOM 4664 C C . ARG B 1 251 ? 15.039 -19.859 8.797 1 24.5 251 ARG B C 1
ATOM 4666 O O . ARG B 1 251 ? 13.898 -19.422 8.953 1 24.5 251 ARG B O 1
ATOM 4673 N N . ARG B 1 252 ? 15.711 -19.531 7.57 1 25.44 252 ARG B N 1
ATOM 4674 C CA . ARG B 1 252 ? 15.477 -19.281 6.152 1 25.44 252 ARG B CA 1
ATOM 4675 C C . ARG B 1 252 ? 14.148 -19.875 5.699 1 25.44 252 ARG B C 1
ATOM 4677 O O . ARG B 1 252 ? 13.492 -19.344 4.797 1 25.44 252 ARG B O 1
ATOM 4684 N N . GLU B 1 253 ? 13.773 -21.031 6.094 1 25.47 253 GLU B N 1
ATOM 4685 C CA . GLU B 1 253 ? 12.672 -21.984 5.914 1 25.47 253 GLU B CA 1
ATOM 4686 C C . GLU B 1 253 ? 11.344 -21.359 6.332 1 25.47 253 GLU B C 1
ATOM 4688 O O . GLU B 1 253 ? 10.328 -21.531 5.652 1 25.47 253 GLU B O 1
ATOM 4693 N N . ALA B 1 254 ? 11.398 -20.656 7.484 1 25.36 254 ALA B N 1
ATOM 4694 C CA . ALA B 1 254 ? 10.148 -20.094 7.984 1 25.36 254 ALA B CA 1
ATOM 4695 C C . ALA B 1 254 ? 9.75 -18.859 7.184 1 25.36 254 ALA B C 1
ATOM 4697 O O . ALA B 1 254 ? 8.562 -18.625 6.941 1 25.36 254 ALA B O 1
ATOM 4698 N N . GLN B 1 255 ? 10.617 -18.094 6.766 1 28.59 255 GLN B N 1
ATOM 4699 C CA . GLN B 1 255 ? 10.281 -16.906 5.992 1 28.59 255 GLN B CA 1
ATOM 4700 C C . GLN B 1 255 ? 9.852 -17.281 4.574 1 28.59 255 GLN B C 1
ATOM 4702 O O . GLN B 1 255 ? 8.898 -16.719 4.039 1 28.59 255 GLN B O 1
ATOM 4707 N N . ILE B 1 256 ? 10.531 -18.141 3.809 1 27.94 256 ILE B N 1
ATOM 4708 C CA . ILE B 1 256 ? 10.125 -18.797 2.57 1 27.94 256 ILE B CA 1
ATOM 4709 C C . ILE B 1 256 ? 8.758 -19.469 2.76 1 27.94 256 ILE B C 1
ATOM 4711 O O . ILE B 1 256 ? 7.891 -19.375 1.891 1 27.94 256 ILE B O 1
ATOM 4715 N N . ALA B 1 257 ? 8.461 -20.109 3.906 1 28.34 257 ALA B N 1
ATOM 4716 C CA . ALA B 1 257 ? 7.16 -20.672 4.266 1 28.34 257 ALA B CA 1
ATOM 4717 C C . ALA B 1 257 ? 6.117 -19.578 4.434 1 28.34 257 ALA B C 1
ATOM 4719 O O . ALA B 1 257 ? 4.957 -19.75 4.055 1 28.34 257 ALA B O 1
ATOM 4720 N N . GLY B 1 258 ? 6.414 -18.453 4.996 1 30.39 258 GLY B N 1
ATOM 4721 C CA . GLY B 1 258 ? 5.438 -17.375 5.129 1 30.39 258 GLY B CA 1
ATOM 4722 C C . GLY B 1 258 ? 5.141 -16.672 3.822 1 30.39 258 GLY B C 1
ATOM 4723 O O . GLY B 1 258 ? 3.977 -16.438 3.49 1 30.39 258 GLY B O 1
ATOM 4724 N N . LEU B 1 259 ? 5.973 -16.25 2.98 1 32.22 259 LEU B N 1
ATOM 4725 C CA . LEU B 1 259 ? 5.746 -15.688 1.653 1 32.22 259 LEU B CA 1
ATOM 4726 C C . LEU B 1 259 ? 5.184 -16.75 0.708 1 32.22 259 LEU B C 1
ATOM 4728 O O . LEU B 1 259 ? 4.297 -16.453 -0.096 1 32.22 259 LEU B O 1
ATOM 4732 N N . ARG B 1 260 ? 5.641 -17.984 0.606 1 31.03 260 ARG B N 1
ATOM 4733 C CA . ARG B 1 260 ? 4.98 -19.141 -0.012 1 31.03 260 ARG B CA 1
ATOM 4734 C C . ARG B 1 260 ? 3.57 -19.312 0.542 1 31.03 260 ARG B C 1
ATOM 4736 O O . ARG B 1 260 ? 2.635 -19.609 -0.207 1 31.03 260 ARG B O 1
ATOM 4743 N N . ALA B 1 261 ? 3.357 -19.094 1.832 1 31.81 261 ALA B N 1
ATOM 4744 C CA . ALA B 1 261 ? 2.018 -19.109 2.412 1 31.81 261 ALA B CA 1
ATOM 4745 C C . ALA B 1 261 ? 1.22 -17.891 1.977 1 31.81 261 ALA B C 1
ATOM 4747 O O . ALA B 1 261 ? 0.029 -17.984 1.671 1 31.81 261 ALA B O 1
ATOM 4748 N N . LEU B 1 262 ? 1.665 -16.734 1.883 1 31.47 262 LEU B N 1
ATOM 4749 C CA . LEU B 1 262 ? 0.911 -15.578 1.407 1 31.47 262 LEU B CA 1
ATOM 4750 C C . LEU B 1 262 ? 0.695 -15.648 -0.101 1 31.47 262 LEU B C 1
ATOM 4752 O O . LEU B 1 262 ? -0.41 -15.398 -0.587 1 31.47 262 LEU B O 1
ATOM 4756 N N . ARG B 1 263 ? 1.567 -15.828 -0.993 1 29.92 263 ARG B N 1
ATOM 4757 C CA . ARG B 1 263 ? 1.333 -16.156 -2.395 1 29.92 263 ARG B CA 1
ATOM 4758 C C . ARG B 1 263 ? 0.399 -17.359 -2.525 1 29.92 263 ARG B C 1
ATOM 4760 O O . ARG B 1 263 ? -0.534 -17.344 -3.332 1 29.92 263 ARG B O 1
ATOM 4767 N N . HIS B 1 264 ? 0.523 -18.562 -1.834 1 30.42 264 HIS B N 1
ATOM 4768 C CA . HIS B 1 264 ? -0.457 -19.641 -1.796 1 30.42 264 HIS B CA 1
ATOM 4769 C C . HIS B 1 264 ? -1.806 -19.141 -1.289 1 30.42 264 HIS B C 1
ATOM 4771 O O . HIS B 1 264 ? -2.852 -19.516 -1.82 1 30.42 264 HIS B O 1
ATOM 4777 N N . ALA B 1 265 ? -1.917 -18.422 -0.252 1 29.88 265 ALA B N 1
ATOM 4778 C CA . ALA B 1 265 ? -3.225 -17.938 0.182 1 29.88 265 ALA B CA 1
ATOM 4779 C C . ALA B 1 265 ? -3.852 -17.031 -0.871 1 29.88 265 ALA B C 1
ATOM 4781 O O . ALA B 1 265 ? -5.062 -17.078 -1.1 1 29.88 265 ALA B O 1
ATOM 4782 N N . LEU B 1 266 ? -3.305 -16.078 -1.382 1 30.39 266 LEU B N 1
ATOM 4783 C CA . LEU B 1 266 ? -3.922 -15.141 -2.305 1 30.39 266 LEU B CA 1
ATOM 4784 C C . LEU B 1 266 ? -4.133 -15.773 -3.674 1 30.39 266 LEU B C 1
ATOM 4786 O O . LEU B 1 266 ? -5.137 -15.5 -4.34 1 30.39 266 LEU B O 1
ATOM 4790 N N . PHE B 1 267 ? -3.352 -16.375 -4.301 1 30.23 267 PHE B N 1
ATOM 4791 C CA . PHE B 1 267 ? -3.549 -16.938 -5.633 1 30.23 267 PHE B CA 1
ATOM 4792 C C . PHE B 1 267 ? -3.898 -18.422 -5.551 1 30.23 267 PHE B C 1
ATOM 4794 O O . PHE B 1 267 ? -4.332 -19.016 -6.543 1 30.23 267 PHE B O 1
ATOM 4801 N N . ALA B 1 268 ? -3.504 -19.281 -4.789 1 26.39 268 ALA B N 1
ATOM 4802 C CA . ALA B 1 268 ? -3.938 -20.656 -4.527 1 26.39 268 ALA B CA 1
ATOM 4803 C C . ALA B 1 268 ? -4.238 -20.859 -3.045 1 26.39 268 ALA B C 1
ATOM 4805 O O . ALA B 1 268 ? -3.424 -21.422 -2.311 1 26.39 268 ALA B O 1
ATOM 4806 N N . PRO B 1 269 ? -5.246 -20.125 -2.428 1 28.66 269 PRO B N 1
ATOM 4807 C CA . PRO B 1 269 ? -5.633 -20.328 -1.029 1 28.66 269 PRO B CA 1
ATOM 4808 C C . PRO B 1 269 ? -5.535 -21.781 -0.593 1 28.66 269 PRO B C 1
ATOM 4810 O O . PRO B 1 269 ? -5.723 -22.094 0.586 1 28.66 269 PRO B O 1
ATOM 4813 N N . GLY B 1 270 ? -6.242 -22.734 -1.263 1 26.72 270 GLY B N 1
ATOM 4814 C CA . GLY B 1 270 ? -6.316 -24.109 -0.807 1 26.72 270 GLY B CA 1
ATOM 4815 C C . GLY B 1 270 ? -4.98 -24.656 -0.333 1 26.72 270 GLY B C 1
ATOM 4816 O O . GLY B 1 270 ? -4.91 -25.766 0.21 1 26.72 270 GLY B O 1
ATOM 4817 N N . ARG B 1 271 ? -4.055 -24.609 -1.022 1 27.34 271 ARG B N 1
ATOM 4818 C CA . ARG B 1 271 ? -3.211 -25.781 -0.766 1 27.34 271 ARG B CA 1
ATOM 4819 C C . ARG B 1 271 ? -2.512 -25.656 0.585 1 27.34 271 ARG B C 1
ATOM 4821 O O . ARG B 1 271 ? -2.389 -24.562 1.132 1 27.34 271 ARG B O 1
ATOM 4828 N N . HIS B 1 272 ? -2.352 -26.734 1.424 1 26.08 272 HIS B N 1
ATOM 4829 C CA . HIS B 1 272 ? -1.481 -27.203 2.494 1 26.08 272 HIS B CA 1
ATOM 4830 C C . HIS B 1 272 ? -0.16 -26.438 2.508 1 26.08 272 HIS B C 1
ATOM 4832 O O . HIS B 1 272 ? 0.299 -25.969 1.467 1 26.08 272 HIS B O 1
ATOM 4838 N N . PRO B 1 273 ? 0.17 -25.719 3.658 1 29.75 273 PRO B N 1
ATOM 4839 C CA . PRO B 1 273 ? 1.604 -25.438 3.729 1 29.75 273 PRO B CA 1
ATOM 4840 C C . PRO B 1 273 ? 2.439 -26.391 2.883 1 29.75 273 PRO B C 1
ATOM 4842 O O . PRO B 1 273 ? 2.582 -27.562 3.232 1 29.75 273 PRO B O 1
ATOM 4845 N N . HIS B 1 274 ? 2.111 -26.891 1.688 1 30 274 HIS B N 1
ATOM 4846 C CA . HIS B 1 274 ? 3.107 -27.828 1.192 1 30 274 HIS B CA 1
ATOM 4847 C C . HIS B 1 274 ? 4.52 -27.266 1.336 1 30 274 HIS B C 1
ATOM 4849 O O . HIS B 1 274 ? 4.715 -26.047 1.264 1 30 274 HIS B O 1
ATOM 4855 N N . GLY B 1 275 ? 5.375 -27.547 2.32 1 36.06 275 GLY B N 1
ATOM 4856 C CA . GLY B 1 275 ? 6.789 -27.344 2.055 1 36.06 275 GLY B CA 1
ATOM 4857 C C . GLY B 1 275 ? 7.082 -27 0.606 1 36.06 275 GLY B C 1
ATOM 4858 O O . GLY B 1 275 ? 6.203 -27.109 -0.253 1 36.06 275 GLY B O 1
ATOM 4859 N N . PRO B 1 276 ? 7.91 -25.969 0.204 1 44.31 276 PRO B N 1
ATOM 4860 C CA . PRO B 1 276 ? 8.211 -25.578 -1.177 1 44.31 276 PRO B CA 1
ATOM 4861 C C . PRO B 1 276 ? 7.953 -26.703 -2.176 1 44.31 276 PRO B C 1
ATOM 4863 O O . PRO B 1 276 ? 8.75 -27.641 -2.264 1 44.31 276 PRO B O 1
ATOM 4866 N N . PHE B 1 277 ? 6.59 -27 -2.422 1 53.16 277 PHE B N 1
ATOM 4867 C CA . PHE B 1 277 ? 6.398 -28.047 -3.422 1 53.16 277 PHE B CA 1
ATOM 4868 C C . PHE B 1 277 ? 6.801 -27.547 -4.805 1 53.16 277 PHE B C 1
ATOM 4870 O O . PHE B 1 277 ? 6.434 -26.453 -5.211 1 53.16 277 PHE B O 1
ATOM 4877 N N . THR B 1 278 ? 7.602 -27.922 -5.258 1 71.44 278 THR B N 1
ATOM 4878 C CA . THR B 1 278 ? 8.031 -27.703 -6.633 1 71.44 278 THR B CA 1
ATOM 4879 C C . THR B 1 278 ? 7.695 -28.906 -7.504 1 71.44 278 THR B C 1
ATOM 4881 O O . THR B 1 278 ? 8.008 -30.047 -7.145 1 71.44 278 THR B O 1
ATOM 4884 N N . HIS B 1 279 ? 6.812 -28.656 -8.516 1 79.38 279 HIS B N 1
ATOM 4885 C CA . HIS B 1 279 ? 6.586 -29.688 -9.516 1 79.38 279 HIS B CA 1
ATOM 4886 C C . HIS B 1 279 ? 7.539 -29.531 -10.703 1 79.38 279 HIS B C 1
ATOM 4888 O O . HIS B 1 279 ? 7.488 -28.516 -11.406 1 79.38 279 HIS B O 1
ATOM 4894 N N . LEU B 1 280 ? 8.312 -30.469 -10.828 1 89.44 280 LEU B N 1
ATOM 4895 C CA . LEU B 1 280 ? 9.266 -30.484 -11.938 1 89.44 280 LEU B CA 1
ATOM 4896 C C . LEU B 1 280 ? 8.75 -31.359 -13.07 1 89.44 280 LEU B C 1
ATOM 4898 O O . LEU B 1 280 ? 8.461 -32.531 -12.875 1 89.44 280 LEU B O 1
ATOM 4902 N N . LEU B 1 281 ? 8.547 -30.703 -14.273 1 89.81 281 LEU B N 1
ATOM 4903 C CA . LEU B 1 281 ? 8.195 -31.422 -15.484 1 89.81 281 LEU B CA 1
ATOM 4904 C C . LEU B 1 281 ? 9.414 -31.609 -16.375 1 89.81 281 LEU B C 1
ATOM 4906 O O . LEU B 1 281 ? 9.984 -30.625 -16.875 1 89.81 281 LEU B O 1
ATOM 4910 N N . LEU B 1 282 ? 9.789 -32.906 -16.531 1 93.62 282 LEU B N 1
ATOM 4911 C CA . LEU B 1 282 ? 10.922 -33.188 -17.406 1 93.62 282 LEU B CA 1
ATOM 4912 C C . LEU B 1 282 ? 10.453 -33.719 -18.766 1 93.62 282 LEU B C 1
ATOM 4914 O O . LEU B 1 282 ? 9.789 -34.75 -18.828 1 93.62 282 LEU B O 1
ATOM 4918 N N . CYS B 1 283 ? 10.82 -33 -19.812 1 91.69 283 CYS B N 1
ATOM 4919 C CA . CYS B 1 283 ? 10.492 -33.438 -21.156 1 91.69 283 CYS B CA 1
ATOM 4920 C C . CYS B 1 283 ? 11.266 -34.688 -21.547 1 91.69 283 CYS B C 1
ATOM 4922 O O . CYS B 1 283 ? 12.492 -34.719 -21.453 1 91.69 283 CYS B O 1
ATOM 4924 N N . THR B 1 284 ? 10.492 -35.75 -21.875 1 91.38 284 THR B N 1
ATOM 4925 C CA . THR B 1 284 ? 11.109 -36.969 -22.359 1 91.38 284 THR B CA 1
ATOM 4926 C C . THR B 1 284 ? 10.711 -37.25 -23.812 1 91.38 284 THR B C 1
ATOM 4928 O O . THR B 1 284 ? 10.523 -38.406 -24.203 1 91.38 284 THR B O 1
ATOM 4931 N N . GLY B 1 285 ? 10.422 -36.188 -24.562 1 88.06 285 GLY B N 1
ATOM 4932 C CA . GLY B 1 285 ? 10.242 -36.312 -26 1 88.06 285 GLY B CA 1
ATOM 4933 C C . GLY B 1 285 ? 11.484 -36.781 -26.719 1 88.06 285 GLY B C 1
ATOM 4934 O O . GLY B 1 285 ? 12.547 -36.906 -26.109 1 88.06 285 GLY B O 1
ATOM 4935 N N . GLU B 1 286 ? 11.328 -37.062 -28.031 1 90.25 286 GLU B N 1
ATOM 4936 C CA . GLU B 1 286 ? 12.406 -37.688 -28.812 1 90.25 286 GLU B CA 1
ATOM 4937 C C . GLU B 1 286 ? 13.68 -36.875 -28.734 1 90.25 286 GLU B C 1
ATOM 4939 O O . GLU B 1 286 ? 14.742 -37.375 -28.391 1 90.25 286 GLU B O 1
ATOM 4944 N N . ALA B 1 287 ? 13.625 -35.531 -29 1 90.25 287 ALA B N 1
ATOM 4945 C CA . ALA B 1 287 ? 14.805 -34.688 -29 1 90.25 287 ALA B CA 1
ATOM 4946 C C . ALA B 1 287 ? 15.43 -34.594 -27.609 1 90.25 287 ALA B C 1
ATOM 4948 O O . ALA B 1 287 ? 16.656 -34.594 -27.469 1 90.25 287 ALA B O 1
ATOM 4949 N N . CYS B 1 288 ? 14.617 -34.531 -26.547 1 93.88 288 CYS B N 1
ATOM 4950 C CA . CYS B 1 288 ? 15.125 -34.438 -25.188 1 93.88 288 CYS B CA 1
ATOM 4951 C C . CYS B 1 288 ? 15.789 -35.719 -24.734 1 93.88 288 CYS B C 1
ATOM 4953 O O . CYS B 1 288 ? 16.797 -35.719 -24.031 1 93.88 288 CYS B O 1
ATOM 4955 N N . ARG B 1 289 ? 15.25 -36.906 -25.172 1 93.75 289 ARG B N 1
ATOM 4956 C CA . ARG B 1 289 ? 15.883 -38.188 -24.859 1 93.75 289 ARG B CA 1
ATOM 4957 C C . ARG B 1 289 ? 17.266 -38.281 -25.5 1 93.75 289 ARG B C 1
ATOM 4959 O O . ARG B 1 289 ? 18.203 -38.75 -24.859 1 93.75 289 ARG B O 1
ATOM 4966 N N . GLU B 1 290 ? 17.281 -37.812 -26.75 1 93 290 GLU B N 1
ATOM 4967 C CA . GLU B 1 290 ? 18.578 -37.812 -27.438 1 93 290 GLU B CA 1
ATOM 4968 C C . GLU B 1 290 ? 19.578 -36.906 -26.719 1 93 290 GLU B C 1
ATOM 4970 O O . GLU B 1 290 ? 20.781 -37.188 -26.734 1 93 290 GLU B O 1
ATOM 4975 N N . GLY B 1 291 ? 19.016 -35.906 -26.016 1 92.12 291 GLY B N 1
ATOM 4976 C CA . GLY B 1 291 ? 19.859 -34.938 -25.312 1 92.12 291 GLY B CA 1
ATOM 4977 C C . GLY B 1 291 ? 20.219 -35.406 -23.906 1 92.12 291 GLY B C 1
ATOM 4978 O O . GLY B 1 291 ? 20.922 -34.688 -23.188 1 92.12 291 GLY B O 1
ATOM 4979 N N . GLY B 1 292 ? 19.734 -36.625 -23.484 1 93.94 292 GLY B N 1
ATOM 4980 C CA . GLY B 1 292 ? 20.156 -37.156 -22.203 1 93.94 292 GLY B CA 1
ATOM 4981 C C . GLY B 1 292 ? 19.094 -37.062 -21.125 1 93.94 292 GLY B C 1
ATOM 4982 O O . GLY B 1 292 ? 19.391 -37.125 -19.938 1 93.94 292 GLY B O 1
ATOM 4983 N N . ALA B 1 293 ? 17.844 -36.906 -21.547 1 95.19 293 ALA B N 1
ATOM 4984 C CA . ALA B 1 293 ? 16.766 -36.688 -20.594 1 95.19 293 ALA B CA 1
ATOM 4985 C C . ALA B 1 293 ? 16.609 -3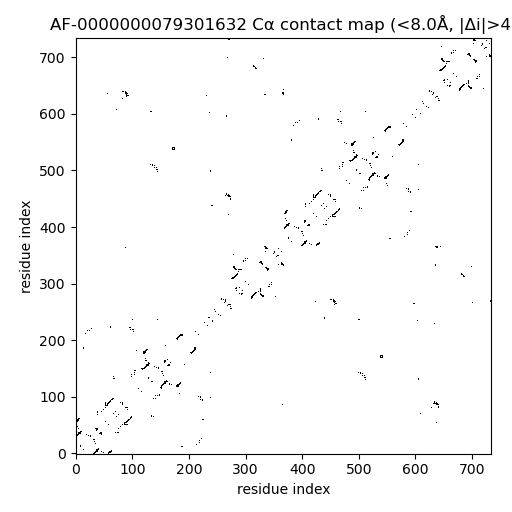7.844 -19.641 1 95.19 293 ALA B C 1
ATOM 4987 O O . ALA B 1 293 ? 16.312 -37.688 -18.453 1 95.19 293 ALA B O 1
ATOM 4988 N N . LEU B 1 294 ? 16.812 -39.094 -20.125 1 95.19 294 LEU B N 1
ATOM 4989 C CA . LEU B 1 294 ? 16.609 -40.281 -19.281 1 95.19 294 LEU B CA 1
ATOM 4990 C C . LEU B 1 294 ? 17.688 -40.375 -18.203 1 95.19 294 LEU B C 1
ATOM 4992 O O . LEU B 1 294 ? 17.391 -40.688 -17.047 1 95.19 294 LEU B O 1
ATOM 4996 N N . ALA B 1 295 ? 18.984 -40.062 -18.562 1 95.5 295 ALA B N 1
ATOM 4997 C CA . ALA B 1 295 ? 20.062 -40.031 -17.562 1 95.5 295 ALA B CA 1
ATOM 4998 C C . ALA B 1 295 ? 19.812 -38.938 -16.531 1 95.5 295 ALA B C 1
ATOM 5000 O O . ALA B 1 295 ? 20.031 -39.125 -15.344 1 95.5 295 ALA B O 1
ATOM 5001 N N . PHE B 1 296 ? 19.359 -37.781 -16.969 1 95.44 296 PHE B N 1
ATOM 5002 C CA . PHE B 1 296 ? 19.047 -36.688 -16.078 1 95.44 296 PHE B CA 1
ATOM 5003 C C . PHE B 1 296 ? 17.906 -37.062 -15.148 1 95.44 296 PHE B C 1
ATOM 5005 O O . PHE B 1 296 ? 17.938 -36.75 -13.961 1 95.44 296 PHE B O 1
ATOM 5012 N N . LEU B 1 297 ? 16.844 -37.781 -15.688 1 94.94 297 LEU B N 1
ATOM 5013 C CA . LEU B 1 297 ? 15.703 -38.219 -14.883 1 94.94 297 LEU B CA 1
ATOM 5014 C C . LEU B 1 297 ? 16.172 -39.062 -13.719 1 94.94 297 LEU B C 1
ATOM 5016 O O . LEU B 1 297 ? 15.75 -38.875 -12.578 1 94.94 297 LEU B O 1
ATOM 5020 N N . ARG B 1 298 ? 17.016 -40.031 -13.992 1 94.69 298 ARG B N 1
ATOM 5021 C CA . ARG B 1 298 ? 17.531 -40.938 -12.953 1 94.69 298 ARG B CA 1
ATOM 5022 C C . ARG B 1 298 ? 18.297 -40.156 -11.898 1 94.69 298 ARG B C 1
ATOM 5024 O O . ARG B 1 298 ? 18.141 -40.375 -10.695 1 94.69 298 ARG B O 1
ATOM 5031 N N . ALA B 1 299 ? 19.094 -39.156 -12.352 1 96 299 ALA B N 1
ATOM 5032 C CA . ALA B 1 299 ? 19.875 -38.344 -11.43 1 96 299 ALA B CA 1
ATOM 5033 C C . ALA B 1 299 ? 18.953 -37.5 -10.547 1 96 299 ALA B C 1
ATOM 5035 O O . ALA B 1 299 ? 19.219 -37.344 -9.352 1 96 299 ALA B O 1
ATOM 5036 N N . LEU B 1 300 ? 17.938 -36.906 -11.148 1 94.5 300 LEU B N 1
ATOM 5037 C CA . LEU B 1 300 ? 16.969 -36.094 -10.391 1 94.5 300 LEU B CA 1
ATOM 5038 C C . LEU B 1 300 ? 16.25 -36.969 -9.344 1 94.5 300 LEU B C 1
ATOM 5040 O O . LEU B 1 300 ? 16.094 -36.531 -8.195 1 94.5 300 LEU B O 1
ATOM 5044 N N . GLU B 1 301 ? 15.797 -38.156 -9.773 1 92.56 301 GLU B N 1
ATOM 5045 C CA . GLU B 1 301 ? 15.102 -39.062 -8.867 1 92.56 301 GLU B CA 1
ATOM 5046 C C . GLU B 1 301 ? 15.961 -39.406 -7.656 1 92.56 301 GLU B C 1
ATOM 5048 O O . GLU B 1 301 ? 15.469 -39.438 -6.527 1 92.56 301 GLU B O 1
ATOM 5053 N N . GLU B 1 302 ? 17.203 -39.656 -7.895 1 92.75 302 GLU B N 1
ATOM 5054 C CA . GLU B 1 302 ? 18.141 -40 -6.816 1 92.75 302 GLU B CA 1
ATOM 5055 C C . GLU B 1 302 ? 18.469 -38.781 -5.977 1 92.75 302 GLU B C 1
ATOM 5057 O O . GLU B 1 302 ? 18.453 -38.812 -4.746 1 92.75 302 GLU B O 1
ATOM 5062 N N . GLY B 1 303 ? 18.766 -37.656 -6.582 1 92 303 GLY B N 1
ATOM 5063 C CA . GLY B 1 303 ? 19.25 -36.438 -5.914 1 92 303 GLY B CA 1
ATOM 5064 C C . GLY B 1 303 ? 18.188 -35.719 -5.145 1 92 303 GLY B C 1
ATOM 5065 O O . GLY B 1 303 ? 18.484 -34.938 -4.23 1 92 303 GLY B O 1
ATOM 5066 N N . LEU B 1 304 ? 16.906 -35.969 -5.57 1 88.75 304 LEU B N 1
ATOM 5067 C CA . LEU B 1 304 ? 15.836 -35.188 -4.957 1 88.75 304 LEU B CA 1
ATOM 5068 C C . LEU B 1 304 ? 14.938 -36.094 -4.113 1 88.75 304 LEU B C 1
ATOM 5070 O O . LEU B 1 304 ? 13.867 -35.656 -3.674 1 88.75 304 LEU B O 1
ATOM 5074 N N . ARG B 1 305 ? 15.367 -37.281 -3.801 1 87.06 305 ARG B N 1
ATOM 5075 C CA . ARG B 1 305 ? 14.562 -38.281 -3.104 1 87.06 305 ARG B CA 1
ATOM 5076 C C . ARG B 1 305 ? 14.141 -37.781 -1.728 1 87.06 305 ARG B C 1
ATOM 5078 O O . ARG B 1 305 ? 13.016 -38.031 -1.285 1 87.06 305 ARG B O 1
ATOM 5085 N N . ASP B 1 306 ? 15.008 -37.031 -1.101 1 84.19 306 ASP B N 1
ATOM 5086 C CA . ASP B 1 306 ? 14.727 -36.594 0.266 1 84.19 306 ASP B CA 1
ATOM 5087 C C . ASP B 1 306 ? 13.859 -35.344 0.279 1 84.19 306 ASP B C 1
ATOM 5089 O O . ASP B 1 306 ? 13.43 -34.875 1.342 1 84.19 306 ASP B O 1
ATOM 5093 N N . LEU B 1 307 ? 13.633 -34.875 -0.869 1 79.06 307 LEU B N 1
ATOM 5094 C CA . LEU B 1 307 ? 12.805 -33.656 -0.919 1 79.06 307 LEU B CA 1
ATOM 5095 C C . LEU B 1 307 ? 11.344 -34 -1.168 1 79.06 307 LEU B C 1
ATOM 5097 O O . LEU B 1 307 ? 10.477 -33.125 -1.164 1 79.06 307 LEU B O 1
ATOM 5101 N N . ALA B 1 308 ? 11.18 -35.312 -1.362 1 69.38 308 ALA B N 1
ATOM 5102 C CA . ALA B 1 308 ? 9.789 -35.75 -1.479 1 69.38 308 ALA B CA 1
ATOM 5103 C C . ALA B 1 308 ? 9.039 -35.562 -0.164 1 69.38 308 ALA B C 1
ATOM 5105 O O . ALA B 1 308 ? 9.586 -35.812 0.914 1 69.38 308 ALA B O 1
ATOM 5106 N N . PRO B 1 309 ? 7.848 -34.906 -0.172 1 62.28 309 PRO B N 1
ATOM 5107 C CA . PRO B 1 309 ? 6.742 -34.531 -1.064 1 62.28 309 PRO B CA 1
ATOM 5108 C C . PRO B 1 309 ? 6.762 -33.062 -1.469 1 62.28 309 PRO B C 1
ATOM 5110 O O . PRO B 1 309 ? 5.875 -32.625 -2.195 1 62.28 309 PRO B O 1
ATOM 5113 N N . LEU B 1 310 ? 7.836 -32.406 -1.041 1 70.19 310 LEU B N 1
ATOM 5114 C CA . LEU B 1 310 ? 7.898 -31 -1.346 1 70.19 310 LEU B CA 1
ATOM 5115 C C . LEU B 1 310 ? 8.195 -30.766 -2.824 1 70.19 310 LEU B C 1
ATOM 5117 O O . LEU B 1 310 ? 7.875 -29.703 -3.371 1 70.19 310 LEU B O 1
ATOM 5121 N N . VAL B 1 311 ? 8.883 -31.797 -3.369 1 80.75 311 VAL B N 1
ATOM 5122 C CA . VAL B 1 311 ? 9.188 -31.719 -4.793 1 80.75 311 VAL B CA 1
ATOM 5123 C C . VAL B 1 311 ? 8.617 -32.938 -5.512 1 80.75 311 VAL B C 1
ATOM 5125 O O . VAL B 1 311 ? 8.844 -34.094 -5.09 1 80.75 311 VAL B O 1
ATOM 5128 N N . GLN B 1 312 ? 7.84 -32.719 -6.492 1 81.81 312 GLN B N 1
ATOM 5129 C CA . GLN B 1 312 ? 7.332 -33.781 -7.359 1 81.81 312 GLN B CA 1
ATOM 5130 C C . GLN B 1 312 ? 7.961 -33.719 -8.75 1 81.81 312 GLN B C 1
ATOM 5132 O O . GLN B 1 312 ? 8.016 -32.656 -9.352 1 81.81 312 GLN B O 1
ATOM 5137 N N . LEU B 1 313 ? 8.508 -34.844 -9.164 1 88.69 313 LEU B N 1
ATOM 5138 C CA . LEU B 1 313 ? 9.109 -34.969 -10.492 1 88.69 313 LEU B CA 1
ATOM 5139 C C . LEU B 1 313 ? 8.227 -35.781 -11.414 1 88.69 313 LEU B C 1
ATOM 5141 O O . LEU B 1 313 ? 7.84 -36.906 -11.07 1 88.69 313 LEU B O 1
ATOM 5145 N N . THR B 1 314 ? 7.797 -35.188 -12.57 1 87.44 314 THR B N 1
ATOM 5146 C CA . THR B 1 314 ? 6.961 -35.875 -13.547 1 87.44 314 THR B CA 1
ATOM 5147 C C . THR B 1 314 ? 7.609 -35.844 -14.93 1 87.44 314 THR B C 1
ATOM 5149 O O . THR B 1 314 ? 7.766 -34.781 -15.523 1 87.44 314 THR B O 1
ATOM 5152 N N . PRO B 1 315 ? 8.031 -37.031 -15.461 1 90.56 315 PRO B N 1
ATOM 5153 C CA . PRO B 1 315 ? 8.422 -37.062 -16.875 1 90.56 315 PRO B CA 1
ATOM 5154 C C . PRO B 1 315 ? 7.238 -36.844 -17.812 1 90.56 315 PRO B C 1
ATOM 5156 O O . PRO B 1 315 ? 6.141 -37.344 -17.547 1 90.56 315 PRO B O 1
ATOM 5159 N N . THR B 1 316 ? 7.398 -35.969 -18.797 1 88.94 316 THR B N 1
ATOM 5160 C CA . THR B 1 316 ? 6.324 -35.656 -19.734 1 88.94 316 THR B CA 1
ATOM 5161 C C . THR B 1 316 ? 6.742 -35.969 -21.172 1 88.94 316 THR B C 1
ATOM 5163 O O . THR B 1 316 ? 7.934 -36.094 -21.453 1 88.94 316 THR B O 1
ATOM 5166 N N . PRO B 1 317 ? 5.703 -36.188 -21.984 1 84.5 317 PRO B N 1
ATOM 5167 C CA . PRO B 1 317 ? 6.062 -36.188 -23.406 1 84.5 317 PRO B CA 1
ATOM 5168 C C . PRO B 1 317 ? 6.559 -34.812 -23.859 1 84.5 317 PRO B C 1
ATOM 5170 O O . PRO B 1 317 ? 6.789 -33.906 -23.047 1 84.5 317 PRO B O 1
ATOM 5173 N N . CYS B 1 318 ? 6.68 -34.656 -25.172 1 84.19 318 CYS B N 1
ATOM 5174 C CA . CYS B 1 318 ? 7.281 -33.469 -25.75 1 84.19 318 CYS B CA 1
ATOM 5175 C C . CYS B 1 318 ? 6.594 -32.188 -25.234 1 84.19 318 CYS B C 1
ATOM 5177 O O . CYS B 1 318 ? 5.363 -32.125 -25.25 1 84.19 318 CYS B O 1
ATOM 5179 N N . LEU B 1 319 ? 7.277 -31.281 -24.688 1 84.88 319 LEU B N 1
ATOM 5180 C CA . LEU B 1 319 ? 6.758 -30.016 -24.172 1 84.88 319 LEU B CA 1
ATOM 5181 C C . LEU B 1 319 ? 6.906 -28.906 -25.203 1 84.88 319 LEU B C 1
ATOM 5183 O O . LEU B 1 319 ? 6.723 -27.734 -24.891 1 84.88 319 LEU B O 1
ATOM 5187 N N . GLY B 1 320 ? 7.219 -29.219 -26.406 1 75 320 GLY B N 1
ATOM 5188 C CA . GLY B 1 320 ? 7.211 -28.297 -27.531 1 75 320 GLY B CA 1
ATOM 5189 C C . GLY B 1 320 ? 8.359 -27.312 -27.516 1 75 320 GLY B C 1
ATOM 5190 O O . GLY B 1 320 ? 8.203 -26.156 -27.938 1 75 320 GLY B O 1
ATOM 5191 N N . ARG B 1 321 ? 9.391 -27.578 -26.906 1 76.88 321 ARG B N 1
ATOM 5192 C CA . ARG B 1 321 ? 10.555 -26.703 -26.875 1 76.88 321 ARG B CA 1
ATOM 5193 C C . ARG B 1 321 ? 11.805 -27.438 -27.344 1 76.88 321 ARG B C 1
ATOM 5195 O O . ARG B 1 321 ? 12.844 -27.406 -26.672 1 76.88 321 ARG B O 1
ATOM 5202 N N . CYS B 1 322 ? 11.68 -28.031 -28.547 1 75.19 322 CYS B N 1
ATOM 5203 C CA . CYS B 1 322 ? 12.719 -28.906 -29.094 1 75.19 322 CYS B CA 1
ATOM 5204 C C . CYS B 1 322 ? 13.992 -28.109 -29.375 1 75.19 322 CYS B C 1
ATOM 5206 O O . CYS B 1 322 ? 13.938 -26.906 -29.609 1 75.19 322 CYS B O 1
ATOM 5208 N N . GLY B 1 323 ? 15.203 -28.703 -29.328 1 77.25 323 GLY B N 1
ATOM 5209 C CA . GLY B 1 323 ? 16.484 -28.125 -29.672 1 77.25 323 GLY B CA 1
ATOM 5210 C C . GLY B 1 323 ? 17.219 -27.531 -28.469 1 77.25 323 GLY B C 1
ATOM 5211 O O . GLY B 1 323 ? 18.422 -27.25 -28.547 1 77.25 323 GLY B O 1
ATOM 5212 N N . LYS B 1 324 ? 16.469 -27.312 -27.422 1 81.69 324 LYS B N 1
ATOM 5213 C CA . LYS B 1 324 ? 17.094 -26.75 -26.234 1 81.69 324 LYS B CA 1
ATOM 5214 C C . LYS B 1 324 ? 17.062 -27.734 -25.078 1 81.69 324 LYS B C 1
ATOM 5216 O O . LYS B 1 324 ? 17.266 -27.359 -23.922 1 81.69 324 LYS B O 1
ATOM 5221 N N . GLY B 1 325 ? 16.766 -28.906 -25.422 1 85.5 325 GLY B N 1
ATOM 5222 C CA . GLY B 1 325 ? 16.562 -29.891 -24.375 1 85.5 325 GLY B CA 1
ATOM 5223 C C . GLY B 1 325 ? 17.859 -30.469 -23.828 1 85.5 325 GLY B C 1
ATOM 5224 O O . GLY B 1 325 ? 18.938 -30.203 -24.359 1 85.5 325 GLY B O 1
ATOM 5225 N N . PRO B 1 326 ? 17.625 -31.312 -22.734 1 92.56 326 PRO B N 1
ATOM 5226 C CA . PRO B 1 326 ? 16.391 -31.672 -22.031 1 92.56 326 PRO B CA 1
ATOM 5227 C C . PRO B 1 326 ? 15.719 -30.469 -21.359 1 92.56 326 PRO B C 1
ATOM 5229 O O . PRO B 1 326 ? 16.406 -29.625 -20.766 1 92.56 326 PRO B O 1
ATOM 5232 N N . ILE B 1 327 ? 14.438 -30.344 -21.484 1 91.62 327 ILE B N 1
ATOM 5233 C CA . ILE B 1 327 ? 13.648 -29.25 -20.953 1 91.62 327 ILE B CA 1
ATOM 5234 C C . ILE B 1 327 ? 13.086 -29.625 -19.594 1 91.62 327 ILE B C 1
ATOM 5236 O O . ILE B 1 327 ? 12.586 -30.75 -19.406 1 91.62 327 ILE B O 1
ATOM 5240 N N . LEU B 1 328 ? 13.289 -28.766 -18.578 1 92.69 328 LEU B N 1
ATOM 5241 C CA . LEU B 1 328 ? 12.688 -28.891 -17.266 1 92.69 328 LEU B CA 1
ATOM 5242 C C . LEU B 1 328 ? 11.852 -27.672 -16.906 1 92.69 328 LEU B C 1
ATOM 5244 O O . LEU B 1 328 ? 12.344 -26.531 -16.984 1 92.69 328 LEU B O 1
ATOM 5248 N N . VAL B 1 329 ? 10.648 -27.953 -16.609 1 85 329 VAL B N 1
ATOM 5249 C CA . VAL B 1 329 ? 9.773 -26.875 -16.172 1 85 329 VAL B CA 1
ATOM 5250 C C . VAL B 1 329 ? 9.5 -26.984 -14.68 1 85 329 VAL B C 1
ATOM 5252 O O . VAL B 1 329 ? 9.195 -28.078 -14.18 1 85 329 VAL B O 1
ATOM 5255 N N . ALA B 1 330 ? 9.711 -25.969 -13.984 1 79.88 330 ALA B N 1
ATOM 5256 C CA . ALA B 1 330 ? 9.422 -25.938 -12.555 1 79.88 330 ALA B CA 1
ATOM 5257 C C . ALA B 1 330 ? 8.195 -25.078 -12.258 1 79.88 330 ALA B C 1
ATOM 5259 O O . ALA B 1 330 ? 8.188 -23.875 -12.531 1 79.88 330 ALA B O 1
ATOM 5260 N N . TYR B 1 331 ? 7.246 -25.734 -11.773 1 70.94 331 TYR B N 1
ATOM 5261 C CA . TYR B 1 331 ? 6.047 -25.062 -11.281 1 70.94 331 TYR B CA 1
ATOM 5262 C C . TYR B 1 331 ? 6.039 -25.016 -9.758 1 70.94 331 TYR B C 1
ATOM 5264 O O . TYR B 1 331 ? 6.578 -25.906 -9.094 1 70.94 331 TYR B O 1
ATOM 5272 N N . PRO B 1 332 ? 5.578 -24 -9.195 1 55.59 332 PRO B N 1
ATOM 5273 C CA . PRO B 1 332 ? 4.57 -23.141 -9.805 1 55.59 332 PRO B CA 1
ATOM 5274 C C . PRO B 1 332 ? 5.184 -21.906 -10.484 1 55.59 332 PRO B C 1
ATOM 5276 O O . PRO B 1 332 ? 4.5 -21.203 -11.227 1 55.59 332 PRO B O 1
ATOM 5279 N N . GLU B 1 333 ? 6.379 -21.703 -10.398 1 58.53 333 GLU B N 1
ATOM 5280 C CA . GLU B 1 333 ? 6.996 -20.469 -10.875 1 58.53 333 GLU B CA 1
ATOM 5281 C C . GLU B 1 333 ? 7.023 -20.422 -12.398 1 58.53 333 GLU B C 1
ATOM 5283 O O . GLU B 1 333 ? 7.156 -19.344 -12.984 1 58.53 333 GLU B O 1
ATOM 5288 N N . GLY B 1 334 ? 6.844 -21.5 -13 1 60.94 334 GLY B N 1
ATOM 5289 C CA . GLY B 1 334 ? 6.883 -21.578 -14.453 1 60.94 334 GLY B CA 1
ATOM 5290 C C . GLY B 1 334 ? 8.273 -21.359 -15.023 1 60.94 334 GLY B C 1
ATOM 5291 O O . GLY B 1 334 ? 8.422 -20.766 -16.094 1 60.94 334 GLY B O 1
ATOM 5292 N N . VAL B 1 335 ? 9.18 -21.766 -14.234 1 67.5 335 VAL B N 1
ATOM 5293 C CA . VAL B 1 335 ? 10.555 -21.609 -14.688 1 67.5 335 VAL B CA 1
ATOM 5294 C C . VAL B 1 335 ? 10.914 -22.75 -15.641 1 67.5 335 VAL B C 1
ATOM 5296 O O . VAL B 1 335 ? 10.703 -23.922 -15.328 1 67.5 335 VAL B O 1
ATOM 5299 N N . VAL B 1 336 ? 11.391 -22.375 -16.859 1 74.56 336 VAL B N 1
ATOM 5300 C CA . VAL B 1 336 ? 11.781 -23.359 -17.859 1 74.56 336 VAL B CA 1
ATOM 5301 C C . VAL B 1 336 ? 13.305 -23.391 -17.984 1 74.56 336 VAL B C 1
ATOM 5303 O O . VAL B 1 336 ? 13.93 -22.375 -18.281 1 74.56 336 VAL B O 1
ATOM 5306 N N . TYR B 1 337 ? 13.82 -24.531 -17.688 1 86.94 337 TYR B N 1
ATOM 5307 C CA . TYR B 1 337 ? 15.258 -24.766 -17.844 1 86.94 337 TYR B CA 1
ATOM 5308 C C . TYR B 1 337 ? 15.539 -25.609 -19.078 1 86.94 337 TYR B C 1
ATOM 5310 O O . TYR B 1 337 ? 14.703 -26.422 -19.5 1 86.94 337 TYR B O 1
ATOM 5318 N N . GLY B 1 338 ? 16.703 -25.344 -19.734 1 91.38 338 GLY B N 1
ATOM 5319 C CA . GLY B 1 338 ? 17.125 -26.125 -20.875 1 91.38 338 GLY B CA 1
ATOM 5320 C C . GLY B 1 338 ? 18.562 -26.594 -20.781 1 91.38 338 GLY B C 1
ATOM 5321 O O . GLY B 1 338 ? 19.391 -25.953 -20.109 1 91.38 338 GLY B O 1
ATOM 5322 N N . GLY B 1 339 ? 18.828 -27.719 -21.406 1 91.69 339 GLY B N 1
ATOM 5323 C CA . GLY B 1 339 ? 20.172 -28.234 -21.516 1 91.69 339 GLY B CA 1
ATOM 5324 C C . GLY B 1 339 ? 20.703 -28.766 -20.188 1 91.69 339 GLY B C 1
ATOM 5325 O O . GLY B 1 339 ? 21.906 -28.672 -19.922 1 91.69 339 GLY B O 1
ATOM 5326 N N . LEU B 1 340 ? 19.828 -29.266 -19.375 1 92.5 340 LEU B N 1
ATOM 5327 C CA . LEU B 1 340 ? 20.234 -29.781 -18.078 1 92.5 340 LEU B CA 1
ATOM 5328 C C . LEU B 1 340 ? 20.75 -31.203 -18.188 1 92.5 340 LEU B C 1
ATOM 5330 O O . LEU B 1 340 ? 20.375 -31.938 -19.125 1 92.5 340 LEU B O 1
ATOM 5334 N N . GLY B 1 341 ? 21.703 -31.594 -17.312 1 93.56 341 GLY B N 1
ATOM 5335 C CA . GLY B 1 341 ? 22.234 -32.938 -17.188 1 93.56 341 GLY B CA 1
ATOM 5336 C C . GLY B 1 341 ? 22.469 -33.344 -15.75 1 93.56 341 GLY B C 1
ATOM 5337 O O . GLY B 1 341 ? 22.141 -32.625 -14.82 1 93.56 341 GLY B O 1
ATOM 5338 N N . PRO B 1 342 ? 22.938 -34.625 -15.586 1 95 342 PRO B N 1
ATOM 5339 C CA . PRO B 1 342 ? 23.125 -35.156 -14.234 1 95 342 PRO B CA 1
ATOM 5340 C C . PRO B 1 342 ? 24 -34.281 -13.359 1 95 342 PRO B C 1
ATOM 5342 O O . PRO B 1 342 ? 23.781 -34.188 -12.148 1 95 342 PRO B O 1
ATOM 5345 N N . GLY B 1 343 ? 24.922 -33.531 -13.914 1 94.19 343 GLY B N 1
ATOM 5346 C CA . GLY B 1 343 ? 25.797 -32.656 -13.164 1 94.19 343 GLY B CA 1
ATOM 5347 C C . GLY B 1 343 ? 25.094 -31.422 -12.648 1 94.19 343 GLY B C 1
ATOM 5348 O O . GLY B 1 343 ? 25.609 -30.719 -11.773 1 94.19 343 GLY B O 1
ATOM 5349 N N . ASP B 1 344 ? 23.938 -31.172 -13.148 1 93.31 344 ASP B N 1
ATOM 5350 C CA . ASP B 1 344 ? 23.219 -29.953 -12.789 1 93.31 344 ASP B CA 1
ATOM 5351 C C . ASP B 1 344 ? 22.266 -30.203 -11.617 1 93.31 344 ASP B C 1
ATOM 5353 O O . ASP B 1 344 ? 21.672 -29.25 -11.086 1 93.31 344 ASP B O 1
ATOM 5357 N N . VAL B 1 345 ? 22.172 -31.438 -11.133 1 94.62 345 VAL B N 1
ATOM 5358 C CA . VAL B 1 345 ? 21.172 -31.781 -10.125 1 94.62 345 VAL B CA 1
ATOM 5359 C C . VAL B 1 345 ? 21.484 -31.047 -8.82 1 94.62 345 VAL B C 1
ATOM 5361 O O . VAL B 1 345 ? 20.609 -30.406 -8.242 1 94.62 345 VAL B O 1
ATOM 5364 N N . LEU B 1 346 ? 22.688 -31.141 -8.367 1 93.31 346 LEU B N 1
ATOM 5365 C CA . LEU B 1 346 ? 23.047 -30.562 -7.078 1 93.31 346 LEU B CA 1
ATOM 5366 C C . LEU B 1 346 ? 22.953 -29.031 -7.125 1 93.31 346 LEU B C 1
ATOM 5368 O O . LEU B 1 346 ? 22.344 -28.422 -6.242 1 93.31 346 LEU B O 1
ATOM 5372 N N . PRO B 1 347 ? 23.484 -28.391 -8.164 1 92.81 347 PRO B N 1
ATOM 5373 C CA . PRO B 1 347 ? 23.312 -26.938 -8.219 1 92.81 347 PRO B CA 1
ATOM 5374 C C . PRO B 1 347 ? 21.859 -26.5 -8.312 1 92.81 347 PRO B C 1
ATOM 5376 O O . PRO B 1 347 ? 21.469 -25.516 -7.688 1 92.81 347 PRO B O 1
ATOM 5379 N N . LEU B 1 348 ? 21.062 -27.172 -9.094 1 90.12 348 LEU B N 1
ATOM 5380 C CA . LEU B 1 348 ? 19.641 -26.891 -9.219 1 90.12 348 LEU B CA 1
ATOM 5381 C C . LEU B 1 348 ? 18.938 -27.031 -7.875 1 90.12 348 LEU B C 1
ATOM 5383 O O . LEU B 1 348 ? 18.141 -26.172 -7.496 1 90.12 348 LEU B O 1
ATOM 5387 N N . ARG B 1 349 ? 19.25 -28.078 -7.152 1 88.19 349 ARG B N 1
ATOM 5388 C CA . ARG B 1 349 ? 18.672 -28.344 -5.836 1 88.19 349 ARG B CA 1
ATOM 5389 C C . ARG B 1 349 ? 18.984 -27.203 -4.871 1 88.19 349 ARG B C 1
ATOM 5391 O O . ARG B 1 349 ? 18.094 -26.641 -4.238 1 88.19 349 ARG B O 1
ATOM 5398 N N . ARG B 1 350 ? 20.219 -26.875 -4.75 1 83.5 350 ARG B N 1
ATOM 5399 C CA . ARG B 1 350 ? 20.672 -25.891 -3.785 1 83.5 350 ARG B CA 1
ATOM 5400 C C . ARG B 1 350 ? 20.109 -24.5 -4.121 1 83.5 350 ARG B C 1
ATOM 5402 O O . ARG B 1 350 ? 19.625 -23.797 -3.238 1 83.5 350 ARG B O 1
ATOM 5409 N N . THR B 1 351 ? 20.156 -24.266 -5.324 1 77.31 351 THR B N 1
ATOM 5410 C CA . THR B 1 351 ? 19.828 -22.906 -5.727 1 77.31 351 THR B CA 1
ATOM 5411 C C . THR B 1 351 ? 18.312 -22.703 -5.812 1 77.31 351 THR B C 1
ATOM 5413 O O . THR B 1 351 ? 17.766 -21.797 -5.203 1 77.31 351 THR B O 1
ATOM 5416 N N . HIS B 1 352 ? 17.703 -23.625 -6.57 1 75.19 352 HIS B N 1
ATOM 5417 C CA . HIS B 1 352 ? 16.297 -23.406 -6.871 1 75.19 352 HIS B CA 1
ATOM 5418 C C . HIS B 1 352 ? 15.398 -24.078 -5.844 1 75.19 352 HIS B C 1
ATOM 5420 O O . HIS B 1 352 ? 14.594 -23.422 -5.18 1 75.19 352 HIS B O 1
ATOM 5426 N N . LEU B 1 353 ? 15.602 -25.328 -5.645 1 74.38 353 LEU B N 1
ATOM 5427 C CA . LEU B 1 353 ? 14.633 -26.109 -4.883 1 74.38 353 LEU B CA 1
ATOM 5428 C C . LEU B 1 353 ? 14.75 -25.812 -3.391 1 74.38 353 LEU B C 1
ATOM 5430 O O . LEU B 1 353 ? 13.734 -25.656 -2.703 1 74.38 353 LEU B O 1
ATOM 5434 N N . GLU B 1 354 ? 15.984 -25.656 -2.943 1 70 354 GLU B N 1
ATOM 5435 C CA . GLU B 1 354 ? 16.203 -25.344 -1.533 1 70 354 GLU B CA 1
ATOM 5436 C C . GLU B 1 354 ? 16.359 -23.844 -1.318 1 70 354 GLU B C 1
ATOM 5438 O O . GLU B 1 354 ? 15.883 -23.297 -0.323 1 70 354 GLU B O 1
ATOM 5443 N N . GLY B 1 355 ? 16.984 -23.312 -2.234 1 62.16 355 GLY B N 1
ATOM 5444 C CA . GLY B 1 355 ? 17.344 -21.906 -2.092 1 62.16 355 GLY B CA 1
ATOM 5445 C C . GLY B 1 355 ? 16.219 -20.969 -2.529 1 62.16 355 GLY B C 1
ATOM 5446 O O . GLY B 1 355 ? 16.219 -19.797 -2.15 1 62.16 355 GLY B O 1
ATOM 5447 N N . GLY B 1 356 ? 15.414 -21.453 -3.467 1 59.81 356 GLY B N 1
ATOM 5448 C CA . GLY B 1 356 ? 14.289 -20.656 -3.914 1 59.81 356 GLY B CA 1
ATOM 5449 C C . GLY B 1 356 ? 14.656 -19.656 -4.996 1 59.81 356 GLY B C 1
ATOM 5450 O O . GLY B 1 356 ? 13.875 -18.766 -5.32 1 59.81 356 GLY B O 1
ATOM 5451 N N . GLU B 1 357 ? 15.844 -19.859 -5.512 1 60.41 357 GLU B N 1
ATOM 5452 C CA . GLU B 1 357 ? 16.328 -18.984 -6.578 1 60.41 357 GLU B CA 1
ATOM 5453 C C . GLU B 1 357 ? 16.391 -19.734 -7.91 1 60.41 357 GLU B C 1
ATOM 5455 O O . GLU B 1 357 ? 16.594 -20.953 -7.938 1 60.41 357 GLU B O 1
ATOM 5460 N N . VAL B 1 358 ? 16.125 -18.922 -8.945 1 65.44 358 VAL B N 1
ATOM 5461 C CA . VAL B 1 358 ? 16.219 -19.531 -10.266 1 65.44 358 VAL B CA 1
ATOM 5462 C C . VAL B 1 358 ? 17.656 -19.953 -10.539 1 65.44 358 VAL B C 1
ATOM 5464 O O . VAL B 1 358 ? 18.609 -19.219 -10.234 1 65.44 358 VAL B O 1
ATOM 5467 N N . PHE B 1 359 ? 17.828 -21.156 -11.008 1 79.31 359 PHE B N 1
ATOM 5468 C CA . PHE B 1 359 ? 19.125 -21.656 -11.477 1 79.31 359 PHE B CA 1
ATOM 5469 C C . PHE B 1 359 ? 19.469 -21.062 -12.836 1 79.31 359 PHE B C 1
ATOM 5471 O O . PHE B 1 359 ? 19.203 -21.672 -13.875 1 79.31 359 PHE B O 1
ATOM 5478 N N . THR B 1 360 ? 20.141 -19.969 -12.883 1 73.12 360 THR B N 1
ATOM 5479 C CA . THR B 1 360 ? 20.25 -19.062 -14.016 1 73.12 360 THR B CA 1
ATOM 5480 C C . THR B 1 360 ? 21.078 -19.672 -15.133 1 73.12 360 THR B C 1
ATOM 5482 O O . THR B 1 360 ? 20.797 -19.469 -16.312 1 73.12 360 THR B O 1
ATOM 5485 N N . PRO B 1 361 ? 22.078 -20.391 -14.836 1 83.5 361 PRO B N 1
ATOM 5486 C CA . PRO B 1 361 ? 22.922 -20.938 -15.898 1 83.5 361 PRO B CA 1
ATOM 5487 C C . PRO B 1 361 ? 22.141 -21.781 -16.906 1 83.5 361 PRO B C 1
ATOM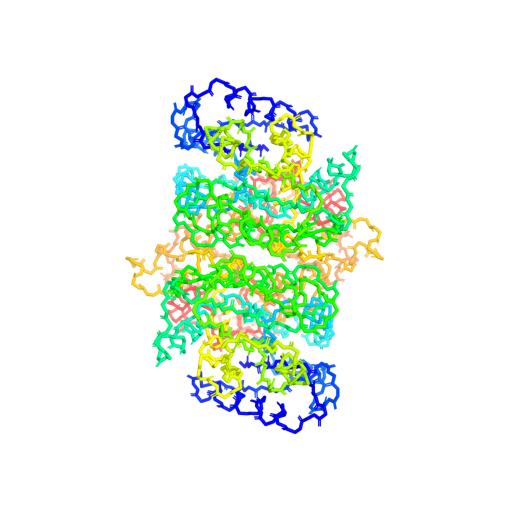 5489 O O . PRO B 1 361 ? 22.578 -21.922 -18.047 1 83.5 361 PRO B O 1
ATOM 5492 N N . LYS B 1 362 ? 20.969 -22.266 -16.562 1 89 362 LYS B N 1
ATOM 5493 C CA . LYS B 1 362 ? 20.219 -23.172 -17.422 1 89 362 LYS B CA 1
ATOM 5494 C C . LYS B 1 362 ? 18.828 -22.609 -17.734 1 89 362 LYS B C 1
ATOM 5496 O O . LYS B 1 362 ? 17.969 -23.312 -18.25 1 89 362 LYS B O 1
ATOM 5501 N N . LEU B 1 363 ? 18.625 -21.406 -17.375 1 80.31 363 LEU B N 1
ATOM 5502 C CA . LEU B 1 363 ? 17.297 -20.812 -17.562 1 80.31 363 LEU B CA 1
ATOM 5503 C C . LEU B 1 363 ? 17.031 -20.547 -19.031 1 80.31 363 LEU B C 1
ATOM 5505 O O . LEU B 1 363 ? 17.859 -19.953 -19.719 1 80.31 363 LEU B O 1
ATOM 5509 N N . LEU B 1 364 ? 15.961 -21.125 -19.547 1 73.25 364 LEU B N 1
ATOM 5510 C CA . LEU B 1 364 ? 15.523 -20.828 -20.906 1 73.25 364 LEU B CA 1
ATOM 5511 C C . LEU B 1 364 ? 14.516 -19.688 -20.906 1 73.25 364 LEU B C 1
ATOM 5513 O O . LEU B 1 364 ? 14.664 -18.734 -21.672 1 73.25 364 LEU B O 1
ATOM 5517 N N . GLU B 1 365 ? 13.438 -19.891 -20.078 1 63.16 365 GLU B N 1
ATOM 5518 C CA . GLU B 1 365 ? 12.367 -18.906 -20.016 1 63.16 365 GLU B CA 1
ATOM 5519 C C . GLU B 1 365 ? 11.5 -19.125 -18.766 1 63.16 365 GLU B C 1
ATOM 5521 O O . GLU B 1 365 ? 11.664 -20.109 -18.062 1 63.16 365 GLU B O 1
ATOM 5526 N N . VAL B 1 366 ? 10.758 -18.172 -18.391 1 59.97 366 VAL B N 1
ATOM 5527 C CA . VAL B 1 366 ? 9.688 -18.312 -17.391 1 59.97 366 VAL B CA 1
ATOM 5528 C C . VAL B 1 366 ? 8.336 -18.125 -18.078 1 59.97 366 VAL B C 1
ATOM 5530 O O . VAL B 1 366 ? 8.125 -17.156 -18.797 1 59.97 366 VAL B O 1
ATOM 5533 N N . ILE B 1 367 ? 7.449 -19.094 -17.922 1 52.56 367 ILE B N 1
ATOM 5534 C CA . ILE B 1 367 ? 6.18 -19.109 -18.625 1 52.56 367 ILE B CA 1
ATOM 5535 C C . ILE B 1 367 ? 5.047 -18.719 -17.688 1 52.56 367 ILE B C 1
ATOM 5537 O O . ILE B 1 367 ? 5.141 -18.922 -16.469 1 52.56 367 ILE B O 1
#

pLDDT: mean 76.89, std 21.32, range [22.23, 97.5]